Protein AF-A0A8T0ENV8-F1 (afdb_monomer)

Structure (mmCIF, N/CA/C/O backbone):
data_AF-A0A8T0ENV8-F1
#
_entry.id   AF-A0A8T0ENV8-F1
#
loop_
_atom_site.group_PDB
_atom_site.id
_atom_site.type_symbol
_atom_site.label_atom_id
_atom_site.label_alt_id
_atom_site.label_comp_id
_atom_site.label_asym_id
_atom_site.label_entity_id
_atom_site.label_seq_id
_atom_site.pdbx_PDB_ins_code
_atom_site.Cartn_x
_atom_site.Cartn_y
_atom_site.Cartn_z
_atom_site.occupancy
_atom_site.B_iso_or_equiv
_atom_site.auth_seq_id
_atom_site.auth_comp_id
_atom_site.auth_asym_id
_atom_site.auth_atom_id
_atom_site.pdbx_PDB_model_num
ATOM 1 N N . MET A 1 1 ? -19.410 -16.427 -18.829 1.00 70.38 1 MET A N 1
ATOM 2 C CA . MET A 1 1 ? -20.366 -16.294 -17.704 1.00 70.38 1 MET A CA 1
ATOM 3 C C . MET A 1 1 ? -20.449 -14.859 -17.163 1.00 70.38 1 MET A C 1
ATOM 5 O O . MET A 1 1 ? -21.485 -14.243 -17.361 1.00 70.38 1 MET A O 1
ATOM 9 N N . CYS A 1 2 ? -19.383 -14.249 -16.619 1.00 69.44 2 CYS A N 1
ATOM 10 C CA . CYS A 1 2 ? -19.425 -12.848 -16.141 1.00 69.44 2 CYS A CA 1
ATOM 11 C C . CYS A 1 2 ? -19.867 -11.830 -17.213 1.00 69.44 2 CYS A C 1
ATOM 13 O O . CYS A 1 2 ? -20.617 -10.909 -16.916 1.00 69.44 2 CYS A O 1
ATOM 15 N N . HIS A 1 3 ? -19.452 -12.008 -18.475 1.00 74.38 3 HIS A N 1
ATOM 16 C CA . HIS A 1 3 ? -19.939 -11.179 -19.587 1.00 74.38 3 HIS A CA 1
ATOM 17 C C . HIS A 1 3 ? -21.461 -11.300 -19.794 1.00 74.38 3 HIS A C 1
ATOM 19 O O . HIS A 1 3 ? -22.128 -10.315 -20.090 1.00 74.38 3 HIS A O 1
ATOM 25 N N . HIS A 1 4 ? -22.022 -12.496 -19.602 1.00 79.25 4 HIS A N 1
ATOM 26 C CA . HIS A 1 4 ? -23.459 -12.734 -19.719 1.00 79.25 4 HIS A CA 1
ATOM 27 C C . HIS A 1 4 ? -24.222 -12.037 -18.584 1.00 79.25 4 HIS A C 1
ATOM 29 O O . HIS A 1 4 ? -25.144 -11.280 -18.857 1.00 79.25 4 HIS A O 1
ATOM 35 N N . VAL A 1 5 ? -23.749 -12.171 -17.338 1.00 78.06 5 VAL A N 1
ATOM 36 C CA . VAL A 1 5 ? -24.292 -11.448 -16.171 1.00 78.06 5 VAL A CA 1
ATOM 37 C C . VAL A 1 5 ? -24.204 -9.929 -16.372 1.00 78.06 5 VAL A C 1
ATOM 39 O O . VAL A 1 5 ? -25.183 -9.219 -16.168 1.00 78.06 5 VAL A O 1
ATOM 42 N N . SER A 1 6 ? -23.062 -9.425 -16.851 1.00 75.62 6 SER A N 1
ATOM 43 C CA . SER A 1 6 ? -22.874 -8.011 -17.206 1.00 75.62 6 SER A CA 1
ATOM 44 C C . SER A 1 6 ? -23.872 -7.547 -18.272 1.00 75.62 6 SER A C 1
ATOM 46 O O . SER A 1 6 ? -24.449 -6.472 -18.137 1.00 75.62 6 SER A O 1
ATOM 48 N N . SER A 1 7 ? -24.113 -8.354 -19.309 1.00 84.94 7 SER A N 1
ATOM 49 C CA . SER A 1 7 ? -25.097 -8.053 -20.353 1.00 84.94 7 SER A CA 1
ATOM 50 C C . SER A 1 7 ? -26.531 -8.059 -19.817 1.00 84.94 7 SER A C 1
ATOM 52 O O . SER A 1 7 ? -27.306 -7.178 -20.179 1.00 84.94 7 SER A O 1
ATOM 54 N N . MET A 1 8 ? -26.876 -8.991 -18.925 1.00 85.12 8 MET A N 1
ATOM 55 C CA . MET A 1 8 ? -28.189 -9.040 -18.271 1.00 85.12 8 MET A CA 1
ATOM 56 C C . MET A 1 8 ? -28.426 -7.814 -17.385 1.00 85.12 8 MET A C 1
ATOM 58 O O . MET A 1 8 ? -29.484 -7.199 -17.486 1.00 85.12 8 MET A O 1
ATOM 62 N N . LEU A 1 9 ? -27.431 -7.401 -16.591 1.00 81.12 9 LEU A N 1
ATOM 63 C CA . LEU A 1 9 ? -27.492 -6.168 -15.795 1.00 81.12 9 LEU A CA 1
ATOM 64 C C . LEU A 1 9 ? -27.684 -4.932 -16.682 1.00 81.12 9 LEU A C 1
ATOM 66 O O . LEU A 1 9 ? -28.507 -4.075 -16.373 1.00 81.12 9 LEU A O 1
ATOM 70 N N . SER A 1 10 ? -26.978 -4.872 -17.812 1.00 84.69 10 SER A N 1
ATOM 71 C CA . SER A 1 10 ? -27.100 -3.772 -18.773 1.00 84.69 10 SER A CA 1
ATOM 72 C C . SER A 1 10 ? -28.484 -3.732 -19.443 1.00 84.69 10 SER A C 1
ATOM 74 O O . SER A 1 10 ? -29.087 -2.665 -19.565 1.00 84.69 10 SER A O 1
ATOM 76 N N . ARG A 1 11 ? -29.050 -4.895 -19.808 1.00 89.88 11 ARG A N 1
ATOM 77 C CA . ARG A 1 11 ? -30.423 -5.005 -20.338 1.00 89.88 11 ARG A CA 1
ATOM 78 C C . ARG A 1 11 ? -31.466 -4.588 -19.305 1.00 89.88 11 ARG A C 1
ATOM 80 O O . ARG A 1 11 ? -32.345 -3.804 -19.643 1.00 89.88 11 ARG A O 1
ATOM 87 N N . LEU A 1 12 ? -31.326 -5.032 -18.055 1.00 86.44 12 LEU A N 1
ATOM 88 C CA . LEU A 1 12 ? -32.188 -4.610 -16.946 1.00 86.44 12 LEU A CA 1
ATOM 89 C C . LEU A 1 12 ? -32.098 -3.100 -16.708 1.00 86.44 12 LEU A C 1
ATOM 91 O O . LEU A 1 12 ? -33.117 -2.452 -16.480 1.00 86.44 12 LEU A O 1
ATOM 95 N N . ALA A 1 13 ? -30.900 -2.515 -16.802 1.00 86.06 13 ALA A N 1
ATOM 96 C CA . ALA A 1 13 ? -30.717 -1.074 -16.642 1.00 86.06 13 ALA A CA 1
ATOM 97 C C . ALA A 1 13 ? -31.403 -0.308 -17.778 1.00 86.06 13 ALA A C 1
ATOM 99 O O . ALA A 1 13 ? -32.081 0.689 -17.534 1.00 86.06 13 ALA A O 1
ATOM 100 N N . SER A 1 14 ? -31.292 -0.810 -19.011 1.00 91.31 14 SER A N 1
ATOM 101 C CA . SER A 1 14 ? -31.994 -0.257 -20.170 1.00 91.31 14 SER A CA 1
ATOM 102 C C . SER A 1 14 ? -33.515 -0.384 -20.051 1.00 91.31 14 SER A C 1
ATOM 104 O O . SER A 1 14 ? -34.219 0.574 -20.348 1.00 91.31 14 SER A O 1
ATOM 106 N N . GLN A 1 15 ? -34.032 -1.530 -19.601 1.00 89.62 15 GLN A N 1
ATOM 107 C CA . GLN A 1 15 ? -35.466 -1.728 -19.356 1.00 89.62 15 GLN A CA 1
ATOM 108 C C . GLN A 1 15 ? -35.971 -0.764 -18.279 1.00 89.62 15 GLN A C 1
ATOM 110 O O . GLN A 1 15 ? -36.952 -0.062 -18.495 1.00 89.62 15 GLN A O 1
ATOM 115 N N . THR A 1 16 ? -35.234 -0.647 -17.170 1.00 88.00 16 THR A N 1
ATOM 116 C CA . THR A 1 16 ? -35.537 0.292 -16.078 1.00 88.00 16 THR A CA 1
ATOM 117 C C . THR A 1 16 ? -35.614 1.732 -16.589 1.00 88.00 16 THR A C 1
ATOM 119 O O . THR A 1 16 ? -36.520 2.479 -16.227 1.00 88.00 16 THR A O 1
ATOM 122 N N . ARG A 1 17 ? -34.689 2.123 -17.473 1.00 91.12 17 ARG A N 1
ATOM 123 C CA . ARG A 1 17 ? -34.657 3.462 -18.072 1.00 91.12 17 ARG A CA 1
ATOM 124 C C . ARG A 1 17 ? -35.883 3.749 -18.947 1.00 91.12 17 ARG A C 1
ATOM 126 O O . ARG A 1 17 ? -36.356 4.886 -18.939 1.00 91.12 17 ARG A O 1
ATOM 133 N N . ASN A 1 18 ? -36.378 2.742 -19.664 1.00 92.75 18 ASN A N 1
ATOM 134 C CA . ASN A 1 18 ? -37.457 2.888 -20.641 1.00 92.75 18 ASN A CA 1
ATOM 135 C C . ASN A 1 18 ? -38.863 2.953 -20.026 1.00 92.75 18 ASN A C 1
ATOM 137 O O . ASN A 1 18 ? -39.754 3.467 -20.691 1.00 92.75 18 ASN A O 1
ATOM 141 N N . PHE A 1 19 ? -39.069 2.500 -18.784 1.00 90.31 19 PHE A N 1
ATOM 142 C CA . PHE A 1 19 ? -40.373 2.636 -18.122 1.00 90.31 19 PHE A CA 1
ATOM 143 C C . PHE A 1 19 ? -40.769 4.103 -17.955 1.00 90.31 19 PHE A C 1
ATOM 145 O O . PHE A 1 19 ? -39.976 4.911 -17.451 1.00 90.31 19 PHE A O 1
ATOM 152 N N . SER A 1 20 ? -42.005 4.459 -18.299 1.00 89.50 20 SER A N 1
ATOM 153 C CA . SER A 1 20 ? -42.565 5.740 -17.866 1.00 89.50 20 SER A CA 1
ATOM 154 C C . SER A 1 20 ? -42.721 5.756 -16.329 1.00 89.50 20 SER A C 1
ATOM 156 O O . SER A 1 20 ? -42.791 4.695 -15.698 1.00 89.50 20 SER A O 1
ATOM 158 N N . PRO A 1 21 ? -42.733 6.931 -15.668 1.00 86.38 21 PRO A N 1
ATOM 159 C CA . PRO A 1 21 ? -42.959 7.003 -14.220 1.00 86.38 21 PRO A CA 1
ATOM 160 C C . PRO A 1 21 ? -44.261 6.319 -13.771 1.00 86.38 21 PRO A C 1
ATOM 162 O O . PRO A 1 21 ? -44.305 5.752 -12.681 1.00 86.38 21 PRO A O 1
ATOM 165 N N . GLU A 1 22 ? -45.285 6.330 -14.627 1.00 84.56 22 GLU A N 1
ATOM 166 C CA . GLU A 1 22 ? -46.602 5.728 -14.391 1.00 84.56 22 GLU A CA 1
ATOM 167 C C . GLU A 1 22 ? -46.573 4.198 -14.550 1.00 84.56 22 GLU A C 1
ATOM 169 O O . GLU A 1 22 ? -47.179 3.474 -13.760 1.00 84.56 22 GLU A O 1
ATOM 174 N N . GLU A 1 23 ? -45.791 3.686 -15.504 1.00 86.25 23 GLU A N 1
ATOM 175 C CA . GLU A 1 23 ? -45.600 2.249 -15.751 1.00 86.25 23 GLU A CA 1
ATOM 176 C C . GLU A 1 23 ? -44.697 1.566 -14.713 1.00 86.25 23 GLU A C 1
ATOM 178 O O . GLU A 1 23 ? -44.708 0.338 -14.577 1.00 86.25 23 GLU A O 1
ATOM 183 N N . PHE A 1 24 ? -43.909 2.336 -13.953 1.00 88.56 24 PHE A N 1
ATOM 184 C CA . PHE A 1 24 ? -42.973 1.820 -12.951 1.00 88.56 24 PHE A CA 1
ATOM 185 C C . PHE A 1 24 ? -43.672 1.395 -11.647 1.00 88.56 24 PHE A C 1
ATOM 187 O O . PHE A 1 24 ? -43.305 1.820 -10.549 1.00 88.56 24 PHE A O 1
ATOM 194 N N . THR A 1 25 ? -44.703 0.559 -11.773 1.00 88.62 25 THR A N 1
ATOM 195 C CA . THR A 1 25 ? -45.567 0.064 -10.692 1.00 88.62 25 THR A CA 1
ATOM 196 C C . THR A 1 25 ? -44.803 -0.765 -9.650 1.00 88.62 25 THR A C 1
ATOM 198 O O . THR A 1 25 ? -43.684 -1.228 -9.881 1.00 88.62 25 THR A O 1
ATOM 201 N N . ALA A 1 26 ? -45.416 -0.998 -8.483 1.00 79.56 26 ALA A N 1
ATOM 202 C CA . ALA A 1 26 ? -44.846 -1.870 -7.447 1.00 79.56 26 ALA A CA 1
ATOM 203 C C . ALA A 1 26 ? -44.575 -3.302 -7.959 1.00 79.56 26 ALA A C 1
ATOM 205 O O . ALA A 1 26 ? -43.648 -3.963 -7.492 1.00 79.56 26 ALA A O 1
ATOM 206 N N . ILE A 1 27 ? -45.346 -3.759 -8.954 1.00 84.31 27 ILE A N 1
ATOM 207 C CA . ILE A 1 27 ? -45.158 -5.054 -9.618 1.00 84.31 27 ILE A CA 1
ATOM 208 C C . ILE A 1 27 ? -43.864 -5.040 -10.445 1.00 84.31 27 ILE A C 1
ATOM 210 O O . ILE A 1 27 ? -43.024 -5.916 -10.254 1.00 84.31 27 ILE A O 1
ATOM 214 N N . CYS A 1 28 ? -43.643 -4.007 -11.267 1.00 81.38 28 CYS A N 1
ATOM 215 C CA . CYS A 1 28 ? -42.394 -3.832 -12.022 1.00 81.38 28 CYS A CA 1
ATOM 216 C C . CYS A 1 28 ? -41.169 -3.725 -11.099 1.00 81.38 28 CYS A C 1
ATOM 218 O O . CYS A 1 28 ? -40.127 -4.324 -11.360 1.00 81.38 28 CYS A O 1
ATOM 220 N N . GLN A 1 29 ? -41.289 -2.999 -9.982 1.00 84.06 29 GLN A N 1
ATOM 221 C CA . GLN A 1 29 ? -40.218 -2.894 -8.985 1.00 84.06 29 GLN A CA 1
ATOM 222 C C . GLN A 1 29 ? -39.878 -4.248 -8.361 1.00 84.06 29 GLN A C 1
ATOM 224 O O . GLN A 1 29 ? -38.701 -4.582 -8.219 1.00 84.06 29 GLN A O 1
ATOM 229 N N . LYS A 1 30 ? -40.902 -5.030 -7.997 1.00 86.44 30 LYS A N 1
ATOM 230 C CA . LYS A 1 30 ? -40.732 -6.373 -7.441 1.00 86.44 30 LYS A CA 1
ATOM 231 C C . LYS A 1 30 ? -40.036 -7.298 -8.439 1.00 86.44 30 LYS A C 1
ATOM 233 O O . LYS A 1 30 ? -39.110 -7.995 -8.039 1.00 86.44 30 LYS A O 1
ATOM 238 N N . ASP A 1 31 ? -40.425 -7.255 -9.710 1.00 86.00 31 ASP A N 1
ATOM 239 C CA . ASP A 1 31 ? -39.840 -8.101 -10.754 1.00 86.00 31 ASP A CA 1
ATOM 240 C C . ASP A 1 31 ? -38.362 -7.762 -11.026 1.00 86.00 31 ASP A C 1
ATOM 242 O O . ASP A 1 31 ? -37.504 -8.648 -11.071 1.00 86.00 31 ASP A O 1
ATOM 246 N N . ILE A 1 32 ? -38.015 -6.468 -11.080 1.00 83.88 32 ILE A N 1
ATOM 247 C CA . ILE A 1 32 ? -36.618 -6.016 -11.213 1.00 83.88 32 ILE A CA 1
ATOM 248 C C . ILE A 1 32 ? -35.779 -6.442 -10.002 1.00 83.88 32 ILE A C 1
ATOM 250 O O . ILE A 1 32 ? -34.642 -6.889 -10.166 1.00 83.88 32 ILE A O 1
ATOM 254 N N . LEU A 1 33 ? -36.319 -6.322 -8.786 1.00 82.31 33 LEU A N 1
ATOM 255 C CA . LEU A 1 33 ? -35.633 -6.756 -7.567 1.00 82.31 33 LEU A CA 1
ATOM 256 C C . LEU A 1 33 ? -35.446 -8.272 -7.509 1.00 82.31 33 LEU A C 1
ATOM 258 O O . LEU A 1 33 ? -34.403 -8.739 -7.053 1.00 82.31 33 LEU A O 1
ATOM 262 N N . GLU A 1 34 ? -36.432 -9.041 -7.963 1.00 86.62 34 GLU A N 1
ATOM 263 C CA . GLU A 1 34 ? -36.340 -10.497 -8.031 1.00 86.62 34 GLU A CA 1
ATOM 264 C C . GLU A 1 34 ? -35.260 -10.924 -9.032 1.00 86.62 34 GLU A C 1
ATOM 266 O O . GLU A 1 34 ? -34.399 -11.743 -8.704 1.00 86.62 34 GLU A O 1
ATOM 271 N N . HIS A 1 35 ? -35.212 -10.288 -10.204 1.00 83.81 35 HIS A N 1
ATOM 272 C CA . HIS A 1 35 ? -34.143 -10.487 -11.183 1.00 83.81 35 HIS A CA 1
ATOM 273 C C . HIS A 1 35 ? -32.764 -10.082 -10.640 1.00 83.81 35 HIS A C 1
ATOM 275 O O . HIS A 1 35 ? -31.787 -10.807 -10.842 1.00 83.81 35 HIS A O 1
ATOM 281 N N . GLN A 1 36 ? -32.666 -8.965 -9.911 1.00 80.44 36 GLN A N 1
ATOM 282 C CA . GLN A 1 36 ? -31.430 -8.566 -9.231 1.00 80.44 36 GLN A CA 1
ATOM 283 C C . GLN A 1 36 ? -30.995 -9.580 -8.172 1.00 80.44 36 GLN A C 1
ATOM 285 O O . GLN A 1 36 ? -29.806 -9.874 -8.083 1.00 80.44 36 GLN A O 1
ATOM 290 N N . SER A 1 37 ? -31.931 -10.117 -7.385 1.00 81.75 37 SER A N 1
ATOM 291 C CA . SER A 1 37 ? -31.639 -11.134 -6.370 1.00 81.75 37 SER A CA 1
ATOM 292 C C . SER A 1 37 ? -31.092 -12.402 -7.006 1.00 81.75 37 SER A C 1
ATOM 294 O O . SER A 1 37 ? -30.027 -12.865 -6.613 1.00 81.75 37 SER A O 1
ATOM 296 N N . ARG A 1 38 ? -31.747 -12.902 -8.059 1.00 82.81 38 ARG A N 1
ATOM 297 C CA . ARG A 1 38 ? -31.277 -14.082 -8.798 1.00 82.81 38 ARG A CA 1
ATOM 298 C C . ARG A 1 38 ? -29.884 -13.861 -9.392 1.00 82.81 38 ARG A C 1
ATOM 300 O O . ARG A 1 38 ? -29.037 -14.746 -9.321 1.00 82.81 38 ARG A O 1
ATOM 307 N N . LEU A 1 39 ? -29.612 -12.675 -9.947 1.00 79.19 39 LEU A N 1
ATOM 308 C CA . LEU A 1 39 ? -28.276 -12.329 -10.445 1.00 79.19 39 LEU A CA 1
ATOM 309 C C . LEU A 1 39 ? -27.242 -12.242 -9.313 1.00 79.19 39 LEU A C 1
ATOM 311 O O . LEU A 1 39 ? -26.114 -12.686 -9.506 1.00 79.19 39 LEU A O 1
ATOM 315 N N . ALA A 1 40 ? -27.613 -11.725 -8.141 1.00 74.62 40 ALA A N 1
ATOM 316 C CA . ALA A 1 40 ? -26.740 -11.680 -6.970 1.00 74.62 40 ALA A CA 1
ATOM 317 C C . ALA A 1 40 ? -26.364 -13.078 -6.471 1.00 74.62 40 ALA A C 1
ATOM 319 O O . ALA A 1 40 ? -25.188 -13.322 -6.206 1.00 74.62 40 ALA A O 1
ATOM 320 N N . ASP A 1 41 ? -27.323 -14.002 -6.421 1.00 77.56 41 ASP A N 1
ATOM 321 C CA . ASP A 1 41 ? -27.083 -15.397 -6.042 1.00 77.56 41 ASP A CA 1
ATOM 322 C C . ASP A 1 41 ? -26.137 -16.082 -7.039 1.00 77.56 41 ASP A C 1
ATOM 324 O O . ASP A 1 41 ? -25.191 -16.769 -6.646 1.00 77.56 41 ASP A O 1
ATOM 328 N N . VAL A 1 42 ? -26.319 -15.822 -8.340 1.00 77.25 42 VAL A N 1
ATOM 329 C CA . VAL A 1 42 ? -25.405 -16.302 -9.388 1.00 77.25 42 VAL A CA 1
ATOM 330 C C . VAL A 1 42 ? -24.004 -15.717 -9.204 1.00 77.25 42 VAL A C 1
ATOM 332 O O . VAL A 1 42 ? -23.032 -16.462 -9.307 1.00 77.25 42 VAL A O 1
ATOM 335 N N . VAL A 1 43 ? -23.856 -14.422 -8.902 1.00 72.19 43 VAL A N 1
ATOM 336 C CA . VAL A 1 43 ? -22.525 -13.825 -8.693 1.00 72.19 43 VAL A CA 1
ATOM 337 C C . VAL A 1 43 ? -21.867 -14.325 -7.407 1.00 72.19 43 VAL A C 1
ATOM 339 O O . VAL A 1 43 ? -20.670 -14.605 -7.439 1.00 72.19 43 VAL A O 1
ATOM 342 N N . GLN A 1 44 ? -22.611 -14.543 -6.320 1.00 70.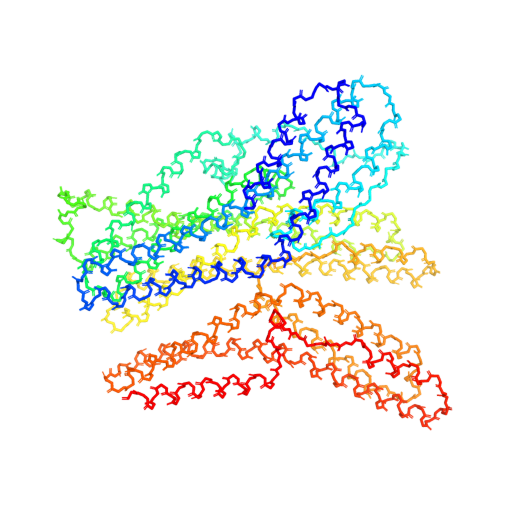81 44 GLN A N 1
ATOM 343 C CA . GLN A 1 44 ? -22.073 -15.175 -5.107 1.00 70.81 44 GLN A CA 1
ATOM 344 C C . GLN A 1 44 ? -21.601 -16.601 -5.371 1.00 70.81 44 GLN A C 1
ATOM 346 O O . GLN A 1 44 ? -20.504 -16.978 -4.953 1.00 70.81 44 GLN A O 1
ATOM 351 N N . LEU A 1 45 ? -22.398 -17.389 -6.095 1.00 71.25 45 LEU A N 1
ATOM 352 C CA . LEU A 1 45 ? -22.015 -18.739 -6.490 1.00 71.25 45 LEU A CA 1
ATOM 353 C C . LEU A 1 45 ? -20.754 -18.704 -7.360 1.00 71.25 45 LEU A C 1
ATOM 355 O O . LEU A 1 45 ? -19.805 -19.441 -7.101 1.00 71.25 45 LEU A O 1
ATOM 359 N N . MET A 1 46 ? -20.696 -17.794 -8.335 1.00 67.69 46 MET A N 1
ATOM 360 C CA . MET A 1 46 ? -19.508 -17.591 -9.160 1.00 67.69 46 MET A CA 1
ATOM 361 C C . MET A 1 46 ? -18.295 -17.170 -8.336 1.00 67.69 46 MET A C 1
ATOM 363 O O . MET A 1 46 ? -17.201 -17.660 -8.577 1.00 67.69 46 MET A O 1
ATOM 367 N N . GLN A 1 47 ? -18.455 -16.284 -7.359 1.00 66.31 47 GLN A N 1
ATOM 368 C CA . GLN A 1 47 ? -17.368 -15.867 -6.486 1.00 66.31 47 GLN A CA 1
ATOM 369 C C . GLN A 1 47 ? -16.855 -17.052 -5.664 1.00 66.31 47 GLN A C 1
ATOM 371 O O . GLN A 1 47 ? -15.648 -17.272 -5.584 1.00 66.31 47 GLN A O 1
ATOM 376 N N . LYS A 1 48 ? -17.753 -17.851 -5.087 1.00 61.47 48 LYS A N 1
ATOM 377 C CA . LYS A 1 48 ? -17.383 -19.017 -4.281 1.00 61.47 48 LYS A CA 1
ATOM 378 C C . LYS A 1 48 ? -16.653 -20.075 -5.112 1.00 61.47 48 LYS A C 1
ATOM 380 O O . LYS A 1 48 ? -15.664 -20.628 -4.646 1.00 61.47 48 LYS A O 1
ATOM 385 N N . VAL A 1 49 ? -17.107 -20.312 -6.342 1.00 61.28 49 VAL A N 1
ATOM 386 C CA . VAL A 1 49 ? -16.536 -21.324 -7.244 1.00 61.28 49 VAL A CA 1
ATOM 387 C C . VAL A 1 49 ? -15.257 -20.832 -7.926 1.00 61.28 49 VAL A C 1
ATOM 389 O O . VAL A 1 49 ? -14.294 -21.582 -8.042 1.00 61.28 49 VAL A O 1
ATOM 392 N N . PHE A 1 50 ? -15.217 -19.573 -8.366 1.00 58.22 50 PHE A N 1
ATOM 393 C CA . PHE A 1 50 ? -14.169 -19.067 -9.252 1.00 58.22 50 PHE A CA 1
ATOM 394 C C . PHE A 1 50 ? -13.204 -18.075 -8.603 1.00 58.22 50 PHE A C 1
ATOM 396 O O . PHE A 1 50 ? -12.219 -17.752 -9.253 1.00 58.22 50 PHE A O 1
ATOM 403 N N . SER A 1 51 ? -13.397 -17.588 -7.371 1.00 60.22 51 SER A N 1
ATOM 404 C CA . SER A 1 51 ? -12.451 -16.625 -6.763 1.00 60.22 51 SER A CA 1
ATOM 405 C C . SER A 1 51 ? -11.034 -17.188 -6.654 1.00 60.22 51 SER A C 1
ATOM 407 O O . SER A 1 51 ? -10.087 -16.548 -7.110 1.00 60.22 51 SER A O 1
ATOM 409 N N . VAL A 1 52 ? -10.895 -18.405 -6.124 1.00 50.38 52 VAL A N 1
ATOM 410 C CA . VAL A 1 52 ? -9.600 -19.081 -5.983 1.00 50.38 52 VAL A CA 1
ATOM 411 C C . VAL A 1 52 ? -9.026 -19.468 -7.354 1.00 50.38 52 VAL A C 1
ATOM 413 O O . VAL A 1 52 ? -7.907 -19.042 -7.640 1.00 50.38 52 VAL A O 1
ATOM 416 N N . PRO A 1 53 ? -9.762 -20.148 -8.261 1.00 53.25 53 PRO A N 1
ATOM 417 C CA . PRO A 1 53 ? -9.264 -20.422 -9.609 1.00 53.25 53 PRO A CA 1
ATOM 418 C C . PRO A 1 53 ? -8.906 -19.168 -10.411 1.00 53.25 53 PRO A C 1
ATOM 420 O O . PRO A 1 53 ? -7.868 -19.146 -11.050 1.00 53.25 53 PRO A O 1
ATOM 423 N N . SER A 1 54 ? -9.707 -18.100 -10.365 1.00 53.75 54 SER A N 1
ATOM 424 C CA . SER A 1 54 ? -9.445 -16.866 -11.127 1.00 53.75 54 SER A CA 1
ATOM 425 C C . SER A 1 54 ? -8.231 -16.116 -10.594 1.00 53.75 54 SER A C 1
ATOM 427 O O . SER A 1 54 ? -7.468 -15.545 -11.373 1.00 53.75 54 SER A O 1
ATOM 429 N N . PHE A 1 55 ? -8.036 -16.122 -9.273 1.00 58.31 55 PHE A N 1
ATOM 430 C CA . PHE A 1 55 ? -6.834 -15.584 -8.652 1.00 58.31 55 PHE A CA 1
ATOM 431 C C . PHE A 1 55 ? -5.606 -16.407 -9.044 1.00 58.31 55 PHE A C 1
ATOM 433 O O . PHE A 1 55 ? -4.630 -15.832 -9.514 1.00 58.31 55 PHE A O 1
ATOM 440 N N . LEU A 1 56 ? -5.678 -17.738 -8.938 1.00 52.69 56 LEU A N 1
ATOM 441 C CA . LEU A 1 56 ? -4.599 -18.631 -9.356 1.00 52.69 56 LEU A CA 1
ATOM 442 C C . LEU A 1 56 ? -4.289 -18.472 -10.844 1.00 52.69 56 LEU A C 1
ATOM 444 O O . LEU A 1 56 ? -3.134 -18.304 -11.180 1.00 52.69 56 LEU A O 1
ATOM 448 N N . ILE A 1 57 ? -5.292 -18.399 -11.718 1.00 58.38 57 ILE A N 1
ATOM 449 C CA . ILE A 1 57 ? -5.128 -18.143 -13.156 1.00 58.38 57 ILE A CA 1
ATOM 450 C C . ILE A 1 57 ? -4.481 -16.774 -13.401 1.00 58.38 57 ILE A C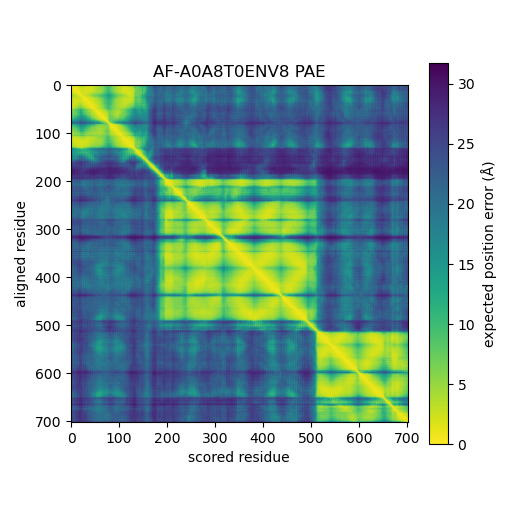 1
ATOM 452 O O . ILE A 1 57 ? -3.583 -16.666 -14.229 1.00 58.38 57 ILE A O 1
ATOM 456 N N . SER A 1 58 ? -4.874 -15.731 -12.665 1.00 55.53 58 SER A N 1
ATOM 457 C CA . SER A 1 58 ? -4.270 -14.395 -12.794 1.00 55.53 58 SER A CA 1
ATOM 458 C C . SER A 1 58 ? -2.814 -14.382 -12.330 1.00 55.53 58 SER A C 1
ATOM 460 O O . SER A 1 58 ? -1.968 -13.788 -12.994 1.00 55.53 58 SER A O 1
ATOM 462 N N . VAL A 1 59 ? -2.508 -15.063 -11.223 1.00 54.84 59 VAL A N 1
ATOM 463 C CA . VAL A 1 59 ? -1.140 -15.247 -10.725 1.00 54.84 59 VAL A CA 1
ATOM 464 C C . VAL A 1 59 ? -0.340 -16.101 -11.697 1.00 54.84 59 VAL A C 1
ATOM 466 O O . VAL A 1 59 ? 0.761 -15.716 -12.043 1.00 54.84 59 VAL A O 1
ATOM 469 N N . THR A 1 60 ? -0.882 -17.200 -12.211 1.00 55.25 60 THR A N 1
ATOM 470 C CA . THR A 1 60 ? -0.230 -18.050 -13.210 1.00 55.25 60 THR A CA 1
ATOM 471 C C . THR A 1 60 ? 0.034 -17.274 -14.489 1.00 55.25 60 THR A C 1
ATOM 473 O O . THR A 1 60 ? 1.142 -17.344 -14.991 1.00 55.25 60 THR A O 1
ATOM 476 N N . HIS A 1 61 ? -0.904 -16.472 -14.996 1.00 55.94 61 HIS A N 1
ATOM 477 C CA . HIS A 1 61 ? -0.656 -15.623 -16.162 1.00 55.94 61 HIS A CA 1
ATOM 478 C C . HIS A 1 61 ? 0.369 -14.527 -15.874 1.00 55.94 61 HIS A C 1
ATOM 480 O O . HIS A 1 61 ? 1.224 -14.272 -16.712 1.00 55.94 61 HIS A O 1
ATOM 486 N N . PHE A 1 62 ? 0.334 -13.905 -14.697 1.00 55.00 62 PHE A N 1
ATOM 487 C CA . PHE A 1 62 ? 1.304 -12.883 -14.311 1.00 55.00 62 PHE A CA 1
ATOM 488 C C . PHE A 1 62 ? 2.711 -13.466 -14.120 1.00 55.00 62 PHE A C 1
ATOM 490 O O . PHE A 1 62 ? 3.680 -12.938 -14.660 1.00 55.00 62 PHE A O 1
ATOM 497 N N . THR A 1 63 ? 2.823 -14.594 -13.423 1.00 52.19 63 THR A N 1
ATOM 498 C CA . THR A 1 63 ? 4.062 -15.349 -13.236 1.00 52.19 63 THR A CA 1
ATOM 499 C C . THR A 1 63 ? 4.552 -15.910 -14.561 1.00 52.19 63 THR A C 1
ATOM 501 O O . THR A 1 63 ? 5.732 -15.785 -14.840 1.00 52.19 63 THR A O 1
ATOM 504 N N . ASN A 1 64 ? 3.681 -16.431 -15.427 1.00 54.19 64 ASN A N 1
ATOM 505 C CA . ASN A 1 64 ? 4.051 -16.853 -16.778 1.00 54.19 64 ASN A CA 1
ATOM 506 C C . ASN A 1 64 ? 4.509 -15.668 -17.622 1.00 54.19 64 ASN A C 1
ATOM 508 O O . ASN A 1 64 ? 5.444 -15.836 -18.383 1.00 54.19 64 ASN A O 1
ATOM 512 N N . CYS A 1 65 ? 3.936 -14.471 -17.469 1.00 54.47 65 CYS A N 1
ATOM 513 C CA . CYS A 1 65 ? 4.460 -13.266 -18.110 1.00 54.47 65 CYS A CA 1
ATOM 514 C C . CYS A 1 65 ? 5.856 -12.923 -17.577 1.00 54.47 65 CYS A C 1
ATOM 516 O O . CYS A 1 65 ? 6.752 -12.668 -18.367 1.00 54.47 65 CYS A O 1
ATOM 518 N N . ILE A 1 66 ? 6.082 -12.957 -16.261 1.00 50.62 66 ILE A N 1
ATOM 519 C CA . ILE A 1 66 ? 7.398 -12.669 -15.665 1.00 50.62 66 ILE A CA 1
ATOM 520 C C . ILE A 1 66 ? 8.435 -13.722 -16.067 1.00 50.62 66 ILE A C 1
ATOM 522 O O . ILE A 1 66 ? 9.542 -13.373 -16.466 1.00 50.62 66 ILE A O 1
ATOM 526 N N . VAL A 1 67 ? 8.078 -15.001 -15.987 1.00 52.12 67 VAL A N 1
ATOM 527 C CA . VAL A 1 67 ? 8.924 -16.143 -16.336 1.00 52.12 67 VAL A CA 1
ATOM 528 C C . VAL A 1 67 ? 9.164 -16.181 -17.838 1.00 52.12 67 VAL A C 1
ATOM 530 O O . VAL A 1 67 ? 10.303 -16.359 -18.240 1.00 52.12 67 VAL A O 1
ATOM 533 N N . ALA A 1 68 ? 8.159 -15.936 -18.681 1.00 51.91 68 ALA A N 1
ATOM 534 C CA . ALA A 1 68 ? 8.352 -15.805 -20.121 1.00 51.91 68 ALA A CA 1
ATOM 535 C C . ALA A 1 68 ? 9.241 -14.603 -20.435 1.00 51.91 68 ALA A C 1
ATOM 537 O O . ALA A 1 68 ? 10.176 -14.767 -21.194 1.00 51.91 68 ALA A O 1
ATOM 538 N N . ILE A 1 69 ? 9.059 -13.436 -19.809 1.00 54.81 69 ILE A N 1
ATOM 539 C CA . ILE A 1 69 ? 9.968 -12.288 -19.981 1.00 54.81 69 ILE A CA 1
ATOM 540 C C . ILE A 1 69 ? 11.397 -12.654 -19.550 1.00 54.81 69 ILE A C 1
ATOM 542 O O . ILE A 1 69 ? 12.347 -12.338 -20.262 1.00 54.81 69 ILE A O 1
ATOM 546 N N . ALA A 1 70 ? 11.565 -13.353 -18.425 1.00 47.03 70 ALA A N 1
ATOM 547 C CA . ALA A 1 70 ? 12.868 -13.773 -17.912 1.00 47.03 70 ALA A CA 1
ATOM 548 C C . ALA A 1 70 ? 13.537 -14.855 -18.783 1.00 47.03 70 ALA A C 1
ATOM 550 O O . ALA A 1 70 ? 14.744 -14.793 -19.014 1.00 47.03 70 ALA A O 1
ATOM 551 N N . ILE A 1 71 ? 12.767 -15.817 -19.301 1.00 48.88 71 ILE A N 1
ATOM 552 C CA . ILE A 1 71 ? 13.223 -16.890 -20.196 1.00 48.88 71 ILE A CA 1
ATOM 553 C C . ILE A 1 71 ? 13.468 -16.349 -21.604 1.00 48.88 71 ILE A C 1
ATOM 555 O O . ILE A 1 71 ? 14.478 -16.706 -22.193 1.00 48.88 71 ILE A O 1
ATOM 559 N N . ILE A 1 72 ? 12.626 -15.457 -22.132 1.00 51.75 72 ILE A N 1
ATOM 560 C CA . ILE A 1 72 ? 12.864 -14.713 -23.381 1.00 51.75 72 ILE A CA 1
ATOM 561 C C . ILE A 1 72 ? 14.173 -13.941 -23.231 1.00 51.75 72 ILE A C 1
ATOM 563 O O . ILE A 1 72 ? 15.080 -14.121 -24.033 1.00 51.75 72 ILE A O 1
ATOM 567 N N . ALA A 1 73 ? 14.352 -13.202 -22.135 1.00 49.81 73 ALA A N 1
ATOM 568 C CA . ALA A 1 73 ? 15.600 -12.500 -21.851 1.00 49.81 73 ALA A CA 1
ATOM 569 C C . ALA A 1 73 ? 16.818 -13.430 -21.672 1.00 49.81 73 ALA A C 1
ATOM 571 O O . ALA A 1 73 ? 17.946 -12.936 -21.645 1.00 49.81 73 ALA A O 1
ATOM 572 N N . HIS A 1 74 ? 16.629 -14.747 -21.524 1.00 44.44 74 HIS A N 1
ATOM 573 C CA . HIS A 1 74 ? 17.701 -15.729 -21.347 1.00 44.44 74 HIS A CA 1
ATOM 574 C C . HIS A 1 74 ? 17.977 -16.599 -22.590 1.00 44.44 74 HIS A C 1
ATOM 576 O O . HIS A 1 74 ? 19.143 -16.792 -22.922 1.00 44.44 74 HIS A O 1
ATOM 582 N N . ARG A 1 75 ? 16.945 -17.108 -23.282 1.00 43.31 75 ARG A N 1
ATOM 583 C CA . ARG A 1 75 ? 17.037 -18.011 -24.448 1.00 43.31 75 ARG A CA 1
ATOM 584 C C . ARG A 1 75 ? 17.037 -17.293 -25.796 1.00 43.31 75 ARG A C 1
ATOM 586 O O . ARG A 1 75 ? 17.637 -17.824 -26.723 1.00 43.31 75 ARG A O 1
ATOM 593 N N . PHE A 1 76 ? 16.450 -16.096 -25.903 1.00 45.91 76 PHE A N 1
ATOM 594 C CA . PHE A 1 76 ? 16.497 -15.291 -27.138 1.00 45.91 76 PHE A CA 1
ATOM 595 C C . PHE A 1 76 ? 17.942 -14.967 -27.563 1.00 45.91 76 PHE A C 1
ATOM 597 O O . PHE A 1 76 ? 18.205 -14.729 -28.732 1.00 45.91 76 PHE A O 1
ATOM 604 N N . PHE A 1 77 ? 18.890 -15.041 -26.622 1.00 44.69 77 PHE A N 1
ATOM 605 C CA . PHE A 1 77 ? 20.314 -14.785 -26.851 1.00 44.69 77 PHE A CA 1
ATOM 606 C C . PHE A 1 77 ? 21.164 -16.039 -27.083 1.00 44.69 77 PHE A C 1
ATOM 608 O O . PHE A 1 77 ? 22.378 -15.912 -27.205 1.00 44.69 77 PHE A O 1
ATOM 615 N N . LYS A 1 78 ? 20.564 -17.241 -27.124 1.00 44.22 78 LYS A N 1
ATOM 616 C CA . LYS A 1 78 ? 21.304 -18.487 -27.396 1.00 44.22 78 LYS A CA 1
ATOM 617 C C . LYS A 1 78 ? 20.995 -19.119 -28.753 1.00 44.22 78 LYS A C 1
ATOM 619 O O . LYS A 1 78 ? 21.932 -19.602 -29.370 1.00 44.22 78 LYS A O 1
ATOM 624 N N . GLU A 1 79 ? 19.754 -19.089 -29.247 1.00 46.97 79 GLU A N 1
ATOM 625 C CA . GLU A 1 79 ? 19.421 -19.641 -30.573 1.00 46.97 79 GLU A CA 1
ATOM 626 C C . GLU A 1 79 ? 18.307 -18.849 -31.273 1.00 46.97 79 GLU A C 1
ATOM 628 O O . GLU A 1 79 ? 17.245 -18.585 -30.705 1.00 46.97 79 GLU A O 1
ATOM 633 N N . LEU A 1 80 ? 18.560 -18.473 -32.530 1.00 45.44 80 LEU A N 1
ATOM 634 C CA . LEU A 1 80 ? 17.760 -17.530 -33.313 1.00 45.44 80 LEU A CA 1
ATOM 635 C C . LEU A 1 80 ? 16.757 -18.262 -34.224 1.00 45.44 80 LEU A C 1
ATOM 637 O O . LEU A 1 80 ? 16.807 -18.154 -35.445 1.00 45.44 80 LEU A O 1
ATOM 641 N N . HIS A 1 81 ? 15.834 -19.034 -33.646 1.00 52.94 81 HIS A N 1
ATOM 642 C CA . HIS A 1 81 ? 14.759 -19.661 -34.423 1.00 52.94 81 HIS A CA 1
ATOM 643 C C . HIS A 1 81 ? 13.460 -18.847 -34.332 1.00 52.94 81 HIS A C 1
ATOM 645 O O . HIS A 1 81 ? 12.800 -18.794 -33.293 1.00 52.94 81 HIS A O 1
ATOM 651 N N . TYR A 1 82 ? 13.059 -18.239 -35.453 1.00 47.41 82 TYR A N 1
ATOM 652 C CA . TYR A 1 82 ? 11.838 -17.428 -35.598 1.00 47.41 82 TYR A CA 1
ATOM 653 C C . TYR A 1 82 ? 10.555 -18.141 -35.132 1.00 47.41 82 TYR A C 1
ATOM 655 O O . TYR A 1 82 ? 9.659 -17.510 -34.574 1.00 47.41 82 TYR A O 1
ATOM 663 N N . THR A 1 83 ? 10.475 -19.461 -35.301 1.00 49.62 83 THR A N 1
ATOM 664 C CA . THR A 1 83 ? 9.365 -20.306 -34.827 1.00 49.62 83 THR A CA 1
ATOM 665 C C . THR A 1 83 ? 9.236 -20.311 -33.305 1.00 49.62 83 THR A C 1
ATOM 667 O O . THR A 1 83 ? 8.122 -20.304 -32.783 1.00 49.62 83 THR A O 1
ATOM 670 N N . ILE A 1 84 ? 10.358 -20.249 -32.583 1.00 53.00 84 ILE A N 1
ATOM 671 C CA . ILE A 1 84 ? 10.384 -20.160 -31.121 1.00 53.00 84 ILE A CA 1
ATOM 672 C C . ILE A 1 84 ? 9.889 -18.774 -30.690 1.00 53.00 84 ILE A C 1
ATOM 674 O O . ILE A 1 84 ? 9.034 -18.673 -29.814 1.00 53.00 84 ILE A O 1
ATOM 678 N N . VAL A 1 85 ? 10.334 -17.704 -31.356 1.00 51.25 85 VAL A N 1
ATOM 679 C CA . VAL A 1 85 ? 9.882 -16.325 -31.088 1.00 51.25 85 VAL A CA 1
ATOM 680 C C . VAL A 1 85 ? 8.374 -16.173 -31.302 1.00 51.25 85 VAL A C 1
ATOM 682 O O . VAL A 1 85 ? 7.695 -15.621 -30.439 1.00 51.25 85 VAL A O 1
ATOM 685 N N . LEU A 1 86 ? 7.827 -16.716 -32.394 1.00 54.44 86 LEU A N 1
ATOM 686 C CA . LEU A 1 86 ? 6.383 -16.711 -32.654 1.00 54.44 86 LEU A CA 1
ATOM 687 C C . LEU A 1 86 ? 5.601 -17.480 -31.580 1.00 54.44 86 LEU A C 1
ATOM 689 O O . LEU A 1 86 ? 4.561 -17.005 -31.125 1.00 54.44 86 LEU A O 1
ATOM 693 N N . HIS A 1 87 ? 6.121 -18.623 -31.126 1.00 56.62 87 HIS A N 1
ATOM 694 C CA . HIS A 1 87 ? 5.527 -19.392 -30.032 1.00 56.62 87 HIS A CA 1
ATOM 695 C C . HIS A 1 87 ? 5.523 -18.602 -28.708 1.00 56.62 87 HIS A C 1
ATOM 697 O O . HIS A 1 87 ? 4.544 -18.635 -27.965 1.00 56.62 87 HIS A O 1
ATOM 703 N N . TRP A 1 88 ? 6.566 -17.814 -28.429 1.00 59.72 88 TRP A N 1
ATOM 704 C CA . TRP A 1 88 ? 6.642 -16.984 -27.221 1.00 59.72 88 TRP A CA 1
ATOM 705 C C . TRP A 1 88 ? 5.799 -15.717 -27.288 1.00 59.72 88 TRP A C 1
ATOM 707 O O . TRP A 1 88 ? 5.165 -15.371 -26.292 1.00 59.72 88 TRP A O 1
ATOM 717 N N . VAL A 1 89 ? 5.744 -15.047 -28.442 1.00 54.59 89 VAL A N 1
ATOM 718 C CA . VAL A 1 89 ? 4.794 -13.952 -28.679 1.00 54.59 89 VAL A CA 1
ATOM 719 C C . VAL A 1 89 ? 3.379 -14.478 -28.478 1.00 54.59 89 VAL A C 1
ATOM 721 O O . VAL A 1 89 ? 2.605 -13.854 -27.764 1.00 54.59 89 VAL A O 1
ATOM 724 N N . PHE A 1 90 ? 3.071 -15.676 -28.977 1.00 55.00 90 PHE A N 1
ATOM 725 C CA . PHE A 1 90 ? 1.791 -16.328 -28.728 1.00 55.00 90 PHE A CA 1
ATOM 726 C C . PHE A 1 90 ? 1.542 -16.577 -27.229 1.00 55.00 90 PHE A C 1
ATOM 728 O O . PHE A 1 90 ? 0.489 -16.195 -26.728 1.00 55.00 90 PHE A O 1
ATOM 735 N N . ILE A 1 91 ? 2.506 -17.117 -26.471 1.00 54.97 91 ILE A N 1
ATOM 736 C CA . ILE A 1 91 ? 2.379 -17.323 -25.011 1.00 54.97 91 ILE A CA 1
ATOM 737 C C . ILE A 1 91 ? 2.191 -15.999 -24.255 1.00 54.97 91 ILE A C 1
ATOM 739 O O . ILE A 1 91 ? 1.360 -15.925 -23.345 1.00 54.97 91 ILE A O 1
ATOM 743 N N . MET A 1 92 ? 2.928 -14.951 -24.632 1.00 52.94 92 MET A N 1
ATOM 744 C CA . MET A 1 92 ? 2.834 -13.618 -24.038 1.00 52.94 92 MET A CA 1
ATOM 745 C C . MET A 1 92 ? 1.490 -12.976 -24.356 1.00 52.94 92 MET A C 1
ATOM 747 O O . MET A 1 92 ? 0.788 -12.579 -23.436 1.00 52.94 92 MET A O 1
ATOM 751 N N . THR A 1 93 ? 1.074 -12.930 -25.620 1.00 53.94 93 THR A N 1
ATOM 752 C CA . THR A 1 93 ? -0.226 -12.383 -26.025 1.00 53.94 93 THR A CA 1
ATOM 753 C C . THR A 1 93 ? -1.379 -13.160 -25.392 1.00 53.94 93 THR A C 1
ATOM 755 O O . THR A 1 93 ? -2.354 -12.545 -24.966 1.00 53.94 93 THR A O 1
ATOM 758 N N . ASN A 1 94 ? -1.259 -14.480 -25.239 1.00 53.69 94 ASN A N 1
ATOM 759 C CA . ASN A 1 94 ? -2.283 -15.310 -24.608 1.00 53.69 94 ASN A CA 1
ATOM 760 C C . ASN A 1 94 ? -2.321 -15.118 -23.078 1.00 53.69 94 ASN A C 1
ATOM 762 O O . ASN A 1 94 ? -3.395 -15.009 -22.493 1.00 53.69 94 ASN A O 1
ATOM 766 N N . SER A 1 95 ? -1.165 -14.971 -22.420 1.00 58.44 95 SER A N 1
ATOM 767 C CA . SER A 1 95 ? -1.095 -14.722 -20.969 1.00 58.44 95 SER A CA 1
ATOM 768 C C . SER A 1 95 ? -1.501 -13.295 -20.597 1.00 58.44 95 SER A C 1
ATOM 770 O O . SER A 1 95 ? -2.268 -13.087 -19.657 1.00 58.44 95 SER A O 1
ATOM 772 N N . PHE A 1 96 ? -1.058 -12.302 -21.370 1.00 56.72 96 PHE A N 1
ATOM 773 C CA . PHE A 1 96 ? -1.457 -10.905 -21.208 1.00 56.72 96 PHE A CA 1
ATOM 774 C C . PHE A 1 96 ? -2.928 -10.707 -21.582 1.00 56.72 96 PHE A C 1
ATOM 776 O O . PHE A 1 96 ? -3.648 -9.997 -20.884 1.00 56.72 96 PHE A O 1
ATOM 783 N N . GLY A 1 97 ? -3.392 -11.369 -22.645 1.00 57.38 97 GLY A N 1
ATOM 784 C CA . GLY A 1 97 ? -4.790 -11.395 -23.063 1.00 57.38 97 GLY A CA 1
ATOM 785 C C . GLY A 1 97 ? -5.695 -12.037 -22.014 1.00 57.38 97 GLY A C 1
ATOM 786 O O . GLY A 1 97 ? -6.724 -11.457 -21.678 1.00 57.38 97 GLY A O 1
ATOM 787 N N . GLY A 1 98 ? -5.284 -13.164 -21.424 1.00 56.28 98 GLY A N 1
ATOM 788 C CA . GLY A 1 98 ? -5.983 -13.814 -20.312 1.00 56.28 98 GLY A CA 1
ATOM 789 C C . GLY A 1 98 ? -6.074 -12.917 -19.077 1.00 56.28 98 GLY A C 1
ATOM 790 O O . GLY A 1 98 ? -7.165 -12.699 -18.548 1.00 56.28 98 GLY A O 1
ATOM 791 N N . LEU A 1 99 ? -4.959 -12.299 -18.672 1.00 54.44 99 LEU A N 1
ATOM 792 C CA . LEU A 1 99 ? -4.923 -11.359 -17.548 1.00 54.44 99 LEU A CA 1
ATOM 793 C C . LEU A 1 99 ? -5.806 -10.124 -17.799 1.00 54.44 99 LEU A C 1
ATOM 795 O O . LEU A 1 99 ? -6.596 -9.734 -16.936 1.00 54.44 99 LEU A O 1
ATOM 799 N N . LEU A 1 100 ? -5.714 -9.521 -18.989 1.00 57.09 100 LEU A N 1
ATOM 800 C CA . LEU A 1 100 ? -6.540 -8.380 -19.385 1.00 57.09 100 LEU A CA 1
ATOM 801 C C . LEU A 1 100 ? -8.019 -8.751 -19.464 1.00 57.09 100 LEU A C 1
ATOM 803 O O . LEU A 1 100 ? -8.847 -7.964 -19.014 1.00 57.09 100 LEU A O 1
ATOM 807 N N . ALA A 1 101 ? -8.368 -9.933 -19.971 1.00 60.16 101 ALA A N 1
ATOM 808 C CA . ALA A 1 101 ? -9.744 -10.415 -20.007 1.00 60.16 101 ALA A CA 1
ATOM 809 C C . ALA A 1 101 ? -10.300 -10.594 -18.589 1.00 60.16 101 ALA A C 1
ATOM 811 O O . ALA A 1 101 ? -11.387 -10.091 -18.297 1.00 60.16 101 ALA A O 1
ATOM 812 N N . CYS A 1 102 ? -9.542 -11.213 -17.679 1.00 59.00 102 CYS A N 1
ATOM 813 C CA . CYS A 1 102 ? -9.921 -11.352 -16.273 1.00 59.00 102 CYS A CA 1
ATOM 814 C C . CYS A 1 102 ? -10.139 -9.985 -15.605 1.00 59.00 102 CYS A C 1
ATOM 816 O O . CYS A 1 102 ? -11.188 -9.762 -14.998 1.00 59.00 102 CYS A O 1
ATOM 818 N N . LEU A 1 103 ? -9.206 -9.041 -15.769 1.00 57.50 103 LEU A N 1
ATOM 819 C CA . LEU A 1 103 ? -9.293 -7.696 -15.186 1.00 57.50 103 LEU A CA 1
ATOM 820 C C . LEU A 1 103 ? -10.406 -6.842 -15.810 1.00 57.50 103 LEU A C 1
ATOM 822 O O . LEU A 1 103 ? -11.105 -6.112 -15.102 1.00 57.50 103 LEU A O 1
ATOM 826 N N . TRP A 1 104 ? -10.601 -6.933 -17.125 1.00 62.81 104 TRP A N 1
ATOM 827 C CA . TRP A 1 104 ? -11.667 -6.237 -17.845 1.00 62.81 104 TRP A CA 1
ATOM 828 C C . TRP A 1 104 ? -13.034 -6.713 -17.367 1.00 62.81 104 TRP A C 1
ATOM 830 O O . TRP A 1 104 ? -13.904 -5.906 -17.033 1.00 62.81 104 TRP A O 1
ATOM 840 N N . ILE A 1 105 ? -13.221 -8.030 -17.311 1.00 60.00 105 ILE A N 1
ATOM 841 C CA . ILE A 1 105 ? -14.477 -8.665 -16.924 1.00 60.00 105 ILE A CA 1
ATOM 842 C C . ILE A 1 105 ? -14.781 -8.401 -15.442 1.00 60.00 105 ILE A C 1
ATOM 844 O O . ILE A 1 105 ? -15.898 -7.988 -15.120 1.00 60.00 105 ILE A O 1
ATOM 848 N N . ALA A 1 106 ? -13.791 -8.551 -14.555 1.00 58.34 106 ALA A N 1
ATOM 849 C CA . ALA A 1 106 ? -13.928 -8.255 -13.127 1.00 58.34 106 ALA A CA 1
ATOM 850 C C . ALA A 1 106 ? -14.194 -6.765 -12.859 1.00 58.34 106 ALA A C 1
ATOM 852 O O . ALA A 1 106 ? -14.933 -6.418 -11.941 1.00 58.34 106 ALA A O 1
ATOM 853 N N . GLY A 1 107 ? -13.634 -5.871 -13.677 1.00 54.34 107 GLY A N 1
ATOM 854 C CA . GLY A 1 107 ? -13.847 -4.431 -13.561 1.00 54.34 107 GLY A CA 1
ATOM 855 C C . GLY A 1 107 ? -15.182 -3.934 -14.123 1.00 54.34 107 GLY A C 1
ATOM 856 O O . GLY A 1 107 ? -15.635 -2.865 -13.718 1.00 54.34 107 GLY A O 1
ATOM 857 N N . ARG A 1 108 ? -15.813 -4.664 -15.054 1.00 68.81 108 ARG A N 1
ATOM 858 C CA . ARG A 1 108 ? -17.074 -4.255 -15.704 1.00 68.81 108 ARG A CA 1
ATOM 859 C C . ARG A 1 108 ? -18.310 -4.598 -14.873 1.00 68.81 108 ARG A C 1
ATOM 861 O O . ARG A 1 108 ? -19.226 -3.786 -14.803 1.00 68.81 108 ARG A O 1
ATOM 868 N N . LEU A 1 109 ? -18.318 -5.758 -14.215 1.00 68.50 109 LEU A N 1
ATOM 869 C CA . LEU A 1 109 ? -19.468 -6.235 -13.435 1.00 68.50 109 LEU A CA 1
ATOM 870 C C . LEU A 1 109 ? -19.939 -5.240 -12.348 1.00 68.50 109 LEU A C 1
ATOM 872 O O . LEU A 1 109 ? -21.133 -4.942 -12.305 1.00 68.50 109 LEU A O 1
ATOM 876 N N . PRO A 1 110 ? -19.041 -4.655 -11.524 1.00 66.12 110 PRO A N 1
ATOM 877 C CA . PRO A 1 110 ? -19.440 -3.706 -10.485 1.00 66.12 110 PRO A CA 1
ATOM 878 C C . PRO A 1 110 ? -20.003 -2.406 -11.066 1.00 66.12 110 PRO A C 1
ATOM 880 O O . PRO A 1 110 ? -20.872 -1.789 -10.462 1.00 66.12 110 PRO A O 1
ATOM 883 N N . VAL A 1 111 ? -19.517 -1.996 -12.244 1.00 69.12 111 VAL A N 1
ATOM 884 C CA . VAL A 1 111 ? -19.951 -0.765 -12.917 1.00 69.12 111 VAL A CA 1
ATOM 885 C C . VAL A 1 111 ? -21.373 -0.914 -13.453 1.00 69.12 111 VAL A C 1
ATOM 887 O O . VAL A 1 111 ? -22.192 -0.030 -13.234 1.00 69.12 111 VAL A O 1
ATOM 890 N N . GLU A 1 112 ? -21.699 -2.031 -14.107 1.00 72.50 112 GLU A N 1
ATOM 891 C CA . GLU A 1 112 ? -23.059 -2.274 -14.621 1.00 72.50 112 GLU A CA 1
ATOM 892 C C . GLU A 1 112 ? -24.075 -2.452 -13.478 1.00 72.50 112 GLU A C 1
ATOM 894 O O . GLU A 1 112 ? -25.200 -1.964 -13.571 1.00 72.50 112 GLU A O 1
ATOM 899 N N . ALA A 1 113 ? -23.671 -3.088 -12.370 1.00 71.81 113 ALA A N 1
ATOM 900 C CA . ALA A 1 113 ? -24.504 -3.195 -11.172 1.00 71.81 113 ALA A CA 1
ATOM 901 C C . ALA A 1 113 ? -24.800 -1.816 -10.549 1.00 71.81 113 ALA A C 1
ATOM 903 O O . ALA A 1 113 ? -25.936 -1.536 -10.167 1.00 71.81 113 ALA A O 1
ATOM 904 N N . GLU A 1 114 ? -23.796 -0.936 -10.486 1.00 73.94 114 GLU A N 1
ATOM 905 C CA . GLU A 1 114 ? -23.953 0.431 -9.980 1.00 73.94 114 GLU A CA 1
ATOM 906 C C . GLU A 1 114 ? -24.843 1.284 -10.901 1.00 73.94 114 GLU A C 1
ATOM 908 O O . GLU A 1 114 ? -25.711 2.006 -10.408 1.00 73.94 114 GLU A O 1
ATOM 913 N N . ILE A 1 115 ? -24.700 1.152 -12.228 1.00 76.50 115 ILE A N 1
ATOM 914 C CA . ILE A 1 115 ? -25.562 1.827 -13.217 1.00 76.50 115 ILE A CA 1
ATOM 915 C C . ILE A 1 115 ? -27.024 1.415 -13.033 1.00 76.50 115 ILE A C 1
ATOM 917 O O . ILE A 1 115 ? -27.891 2.283 -12.938 1.00 76.50 115 ILE A O 1
ATOM 921 N N . LEU A 1 116 ? -27.303 0.111 -12.940 1.00 80.81 116 LEU A N 1
ATOM 922 C CA . LEU A 1 116 ? -28.659 -0.394 -12.717 1.00 80.81 116 LEU A CA 1
ATOM 923 C C . LEU A 1 116 ? -29.265 0.179 -11.427 1.00 80.81 116 LEU A C 1
ATOM 925 O O . LEU A 1 116 ? -30.423 0.593 -11.412 1.00 80.81 116 LEU A O 1
ATOM 929 N N . GLN A 1 117 ? -28.479 0.242 -10.351 1.00 77.12 117 GLN A N 1
ATOM 930 C CA . GLN A 1 117 ? -28.942 0.775 -9.073 1.00 77.12 117 GLN A CA 1
ATOM 931 C C . GLN A 1 117 ? -29.204 2.289 -9.133 1.00 77.12 117 GLN A C 1
ATOM 933 O O . GLN A 1 117 ? -30.165 2.774 -8.531 1.00 77.12 117 GLN A O 1
ATOM 938 N N . GLU A 1 118 ? -28.370 3.046 -9.850 1.00 77.94 118 GLU A N 1
ATOM 939 C CA . GLU A 1 118 ? -28.568 4.483 -10.049 1.00 77.94 118 GLU A CA 1
ATOM 940 C C . GLU A 1 118 ? -29.832 4.765 -10.877 1.00 77.94 118 GLU A C 1
ATOM 942 O O . GLU A 1 118 ? -30.612 5.643 -10.504 1.00 77.94 118 GLU A O 1
ATOM 947 N N . GLU A 1 119 ? -30.077 4.003 -11.948 1.00 83.31 119 GLU A N 1
ATOM 948 C CA . GLU A 1 119 ? -31.292 4.125 -12.769 1.00 83.31 119 GLU A CA 1
ATOM 949 C C . GLU A 1 119 ? -32.554 3.757 -11.984 1.00 83.31 119 GLU A C 1
ATOM 951 O O . GLU A 1 119 ? -33.538 4.498 -12.016 1.00 83.31 119 GLU A O 1
ATOM 956 N N . PHE A 1 120 ? -32.503 2.678 -11.197 1.00 81.44 120 PHE A N 1
ATOM 957 C CA . PHE A 1 120 ? -33.606 2.288 -10.321 1.00 81.44 120 PHE A CA 1
ATOM 958 C C . PHE A 1 120 ? -33.946 3.404 -9.323 1.00 81.44 120 PHE A C 1
ATOM 960 O O . PHE A 1 120 ? -35.095 3.829 -9.241 1.00 81.44 120 PHE A O 1
ATOM 967 N N . ARG A 1 121 ? -32.945 3.972 -8.625 1.00 80.56 121 ARG A N 1
ATOM 968 C CA . ARG A 1 121 ? -33.167 5.102 -7.698 1.00 80.56 121 ARG A CA 1
ATOM 969 C C . ARG A 1 121 ? -33.740 6.331 -8.402 1.00 80.56 121 ARG A C 1
ATOM 971 O O . ARG A 1 121 ? -34.595 7.007 -7.833 1.00 80.56 121 ARG A O 1
ATOM 978 N N . LYS A 1 122 ? -33.268 6.650 -9.612 1.00 83.31 122 LYS A N 1
ATOM 979 C CA . LYS A 1 122 ? -33.784 7.784 -10.396 1.00 83.31 122 LYS A CA 1
ATOM 980 C C . LYS A 1 122 ? -35.262 7.599 -10.726 1.00 83.31 122 LYS A C 1
ATOM 982 O O . LYS A 1 122 ? -36.032 8.532 -10.510 1.00 83.31 122 LYS A O 1
ATOM 987 N N . LYS A 1 123 ? -35.665 6.412 -11.184 1.00 85.19 123 LYS A N 1
ATOM 988 C CA . LYS A 1 123 ? -37.066 6.117 -11.522 1.00 85.19 123 LYS A CA 1
ATOM 989 C C . LYS A 1 123 ? -37.977 6.102 -10.305 1.00 85.19 123 LYS A C 1
ATOM 991 O O . LYS A 1 123 ? -39.040 6.713 -10.354 1.00 85.19 123 LYS A O 1
ATOM 996 N N . THR A 1 124 ? -37.535 5.522 -9.191 1.00 78.00 124 THR A N 1
ATOM 997 C CA . THR A 1 124 ? -38.291 5.576 -7.931 1.00 78.00 124 THR A CA 1
ATOM 998 C C . THR A 1 124 ? -38.538 7.020 -7.490 1.00 78.00 124 THR A C 1
ATOM 1000 O O . THR A 1 124 ? -39.669 7.372 -7.172 1.00 78.00 124 THR A O 1
ATOM 1003 N N . ARG A 1 125 ? -37.524 7.896 -7.563 1.00 81.00 125 ARG A N 1
ATOM 1004 C CA . ARG A 1 125 ? -37.687 9.327 -7.246 1.00 81.00 125 ARG A CA 1
ATOM 1005 C C . ARG A 1 125 ? -38.642 10.045 -8.195 1.00 81.00 125 ARG A C 1
ATOM 1007 O O . ARG A 1 125 ? -39.455 10.835 -7.736 1.00 81.00 125 ARG A O 1
ATOM 1014 N N . GLN A 1 126 ? -38.551 9.785 -9.500 1.00 84.00 126 GLN A N 1
ATOM 1015 C CA . GLN A 1 126 ? -39.465 10.379 -10.483 1.00 84.00 126 GLN A CA 1
ATOM 1016 C C . GLN A 1 126 ? -40.917 9.988 -10.202 1.00 84.00 126 GLN A C 1
ATOM 1018 O O . GLN A 1 126 ? -41.790 10.850 -10.236 1.00 84.00 126 GLN A O 1
ATOM 1023 N N . ARG A 1 127 ? -41.160 8.720 -9.854 1.00 80.06 127 ARG A N 1
ATOM 1024 C CA . ARG A 1 127 ? -42.497 8.234 -9.517 1.00 80.06 127 ARG A CA 1
ATOM 1025 C C . ARG A 1 127 ? -43.042 8.866 -8.236 1.00 80.06 127 ARG A C 1
ATOM 1027 O O . ARG A 1 127 ? -44.172 9.342 -8.252 1.00 80.06 127 ARG A O 1
ATOM 1034 N N . LEU A 1 128 ? -42.227 8.951 -7.181 1.00 74.94 128 LEU A N 1
ATOM 1035 C CA . LEU A 1 128 ? -42.594 9.618 -5.922 1.00 74.94 128 LEU A CA 1
ATOM 1036 C C . LEU A 1 128 ? -42.970 11.092 -6.131 1.00 74.94 128 LEU A C 1
ATOM 1038 O O . LEU A 1 128 ? -43.907 11.591 -5.517 1.00 74.94 128 LEU A O 1
ATOM 1042 N N . LEU A 1 129 ? -42.259 11.785 -7.024 1.00 79.31 129 LEU A N 1
ATOM 1043 C CA . LEU A 1 129 ? -42.572 13.170 -7.374 1.00 79.31 129 LEU A CA 1
ATOM 1044 C C . LEU A 1 129 ? -43.877 13.290 -8.177 1.00 79.31 129 LEU A C 1
ATOM 1046 O O . LEU A 1 129 ? -44.583 14.280 -8.020 1.00 79.31 129 LEU A O 1
ATOM 1050 N N . SER A 1 130 ? -44.210 12.298 -9.009 1.00 79.94 130 SER A N 1
ATOM 1051 C CA . SER A 1 130 ? -45.454 12.287 -9.794 1.00 79.94 130 SER A CA 1
ATOM 1052 C C . SER A 1 130 ? -46.685 11.788 -9.027 1.00 79.94 130 SER A C 1
ATOM 1054 O O . SER A 1 130 ? -47.794 12.196 -9.351 1.00 79.94 130 SER A O 1
ATOM 1056 N N . SER A 1 131 ? -46.523 10.912 -8.025 1.00 74.56 131 SER A N 1
ATOM 1057 C CA . SER A 1 131 ? -47.653 10.257 -7.348 1.00 74.56 131 SER A CA 1
ATOM 1058 C C . SER A 1 131 ? -48.283 11.102 -6.238 1.00 74.56 131 SER A C 1
ATOM 1060 O O . SER A 1 131 ? -49.397 10.797 -5.815 1.00 74.56 131 SER A O 1
ATOM 1062 N N . GLY A 1 132 ? -47.608 12.156 -5.760 1.00 65.31 132 GLY A N 1
ATOM 1063 C CA . GLY A 1 132 ? -48.140 13.115 -4.779 1.00 65.31 132 GLY A CA 1
ATOM 1064 C C . GLY A 1 132 ? -48.547 12.522 -3.420 1.00 65.31 132 GLY A C 1
ATOM 1065 O O . GLY A 1 132 ? -49.078 13.242 -2.578 1.00 65.31 132 GLY A O 1
ATOM 1066 N N . LYS A 1 133 ? -48.313 11.224 -3.181 1.00 59.41 133 LYS A N 1
ATOM 1067 C CA . LYS A 1 133 ? -48.742 10.497 -1.980 1.00 59.41 133 LYS A CA 1
ATOM 1068 C C . LYS A 1 133 ? -47.556 10.254 -1.047 1.00 59.41 133 LYS A C 1
ATOM 1070 O O . LYS A 1 133 ? -46.614 9.549 -1.398 1.00 59.41 133 LYS A O 1
ATOM 1075 N N . SER A 1 134 ? -47.626 10.801 0.170 1.00 52.19 134 SER A N 1
ATOM 1076 C CA . SER A 1 134 ? -46.579 10.666 1.199 1.00 52.19 134 SER A CA 1
ATOM 1077 C C . SER A 1 134 ? -46.431 9.242 1.764 1.00 52.19 134 SER A C 1
ATOM 1079 O O . SER A 1 134 ? -45.413 8.934 2.383 1.00 52.19 134 SER A O 1
ATOM 1081 N N . GLU A 1 135 ? -47.393 8.347 1.509 1.00 49.06 135 GLU A N 1
ATOM 1082 C CA . GLU A 1 135 ? -47.395 6.968 2.020 1.00 49.06 135 GLU A CA 1
ATOM 1083 C C . GLU A 1 135 ? -46.374 6.034 1.330 1.00 49.06 135 GLU A C 1
ATOM 1085 O O . GLU A 1 135 ? -45.963 5.034 1.921 1.00 49.06 135 GLU A O 1
ATOM 1090 N N . GLU A 1 136 ? -45.863 6.362 0.132 1.00 50.84 136 GLU A N 1
ATOM 1091 C CA . GLU A 1 136 ? -44.841 5.538 -0.553 1.00 50.84 136 GLU A CA 1
ATOM 1092 C C . GLU A 1 136 ? -43.418 5.690 0.045 1.00 50.84 136 GLU A C 1
ATOM 1094 O O . GLU A 1 136 ? -42.542 4.863 -0.222 1.00 50.84 136 GLU A O 1
ATOM 1099 N N . ILE A 1 137 ? -43.178 6.671 0.928 1.00 51.97 137 ILE A N 1
ATOM 1100 C CA . ILE A 1 137 ? -41.866 6.91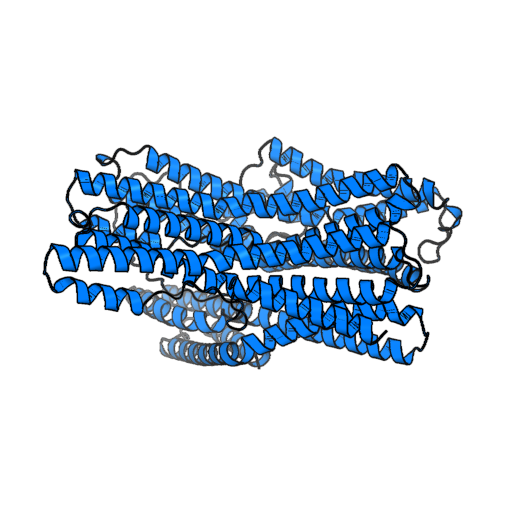3 1.573 1.00 51.97 137 ILE A CA 1
ATOM 1101 C C . ILE A 1 137 ? -41.485 5.767 2.535 1.00 51.97 137 ILE A C 1
ATOM 1103 O O . ILE A 1 137 ? -40.310 5.418 2.681 1.00 51.97 137 ILE A O 1
ATOM 1107 N N . CYS A 1 138 ? -42.470 5.097 3.145 1.00 49.34 138 CYS A N 1
ATOM 1108 C CA . CYS A 1 138 ? -42.232 3.905 3.968 1.00 49.34 138 CYS A CA 1
ATOM 1109 C C . CYS A 1 138 ? -41.740 2.702 3.144 1.00 49.34 138 CYS A C 1
ATOM 1111 O O . CYS A 1 138 ? -40.989 1.867 3.656 1.00 49.34 138 CYS A O 1
ATOM 1113 N N . PHE A 1 139 ? -42.107 2.631 1.861 1.00 48.41 139 PHE A N 1
ATOM 1114 C CA . PHE A 1 139 ? -41.714 1.547 0.962 1.00 48.41 139 PHE A CA 1
ATOM 1115 C C . PHE A 1 139 ? -40.238 1.667 0.538 1.00 48.41 139 PHE A C 1
ATOM 1117 O O . PHE A 1 139 ? -39.540 0.655 0.453 1.00 48.41 139 PHE A O 1
ATOM 1124 N N . GLU A 1 140 ? -39.718 2.892 0.376 1.00 47.31 140 GLU A N 1
ATOM 1125 C CA . GLU A 1 140 ? -38.298 3.155 0.081 1.00 47.31 140 GLU A CA 1
ATOM 1126 C C . GLU A 1 140 ? -37.382 2.649 1.214 1.00 47.31 140 GLU A C 1
ATOM 1128 O O . GLU A 1 140 ? -36.375 1.985 0.959 1.00 47.31 140 GLU A O 1
ATOM 1133 N N . ASN A 1 141 ? -37.785 2.838 2.476 1.00 46.44 141 ASN A N 1
ATOM 1134 C CA . ASN A 1 141 ? -37.039 2.354 3.644 1.00 46.44 141 ASN A CA 1
ATOM 1135 C C . ASN A 1 141 ? -37.043 0.818 3.778 1.00 46.44 141 ASN A C 1
ATOM 1137 O O . ASN A 1 141 ? -36.054 0.234 4.232 1.00 46.44 141 ASN A O 1
ATOM 1141 N N . ALA A 1 142 ? -38.116 0.146 3.347 1.00 46.69 142 ALA A N 1
ATOM 1142 C CA . ALA A 1 142 ? -38.202 -1.316 3.327 1.00 46.69 142 ALA A CA 1
ATOM 1143 C C . ALA A 1 142 ? -37.417 -1.940 2.152 1.00 46.69 142 ALA A C 1
ATOM 1145 O O . ALA A 1 142 ? -36.756 -2.970 2.324 1.00 46.69 142 ALA A O 1
ATOM 1146 N N . LEU A 1 143 ? -37.427 -1.303 0.973 1.00 45.81 143 LEU A N 1
ATOM 1147 C CA . LEU A 1 143 ? -36.680 -1.756 -0.207 1.00 45.81 143 LEU A CA 1
ATOM 1148 C C . LEU A 1 143 ? -35.169 -1.582 -0.061 1.00 45.81 143 LEU A C 1
ATOM 1150 O O . LEU A 1 143 ? -34.425 -2.492 -0.425 1.00 45.81 143 LEU A O 1
ATOM 1154 N N . VAL A 1 144 ? -34.704 -0.458 0.495 1.00 48.09 144 VAL A N 1
ATOM 1155 C CA . VAL A 1 144 ? -33.269 -0.198 0.713 1.00 48.09 144 VAL A CA 1
ATOM 1156 C C . VAL A 1 144 ? -32.652 -1.258 1.637 1.00 48.09 144 VAL A C 1
ATOM 1158 O O . VAL A 1 144 ? -31.505 -1.663 1.435 1.00 48.09 144 VAL A O 1
ATOM 1161 N N . GLY A 1 145 ? -33.431 -1.800 2.580 1.00 42.50 145 GLY A N 1
ATOM 1162 C CA . GLY A 1 145 ? -33.029 -2.933 3.420 1.00 42.50 145 GLY A CA 1
ATOM 1163 C C . GLY A 1 145 ? -32.821 -4.250 2.654 1.00 42.50 145 GLY A C 1
ATOM 1164 O O . GLY A 1 145 ? -31.899 -4.996 2.981 1.00 42.50 145 GLY A O 1
ATOM 1165 N N . LYS A 1 146 ? -33.617 -4.524 1.608 1.00 37.66 146 LYS A N 1
ATOM 1166 C CA . LYS A 1 146 ? -33.504 -5.736 0.767 1.00 37.66 146 LYS A CA 1
ATOM 1167 C C . LYS A 1 146 ? -32.505 -5.585 -0.388 1.00 37.66 146 LYS A C 1
ATOM 1169 O O . LYS A 1 146 ? -31.750 -6.517 -0.646 1.00 37.66 146 LYS A O 1
ATOM 1174 N N . SER A 1 147 ? -32.419 -4.420 -1.036 1.00 39.78 147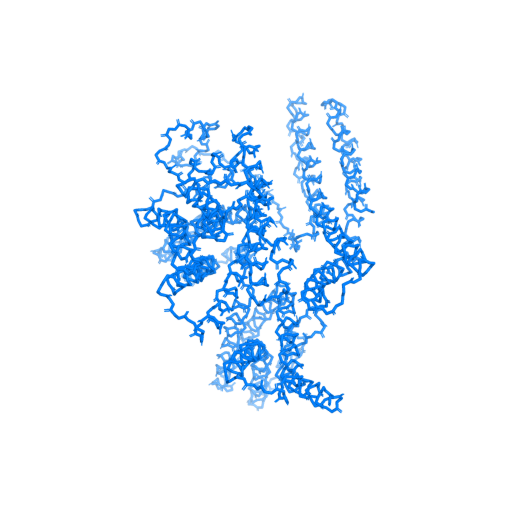 SER A N 1
ATOM 1175 C CA . SER A 1 147 ? -31.476 -4.174 -2.144 1.00 39.78 147 SER A CA 1
ATOM 1176 C C . SER A 1 147 ? -30.011 -4.109 -1.696 1.00 39.78 147 SER A C 1
ATOM 1178 O O . SER A 1 147 ? -29.098 -4.387 -2.468 1.00 39.78 147 SER A O 1
ATOM 1180 N N . ASN A 1 148 ? -29.759 -3.751 -0.432 1.00 38.19 148 ASN A N 1
ATOM 1181 C CA . ASN A 1 148 ? -28.413 -3.812 0.145 1.00 38.19 148 ASN A CA 1
ATOM 1182 C C . ASN A 1 148 ? -27.963 -5.260 0.414 1.00 38.19 148 ASN A C 1
ATOM 1184 O O . ASN A 1 148 ? -26.764 -5.532 0.433 1.00 38.19 148 ASN A O 1
ATOM 1188 N N . PHE A 1 149 ? -28.912 -6.193 0.564 1.00 34.62 149 PHE A N 1
ATOM 1189 C CA . PHE A 1 149 ? -28.639 -7.622 0.728 1.00 34.62 149 PHE A CA 1
ATOM 1190 C C . PHE A 1 149 ? -28.203 -8.280 -0.596 1.00 34.62 149 PHE A C 1
ATOM 1192 O O . PHE A 1 149 ? -27.365 -9.175 -0.583 1.00 34.62 149 PHE A O 1
ATOM 1199 N N . THR A 1 150 ? -28.687 -7.786 -1.743 1.00 40.12 150 THR A N 1
ATOM 1200 C CA . THR A 1 150 ? -28.344 -8.293 -3.087 1.00 40.12 150 THR A CA 1
ATOM 1201 C C . THR A 1 150 ? -27.090 -7.637 -3.686 1.00 40.12 150 THR A C 1
ATOM 1203 O O . THR A 1 150 ? -26.359 -8.269 -4.446 1.00 40.12 150 THR A O 1
ATOM 1206 N N . LEU A 1 151 ? -26.740 -6.407 -3.286 1.00 37.47 151 LEU A N 1
ATOM 1207 C CA . LEU A 1 151 ? -25.500 -5.748 -3.731 1.00 37.47 151 LEU A CA 1
ATOM 1208 C C . LEU A 1 151 ? -24.224 -6.379 -3.129 1.00 37.47 151 LEU A C 1
ATOM 1210 O O . LEU A 1 151 ? -23.189 -6.415 -3.797 1.00 37.47 151 LEU A O 1
ATOM 1214 N N . SER A 1 152 ? -24.301 -6.919 -1.902 1.00 37.31 152 SER A N 1
ATOM 1215 C CA . SER A 1 152 ? -23.200 -7.667 -1.258 1.00 37.31 152 SER A CA 1
ATOM 1216 C C . SER A 1 152 ? -22.775 -8.887 -2.093 1.00 37.31 152 SER A C 1
ATOM 1218 O O . SER A 1 152 ? -21.596 -9.231 -2.120 1.00 37.31 152 SER A O 1
ATOM 1220 N N . GLY A 1 153 ? -23.698 -9.477 -2.864 1.00 34.84 153 GLY A N 1
ATOM 1221 C CA . GLY A 1 153 ? -23.412 -10.620 -3.728 1.00 34.84 153 GLY A CA 1
ATOM 1222 C C . GLY A 1 153 ? -22.716 -10.309 -5.054 1.00 34.84 153 GLY A C 1
ATOM 1223 O O . GLY A 1 153 ? -21.920 -11.117 -5.515 1.00 34.84 153 GLY A O 1
ATOM 1224 N N . CYS A 1 154 ? -22.969 -9.140 -5.657 1.00 32.84 154 CYS A N 1
ATOM 1225 C CA . CYS A 1 154 ? -22.398 -8.762 -6.961 1.00 32.84 154 CYS A CA 1
ATOM 1226 C C . CYS A 1 154 ? -21.078 -7.970 -6.874 1.00 32.84 154 CYS A C 1
ATOM 1228 O O . CYS A 1 154 ? -20.286 -7.965 -7.817 1.00 32.84 154 CYS A O 1
ATOM 1230 N N . VAL A 1 155 ? -20.838 -7.267 -5.762 1.00 35.38 155 VAL A N 1
ATOM 1231 C CA . VAL A 1 155 ? -19.704 -6.330 -5.579 1.00 35.38 155 VAL A CA 1
ATOM 1232 C C . VAL A 1 155 ? -18.473 -7.002 -4.945 1.00 35.38 155 VAL A C 1
ATOM 1234 O O . VAL A 1 155 ? -17.377 -6.438 -4.884 1.00 35.38 155 VAL A O 1
ATOM 1237 N N . SER A 1 156 ? -18.610 -8.256 -4.546 1.00 35.12 156 SER A N 1
ATOM 1238 C CA . SER A 1 156 ? -17.634 -9.027 -3.783 1.00 35.12 156 SER A CA 1
ATOM 1239 C C . SER A 1 156 ? -16.513 -9.661 -4.622 1.00 35.12 156 SER A C 1
ATOM 1241 O O . SER A 1 156 ? -15.571 -10.229 -4.073 1.00 35.12 156 SER A O 1
ATOM 1243 N N . ILE A 1 157 ? -16.499 -9.434 -5.942 1.00 33.59 157 ILE A N 1
ATOM 1244 C CA . ILE A 1 157 ? -15.345 -9.758 -6.803 1.00 33.59 157 ILE A CA 1
ATOM 1245 C C . ILE A 1 157 ? -14.107 -8.902 -6.441 1.00 33.59 157 ILE A C 1
ATOM 1247 O O . ILE A 1 157 ? -12.988 -9.325 -6.714 1.00 33.59 157 ILE A O 1
ATOM 1251 N N . ILE A 1 158 ? -14.264 -7.734 -5.784 1.00 30.64 158 ILE A N 1
ATOM 1252 C CA . ILE A 1 158 ? -13.131 -6.895 -5.310 1.00 30.64 158 ILE A CA 1
ATOM 1253 C C . ILE A 1 158 ? -13.323 -6.338 -3.871 1.00 30.64 158 ILE A C 1
ATOM 1255 O O . ILE A 1 158 ? -12.459 -5.619 -3.370 1.00 30.64 158 ILE A O 1
ATOM 1259 N N . LYS A 1 159 ? -14.387 -6.677 -3.123 1.00 30.58 159 LYS A N 1
ATOM 1260 C CA . LYS A 1 159 ? -14.472 -6.284 -1.699 1.00 30.58 159 LYS A CA 1
ATOM 1261 C C . LYS A 1 159 ? -15.066 -7.357 -0.787 1.00 30.58 159 LYS A C 1
ATOM 1263 O O . LYS A 1 159 ? -16.155 -7.862 -1.026 1.00 30.58 159 LYS A O 1
ATOM 1268 N N . PHE A 1 160 ? -14.316 -7.641 0.277 1.00 28.78 160 PHE A N 1
ATOM 1269 C CA . PHE A 1 160 ? -14.746 -8.382 1.455 1.00 28.78 160 PHE A CA 1
ATOM 1270 C C . PHE A 1 160 ? -15.966 -7.719 2.114 1.00 28.78 160 PHE A C 1
ATOM 1272 O O . PHE A 1 160 ? -16.115 -6.496 2.109 1.00 28.78 160 PHE A O 1
ATOM 1279 N N . ASP A 1 161 ? -16.812 -8.590 2.649 1.00 24.45 161 ASP A N 1
ATOM 1280 C CA . ASP A 1 161 ? -18.174 -8.398 3.138 1.00 24.45 161 ASP A CA 1
ATOM 1281 C C . ASP A 1 161 ? -18.351 -7.232 4.138 1.00 24.45 161 ASP A C 1
ATOM 1283 O O . ASP A 1 161 ? -17.584 -7.085 5.089 1.00 24.45 161 ASP A O 1
ATOM 1287 N N . MET A 1 162 ? -19.406 -6.431 3.956 1.00 25.09 162 MET A N 1
ATOM 1288 C CA . MET A 1 162 ? -19.930 -5.500 4.965 1.00 25.09 162 MET A CA 1
ATOM 1289 C C . MET A 1 162 ? -21.462 -5.565 4.956 1.00 25.09 162 MET A C 1
ATOM 1291 O O . MET A 1 162 ? -22.117 -5.041 4.055 1.00 25.09 162 MET A O 1
ATOM 1295 N N . LYS A 1 163 ? -22.031 -6.191 5.990 1.00 26.78 163 LYS A N 1
ATOM 1296 C CA . LYS A 1 163 ? -23.419 -5.969 6.419 1.00 26.78 163 LYS A CA 1
ATOM 1297 C C . LYS A 1 163 ? -23.484 -4.731 7.325 1.00 26.78 163 LYS A C 1
ATOM 1299 O O . LYS A 1 163 ? -22.483 -4.366 7.927 1.00 26.78 163 LYS A O 1
ATOM 1304 N N . PHE A 1 164 ? -24.697 -4.184 7.450 1.00 29.48 164 PHE A N 1
ATOM 1305 C CA . PHE A 1 164 ? -25.180 -3.138 8.372 1.00 29.48 164 PHE A CA 1
ATOM 1306 C C . PHE A 1 164 ? -25.308 -1.713 7.808 1.00 29.48 164 PHE A C 1
ATOM 1308 O O . PHE A 1 164 ? -24.392 -0.901 7.853 1.00 29.48 164 PHE A O 1
ATOM 1315 N N . LEU A 1 165 ? -26.532 -1.390 7.377 1.00 24.70 165 LEU A N 1
ATOM 1316 C CA . LEU A 1 165 ? -27.066 -0.028 7.321 1.00 24.70 165 LEU A CA 1
ATOM 1317 C C . LEU A 1 165 ? -28.590 -0.079 7.515 1.00 24.70 165 LEU A C 1
ATOM 1319 O O . LEU A 1 165 ? -29.300 -0.711 6.735 1.00 24.70 165 LEU A O 1
ATOM 1323 N N . LYS A 1 166 ? -29.076 0.594 8.561 1.00 23.66 166 LYS A N 1
ATOM 1324 C CA . LYS A 1 166 ? -30.478 0.982 8.780 1.00 23.66 166 LYS A CA 1
ATOM 1325 C C . LYS A 1 166 ? -30.459 2.499 9.016 1.00 23.66 166 LYS A C 1
ATOM 1327 O O . LYS A 1 166 ? -29.728 2.917 9.913 1.00 23.66 166 LYS A O 1
ATOM 1332 N N . PRO A 1 167 ? -31.199 3.331 8.268 1.00 27.86 167 PRO A N 1
ATOM 1333 C CA . PRO A 1 167 ? -31.439 4.709 8.666 1.00 27.86 167 PRO A CA 1
ATOM 1334 C C . PRO A 1 167 ? -32.740 4.780 9.476 1.00 27.86 167 PRO A C 1
ATOM 1336 O O . PRO A 1 167 ? -33.777 4.283 9.041 1.00 27.86 167 PRO A O 1
ATOM 1339 N N . GLN A 1 168 ? -32.690 5.388 10.660 1.00 27.02 168 GLN A N 1
ATOM 1340 C CA . GLN A 1 168 ? -33.880 5.957 11.293 1.00 27.02 168 GLN A CA 1
ATOM 1341 C C . GLN A 1 168 ? -33.931 7.437 10.919 1.00 27.02 168 GLN A C 1
ATOM 1343 O O . GLN A 1 168 ? -32.982 8.173 11.182 1.00 27.02 168 GLN A O 1
ATOM 1348 N N . ILE A 1 169 ? -35.026 7.848 10.282 1.00 25.95 169 ILE A N 1
ATOM 1349 C CA . ILE A 1 169 ? -35.376 9.252 10.074 1.00 25.95 169 ILE A CA 1
ATOM 1350 C C . ILE A 1 169 ? -36.323 9.621 11.214 1.00 25.95 169 ILE A C 1
ATOM 1352 O O . ILE A 1 169 ? -37.439 9.110 11.275 1.00 25.95 169 ILE A O 1
ATOM 1356 N N . THR A 1 170 ? -35.878 10.489 12.116 1.00 27.61 170 THR A N 1
ATOM 1357 C CA . THR A 1 170 ? -36.753 11.219 13.036 1.00 27.61 170 THR A CA 1
ATOM 1358 C C . THR A 1 170 ? -36.786 12.676 12.603 1.00 27.61 170 THR A C 1
ATOM 1360 O O . THR A 1 170 ? -35.762 13.353 12.562 1.00 27.61 170 THR A O 1
ATOM 1363 N N . VAL A 1 171 ? -37.982 13.134 12.240 1.00 32.94 171 VAL A N 1
ATOM 1364 C CA . VAL A 1 171 ? -38.308 14.545 12.033 1.00 32.94 171 VAL A CA 1
ATOM 1365 C C . VAL A 1 171 ? -38.396 15.190 13.413 1.00 32.94 171 VAL A C 1
ATOM 1367 O O . VAL A 1 171 ? -39.238 14.788 14.211 1.00 32.94 171 VAL A O 1
ATOM 1370 N N . ILE A 1 172 ? -37.527 16.158 13.703 1.00 28.64 172 ILE A N 1
ATOM 1371 C CA . ILE A 1 172 ? -37.704 17.086 14.824 1.00 28.64 172 ILE A CA 1
ATOM 1372 C C . ILE A 1 172 ? -37.361 18.485 14.317 1.00 28.64 172 ILE A C 1
ATOM 1374 O O . ILE A 1 172 ? -36.204 18.786 14.026 1.00 28.64 172 ILE A O 1
ATOM 1378 N N . ASP A 1 173 ? -38.396 19.315 14.207 1.00 35.91 173 ASP A N 1
ATOM 1379 C CA . ASP A 1 173 ? -38.294 20.767 14.133 1.00 35.91 173 ASP A CA 1
ATOM 1380 C C . ASP A 1 173 ? -37.552 21.285 15.367 1.00 35.91 173 ASP A C 1
ATOM 1382 O O . ASP A 1 173 ? -37.996 21.050 16.488 1.00 35.91 173 ASP A O 1
ATOM 1386 N N . ASN A 1 174 ? -36.452 22.017 15.172 1.00 28.03 174 ASN A N 1
ATOM 1387 C CA . ASN A 1 174 ? -36.133 23.165 16.019 1.00 28.03 174 ASN A CA 1
ATOM 1388 C C . ASN A 1 174 ? -35.115 24.100 15.352 1.00 28.03 174 ASN A C 1
ATOM 1390 O O . ASN A 1 174 ? -34.010 23.721 14.972 1.00 28.03 174 ASN A O 1
ATOM 1394 N N . LYS A 1 175 ? -35.551 25.356 15.215 1.00 39.69 175 LYS A N 1
ATOM 1395 C CA . LYS A 1 175 ? -34.809 26.526 14.740 1.00 39.69 175 LYS A CA 1
ATOM 1396 C C . LYS A 1 175 ? -33.729 26.946 15.744 1.00 39.69 175 LYS A C 1
ATOM 1398 O O . LYS A 1 175 ? -33.976 26.919 16.943 1.00 39.69 175 LYS A O 1
ATOM 1403 N N . LYS A 1 176 ? -32.670 27.541 15.177 1.00 33.72 176 LYS A N 1
ATOM 1404 C CA . LYS A 1 176 ? -31.549 28.297 15.778 1.00 33.72 176 LYS A CA 1
ATOM 1405 C C . LYS A 1 176 ? -30.333 27.462 16.187 1.00 33.72 176 LYS A C 1
ATOM 1407 O O . LYS A 1 176 ? -30.302 26.869 17.254 1.00 33.72 176 LYS A O 1
ATOM 1412 N N . ASP A 1 177 ? -29.357 27.498 15.272 1.00 32.34 177 ASP A N 1
ATOM 1413 C CA . ASP A 1 177 ? -27.890 27.468 15.467 1.00 32.34 177 ASP A CA 1
ATOM 1414 C C . ASP A 1 177 ? -27.123 26.545 14.496 1.00 32.34 177 ASP A C 1
ATOM 1416 O O . ASP A 1 177 ? -26.003 26.114 14.755 1.00 32.34 177 ASP A O 1
ATOM 1420 N N . GLU A 1 178 ? -27.670 26.323 13.295 1.00 29.66 178 GLU A N 1
ATOM 1421 C CA . GLU A 1 178 ? -26.909 25.843 12.134 1.00 29.66 178 GLU A CA 1
ATOM 1422 C C . GLU A 1 178 ? -26.402 27.011 11.275 1.00 29.66 178 GLU A C 1
ATOM 1424 O O . GLU A 1 178 ? -26.981 27.381 10.255 1.00 29.66 178 GLU A O 1
ATOM 1429 N N . SER A 1 179 ? -25.256 27.572 11.646 1.00 33.00 179 SER A N 1
ATOM 1430 C CA . SER A 1 179 ? -24.425 28.333 10.713 1.00 33.00 179 SER A CA 1
ATOM 1431 C C . SER A 1 179 ? -23.017 27.759 10.746 1.00 33.00 179 SER A C 1
ATOM 1433 O O . SER A 1 179 ? -22.192 28.224 11.524 1.00 33.00 179 SER A O 1
ATOM 1435 N N . ASN A 1 180 ? -22.779 26.694 9.965 1.00 32.31 180 ASN A N 1
ATOM 1436 C CA . ASN A 1 180 ? -21.483 26.410 9.316 1.00 32.31 180 ASN A CA 1
ATOM 1437 C C . ASN A 1 180 ? -21.426 25.115 8.484 1.00 32.31 180 ASN A C 1
ATOM 1439 O O . ASN A 1 180 ? -20.386 24.856 7.881 1.00 32.31 180 ASN A O 1
ATOM 1443 N N . LEU A 1 181 ? -22.497 24.320 8.367 1.00 34.72 181 LEU A N 1
ATOM 1444 C CA . LEU A 1 181 ? -22.455 23.113 7.525 1.00 34.72 181 LEU A CA 1
ATOM 1445 C C . LEU A 1 181 ? -23.693 22.887 6.645 1.00 34.72 181 LEU A C 1
ATOM 1447 O O . LEU A 1 181 ? -24.009 21.757 6.288 1.00 34.72 181 LEU A O 1
ATOM 1451 N N . THR A 1 182 ? -24.359 23.958 6.212 1.00 32.38 182 THR A N 1
ATOM 1452 C CA . THR A 1 182 ? -25.307 23.866 5.097 1.00 32.38 182 THR A CA 1
ATOM 1453 C C . THR A 1 182 ? -24.542 23.665 3.794 1.00 32.38 182 THR A C 1
ATOM 1455 O O . THR A 1 182 ? -23.727 24.501 3.392 1.00 32.38 182 THR A O 1
ATOM 1458 N N . LEU A 1 183 ? -24.829 22.536 3.151 1.00 41.34 183 LEU A N 1
ATOM 1459 C CA . LEU A 1 183 ? -24.405 22.105 1.826 1.00 41.34 183 LEU A CA 1
ATOM 1460 C C . LEU A 1 183 ? -24.551 23.244 0.794 1.00 41.34 183 LEU A C 1
ATOM 1462 O O . LEU A 1 183 ? -25.586 23.420 0.156 1.00 41.34 183 LEU A O 1
ATOM 1466 N N . SER A 1 184 ? -23.496 24.042 0.646 1.00 33.81 184 SER A N 1
ATOM 1467 C CA . SER A 1 184 ? -23.413 25.133 -0.321 1.00 33.81 184 SER A CA 1
ATOM 1468 C C . SER A 1 184 ? -23.321 24.571 -1.743 1.00 33.81 184 SER A C 1
ATOM 1470 O O . SER A 1 184 ? -22.28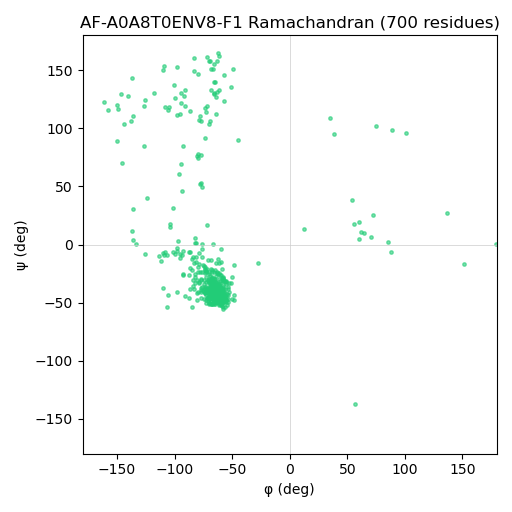8 24.052 -2.163 1.00 33.81 184 SER A O 1
ATOM 1472 N N . ASN A 1 185 ? -24.451 24.653 -2.447 1.00 35.44 185 ASN A N 1
ATOM 1473 C CA . ASN A 1 185 ? -24.619 24.970 -3.867 1.00 35.44 185 ASN A CA 1
ATOM 1474 C C . ASN A 1 185 ? -23.539 24.481 -4.852 1.00 35.44 185 ASN A C 1
ATOM 1476 O O . ASN A 1 185 ? -22.446 25.036 -4.932 1.00 35.44 185 ASN A O 1
ATOM 1480 N N . SER A 1 186 ? -23.929 23.488 -5.661 1.00 37.84 186 SER A N 1
ATOM 1481 C CA . SER A 1 186 ? -23.755 23.241 -7.117 1.00 37.84 186 SER A CA 1
ATOM 1482 C C . SER A 1 186 ? -22.781 24.050 -8.015 1.00 37.84 186 SER A C 1
ATOM 1484 O O . SER A 1 186 ? -22.855 23.913 -9.231 1.00 37.84 186 SER A O 1
ATOM 1486 N N . LYS A 1 187 ? -21.837 24.853 -7.511 1.00 46.69 187 LYS A N 1
ATOM 1487 C CA . LYS A 1 187 ? -20.908 25.686 -8.304 1.00 46.69 187 LYS A CA 1
ATOM 1488 C C . LYS A 1 187 ? -19.453 25.666 -7.814 1.00 46.69 187 LYS A C 1
ATOM 1490 O O . LYS A 1 187 ? -18.639 26.453 -8.292 1.00 46.69 187 LYS A O 1
ATOM 1495 N N . TRP A 1 188 ? -19.068 24.762 -6.911 1.00 56.88 188 TRP A N 1
ATOM 1496 C CA . TRP A 1 188 ? -17.672 24.652 -6.445 1.00 56.88 188 TRP A CA 1
ATOM 1497 C C . TRP A 1 188 ? -16.679 24.342 -7.590 1.00 56.88 188 TRP A C 1
ATOM 1499 O O . TRP A 1 188 ? -15.518 24.748 -7.541 1.00 56.88 188 TRP A O 1
ATOM 1509 N N . TYR A 1 189 ? -17.157 23.706 -8.664 1.00 46.44 189 TYR A N 1
ATOM 1510 C CA . TYR A 1 189 ? -16.377 23.352 -9.850 1.00 46.44 189 TYR A CA 1
ATOM 1511 C C . TYR A 1 189 ? -16.234 24.473 -10.897 1.00 46.44 189 TYR A C 1
ATOM 1513 O O . TYR A 1 189 ? -15.424 24.349 -11.813 1.00 46.44 189 TYR A O 1
ATOM 1521 N N . LEU A 1 190 ? -16.978 25.580 -10.785 1.00 47.81 190 LEU A N 1
ATOM 1522 C CA . LEU A 1 190 ? -16.779 26.766 -11.637 1.00 47.81 190 LEU A CA 1
ATOM 1523 C C . LEU A 1 190 ? -15.546 27.586 -11.212 1.00 47.81 190 LEU A C 1
ATOM 1525 O O . LEU A 1 190 ? -15.170 28.536 -11.887 1.00 47.81 190 LEU A O 1
ATOM 1529 N N . LYS A 1 191 ? -14.878 27.200 -10.117 1.00 52.88 191 LYS A N 1
ATOM 1530 C CA . LYS A 1 191 ? -13.724 27.908 -9.541 1.00 52.88 191 LYS A CA 1
ATOM 1531 C C . LYS A 1 191 ? -12.362 27.509 -10.128 1.00 52.88 191 LYS A C 1
ATOM 1533 O O . LYS A 1 191 ? -11.352 28.109 -9.769 1.00 52.88 191 LYS A O 1
ATOM 1538 N N . TYR A 1 192 ? -12.294 26.490 -10.987 1.00 52.53 192 TYR A N 1
ATOM 1539 C CA . TYR A 1 192 ? -11.015 25.950 -11.469 1.00 52.53 192 TYR A CA 1
ATOM 1540 C C . TYR A 1 192 ? -10.262 26.822 -12.488 1.00 52.53 192 TYR A C 1
ATOM 1542 O O . TYR A 1 192 ? -9.040 26.941 -12.349 1.00 52.53 192 TYR A O 1
ATOM 1550 N N . PRO A 1 193 ? -10.908 27.473 -13.475 1.00 39.78 193 PRO A N 1
ATOM 1551 C CA . PRO A 1 193 ? -10.228 28.446 -14.321 1.00 39.78 193 PRO A CA 1
ATOM 1552 C C . PRO A 1 193 ? -10.133 29.777 -13.555 1.00 39.78 193 PRO A C 1
ATOM 1554 O O . PRO A 1 193 ? -10.909 30.694 -13.777 1.00 39.78 193 PRO A O 1
ATOM 1557 N N . GLY A 1 194 ? -9.230 29.837 -12.569 1.00 47.66 194 GLY A N 1
ATOM 1558 C CA . GLY A 1 194 ? -9.024 31.012 -11.708 1.00 47.66 194 GLY A CA 1
ATOM 1559 C C . GLY A 1 194 ? -8.501 30.696 -10.302 1.00 47.66 194 GLY A C 1
ATOM 1560 O O . GLY A 1 194 ? -7.971 31.578 -9.631 1.00 47.66 194 GLY A O 1
ATOM 1561 N N . SER A 1 195 ? -8.583 29.442 -9.838 1.00 53.81 195 SER A N 1
ATOM 1562 C CA . SER A 1 195 ? -8.029 29.064 -8.533 1.00 53.81 195 SER A CA 1
ATOM 1563 C C . SER A 1 195 ? -6.503 29.186 -8.527 1.00 53.81 195 SER A C 1
ATOM 1565 O O . SER A 1 195 ? -5.841 28.601 -9.385 1.00 53.81 195 SER A O 1
ATOM 1567 N N . SER A 1 196 ? -5.929 29.849 -7.519 1.00 59.38 196 SER A N 1
ATOM 1568 C CA . SER A 1 196 ? -4.473 29.935 -7.316 1.00 59.38 196 SER A CA 1
ATOM 1569 C C . SER A 1 196 ? -3.798 28.567 -7.136 1.00 59.38 196 SER A C 1
ATOM 1571 O O . SER A 1 196 ? -2.583 28.458 -7.288 1.00 59.38 196 SER A O 1
ATOM 1573 N N . ASN A 1 197 ? -4.562 27.500 -6.881 1.00 76.38 197 ASN A N 1
ATOM 1574 C CA . ASN A 1 197 ? -4.011 26.187 -6.585 1.00 76.38 197 ASN A CA 1
ATOM 1575 C C . ASN A 1 197 ? -3.523 25.441 -7.842 1.00 76.38 197 ASN A C 1
ATOM 1577 O O . ASN A 1 197 ? -4.297 25.008 -8.698 1.00 76.38 197 ASN A O 1
ATOM 1581 N N . PHE A 1 198 ? -2.204 25.302 -7.938 1.00 80.81 198 PHE A N 1
ATOM 1582 C CA . PHE A 1 198 ? -1.495 24.715 -9.071 1.00 80.81 198 PHE A CA 1
ATOM 1583 C C . PHE A 1 198 ? -1.765 23.208 -9.250 1.00 80.81 198 PHE A C 1
ATOM 1585 O O . PHE A 1 198 ? -2.014 22.766 -10.371 1.00 80.81 198 PHE A O 1
ATOM 1592 N N . LEU A 1 199 ? -1.841 22.431 -8.160 1.00 85.06 199 LEU A N 1
ATOM 1593 C CA . LEU A 1 199 ? -2.133 20.986 -8.202 1.00 85.06 199 LEU A CA 1
ATOM 1594 C C . LEU A 1 199 ? -3.490 20.704 -8.862 1.00 85.06 199 LEU A C 1
ATOM 1596 O O . LEU A 1 199 ? -3.630 19.824 -9.705 1.00 85.06 199 LEU A O 1
ATOM 1600 N N . LEU A 1 200 ? -4.490 21.500 -8.508 1.00 86.50 200 LEU A N 1
ATOM 1601 C CA . LEU A 1 200 ? -5.856 21.366 -8.995 1.00 86.50 200 LEU A CA 1
ATOM 1602 C C . LEU A 1 200 ? -5.961 21.663 -10.501 1.00 86.50 200 LEU A C 1
ATOM 1604 O O . LEU A 1 200 ? -6.662 20.961 -11.232 1.00 86.50 200 LEU A O 1
ATOM 1608 N N . ARG A 1 201 ? -5.192 22.654 -10.977 1.00 85.56 201 ARG A N 1
ATOM 1609 C CA . ARG A 1 201 ? -5.035 22.942 -12.409 1.00 85.56 201 ARG A CA 1
ATOM 1610 C C . ARG A 1 201 ? -4.393 21.774 -13.148 1.00 85.56 201 ARG A C 1
ATOM 1612 O O . ARG A 1 201 ? -4.878 21.417 -14.217 1.00 85.56 201 ARG A O 1
ATOM 1619 N N . ILE A 1 202 ? -3.371 21.144 -12.577 1.00 86.94 202 ILE A N 1
ATOM 1620 C CA . ILE A 1 202 ? -2.741 19.958 -13.172 1.00 86.94 202 ILE A CA 1
ATOM 1621 C C . ILE A 1 202 ? -3.732 18.796 -13.263 1.00 86.94 202 ILE A C 1
ATOM 1623 O O . ILE A 1 202 ? -3.862 18.200 -14.329 1.00 86.94 202 ILE A O 1
ATOM 1627 N N . LEU A 1 203 ? -4.500 18.503 -12.208 1.00 89.12 203 LEU A N 1
ATOM 1628 C CA . LEU A 1 203 ? -5.530 17.451 -12.242 1.00 89.12 203 LEU A CA 1
ATOM 1629 C C . LEU A 1 203 ? -6.612 17.730 -13.298 1.00 89.12 203 LEU A C 1
ATOM 1631 O O . LEU A 1 203 ? -7.087 16.817 -13.974 1.00 89.12 203 LEU A O 1
ATOM 1635 N N . TYR A 1 204 ? -6.983 18.998 -13.472 1.00 87.38 204 TYR A N 1
ATOM 1636 C CA . TYR A 1 204 ? -7.921 19.417 -14.510 1.00 87.38 204 TYR A CA 1
ATOM 1637 C C . TYR A 1 204 ? -7.350 19.227 -15.924 1.00 87.38 204 TYR A C 1
ATOM 1639 O O . TYR A 1 204 ? -7.992 18.604 -16.771 1.00 87.38 204 TYR A O 1
ATOM 1647 N N . TRP A 1 205 ? -6.135 19.724 -16.176 1.00 84.50 205 TRP A N 1
ATOM 1648 C CA . TRP A 1 205 ? -5.460 19.623 -17.474 1.00 84.50 205 TRP A CA 1
ATOM 1649 C C . TRP A 1 205 ? -5.148 18.183 -17.871 1.00 84.50 205 TRP A C 1
ATOM 1651 O O . TRP A 1 205 ? -5.310 17.823 -19.033 1.00 84.50 205 TRP A O 1
ATOM 1661 N N . THR A 1 206 ? -4.793 17.344 -16.901 1.00 85.94 206 THR A N 1
ATOM 1662 C CA . THR A 1 206 ? -4.481 15.923 -17.114 1.00 85.94 206 THR A CA 1
ATOM 1663 C C . THR A 1 206 ? -5.720 15.056 -17.333 1.00 85.94 206 THR A C 1
ATOM 1665 O O . THR A 1 206 ? -5.602 13.851 -17.533 1.00 85.94 206 THR A O 1
ATOM 1668 N N . GLY A 1 207 ? -6.926 15.629 -17.315 1.00 88.12 207 GLY A N 1
ATOM 1669 C CA . GLY A 1 207 ? -8.147 14.874 -17.577 1.00 88.12 207 GLY A CA 1
ATOM 1670 C C . GLY A 1 207 ? -8.733 14.160 -16.357 1.00 88.12 207 GLY A C 1
ATOM 1671 O O . GLY A 1 207 ? -9.725 13.450 -16.505 1.00 88.12 207 GLY A O 1
ATOM 1672 N N . LEU A 1 208 ? -8.149 14.307 -15.164 1.00 88.50 208 LEU A N 1
ATOM 1673 C CA . LEU A 1 208 ? -8.528 13.528 -13.979 1.00 88.50 208 LEU A CA 1
ATOM 1674 C C . LEU A 1 208 ? -9.762 14.047 -13.240 1.00 88.50 208 LEU A C 1
ATOM 1676 O O . LEU A 1 208 ? -10.285 13.346 -12.379 1.00 88.50 208 LEU A O 1
ATOM 1680 N N . LEU A 1 209 ? -10.245 15.243 -13.571 1.00 88.75 209 LEU A N 1
ATOM 1681 C CA . LEU A 1 209 ? -11.477 15.795 -13.003 1.00 88.75 209 LEU A CA 1
ATOM 1682 C C . LEU A 1 209 ? -12.668 15.580 -13.938 1.00 88.75 209 LEU A C 1
ATOM 1684 O O . LEU A 1 209 ? -12.507 15.509 -15.159 1.00 88.75 209 LEU A O 1
ATOM 1688 N N . GLU A 1 210 ? -13.874 15.501 -13.375 1.00 85.06 210 GLU A N 1
ATOM 1689 C CA . GLU A 1 210 ? -15.127 15.279 -14.110 1.00 85.06 210 GLU A CA 1
ATOM 1690 C C . GLU A 1 210 ? -15.276 16.214 -15.321 1.00 85.06 210 GLU A C 1
ATOM 1692 O O . GLU A 1 210 ? -15.460 15.730 -16.444 1.00 85.06 210 GLU A O 1
ATOM 1697 N N . ASN A 1 211 ? -15.024 17.509 -15.103 1.00 80.12 211 ASN A N 1
ATOM 1698 C CA . ASN A 1 211 ? -15.224 18.605 -16.060 1.00 80.12 211 ASN A CA 1
ATOM 1699 C C . ASN A 1 211 ? -14.089 18.805 -17.070 1.00 80.12 211 ASN A C 1
ATOM 1701 O O . ASN A 1 211 ? -14.111 19.754 -17.845 1.00 80.12 211 ASN A O 1
ATOM 1705 N N . SER A 1 212 ? -13.083 17.936 -17.084 1.00 79.31 212 SER A N 1
ATOM 1706 C CA . SER A 1 212 ? -11.910 18.084 -17.957 1.00 79.31 212 SER A CA 1
ATOM 1707 C C . SER A 1 212 ? -12.192 17.933 -19.467 1.00 79.31 212 SER A C 1
ATOM 1709 O O . SER A 1 212 ? -11.282 18.070 -20.288 1.00 79.31 212 SER A O 1
ATOM 1711 N N . GLY A 1 213 ? -13.447 17.689 -19.865 1.00 75.56 213 GLY A N 1
ATOM 1712 C CA . GLY A 1 213 ? -13.877 17.649 -21.265 1.00 75.56 213 GLY A CA 1
ATOM 1713 C C . GLY A 1 213 ? -13.094 16.631 -22.100 1.00 75.56 213 GLY A C 1
ATOM 1714 O O . GLY A 1 213 ? -12.824 15.520 -21.644 1.00 75.56 213 GLY A O 1
ATOM 1715 N N . ARG A 1 214 ? -12.710 17.014 -23.326 1.00 76.81 214 ARG A N 1
ATOM 1716 C CA . ARG A 1 214 ? -11.914 16.190 -24.262 1.00 76.81 214 ARG A CA 1
ATOM 1717 C C . ARG A 1 214 ? -10.399 16.212 -23.997 1.00 76.81 214 ARG A C 1
ATOM 1719 O O . ARG A 1 214 ? -9.662 15.538 -24.705 1.00 76.81 214 ARG A O 1
ATOM 1726 N N . ARG A 1 215 ? -9.906 16.921 -22.971 1.00 76.25 215 ARG A N 1
ATOM 1727 C CA . ARG A 1 215 ? -8.454 17.069 -22.704 1.00 76.25 215 ARG A CA 1
ATOM 1728 C C . ARG A 1 215 ? -7.752 15.744 -22.406 1.00 76.25 215 ARG A C 1
ATOM 1730 O O . ARG A 1 215 ? -6.569 15.600 -22.686 1.00 76.25 215 ARG A O 1
ATOM 1737 N N . TYR A 1 216 ? -8.494 14.749 -21.919 1.00 76.06 216 TYR A N 1
ATOM 1738 C CA . TYR A 1 216 ? -7.965 13.399 -21.730 1.00 76.06 216 TYR A CA 1
ATOM 1739 C C . TYR A 1 216 ? -7.485 12.757 -23.041 1.00 76.06 216 TYR A C 1
ATOM 1741 O O . TYR A 1 216 ? -6.622 11.897 -22.982 1.00 76.06 216 TYR A O 1
ATOM 1749 N N . ILE A 1 217 ? -8.017 13.157 -24.204 1.00 73.00 217 ILE A N 1
ATOM 1750 C CA . ILE A 1 217 ? -7.596 12.623 -25.508 1.00 73.00 217 ILE A CA 1
ATOM 1751 C C . ILE A 1 217 ? -6.147 13.023 -25.783 1.00 73.00 217 ILE A C 1
ATOM 1753 O O . ILE A 1 217 ? -5.351 12.172 -26.155 1.00 73.00 217 ILE A O 1
ATOM 1757 N N . ILE A 1 218 ? -5.789 14.282 -25.506 1.00 73.88 218 ILE A N 1
ATOM 1758 C CA . ILE A 1 218 ? -4.418 14.800 -25.642 1.00 73.88 218 ILE A CA 1
ATOM 1759 C C . ILE A 1 218 ? -3.472 14.029 -24.719 1.00 73.88 218 ILE A C 1
ATOM 1761 O O . ILE A 1 218 ? -2.386 13.631 -25.121 1.00 73.88 218 ILE A O 1
ATOM 1765 N N . VAL A 1 219 ? -3.910 13.766 -23.491 1.00 76.69 219 VAL A N 1
ATOM 1766 C CA . VAL A 1 219 ? -3.123 13.041 -22.490 1.00 76.69 219 VAL A CA 1
ATOM 1767 C C . VAL A 1 219 ? -2.990 11.549 -22.838 1.00 76.69 219 VAL A C 1
ATOM 1769 O O . VAL A 1 219 ? -1.911 10.981 -22.707 1.00 76.69 219 VAL A O 1
ATOM 1772 N N . CYS A 1 220 ? -4.042 10.906 -23.351 1.00 73.38 220 CYS A N 1
ATOM 1773 C CA . CYS A 1 220 ? -3.971 9.540 -23.878 1.00 73.38 220 CYS A CA 1
ATOM 1774 C C . CYS A 1 220 ? -3.029 9.451 -25.082 1.00 73.38 220 CYS A C 1
ATOM 1776 O O . CYS A 1 220 ? -2.203 8.543 -25.130 1.00 73.38 220 CYS A O 1
ATOM 1778 N N . LEU A 1 221 ? -3.138 10.385 -26.034 1.00 74.44 221 LEU A N 1
ATOM 1779 C CA . LEU A 1 221 ? -2.228 10.500 -27.176 1.00 74.44 221 LEU A CA 1
ATOM 1780 C C . LEU A 1 221 ? -0.791 10.652 -26.690 1.00 74.44 221 LEU A C 1
ATOM 1782 O O . LEU A 1 221 ? 0.074 9.920 -27.144 1.00 74.44 221 LEU A O 1
ATOM 1786 N N . TYR A 1 222 ? -0.561 11.513 -25.701 1.00 75.12 222 TYR A N 1
ATOM 1787 C CA . TYR A 1 222 ? 0.736 11.690 -25.066 1.00 75.12 222 TYR A CA 1
ATOM 1788 C C . TYR A 1 222 ? 1.295 10.381 -24.485 1.00 75.12 222 TYR A C 1
ATOM 1790 O O . TYR A 1 222 ? 2.396 9.980 -24.853 1.00 75.12 222 TYR A O 1
ATOM 1798 N N . PHE A 1 223 ? 0.542 9.670 -23.632 1.00 72.81 223 PHE A N 1
ATOM 1799 C CA . PHE A 1 223 ? 1.006 8.401 -23.049 1.00 72.81 223 PHE A CA 1
ATOM 1800 C C . PHE A 1 223 ? 1.236 7.329 -24.119 1.00 72.81 223 PHE A C 1
ATOM 1802 O O . PHE A 1 223 ? 2.173 6.542 -24.009 1.00 72.81 223 PHE A O 1
ATOM 1809 N N . THR A 1 224 ? 0.400 7.303 -25.158 1.00 70.62 224 THR A N 1
ATOM 1810 C CA . THR A 1 224 ? 0.497 6.339 -26.262 1.00 70.62 224 THR A CA 1
ATOM 1811 C C . THR A 1 224 ? 1.734 6.609 -27.111 1.00 70.62 224 THR A C 1
ATOM 1813 O O . THR A 1 224 ? 2.540 5.706 -27.313 1.00 70.62 224 THR A O 1
ATOM 1816 N N . VAL A 1 225 ? 1.934 7.857 -27.540 1.00 72.12 225 VAL A N 1
ATOM 1817 C CA . VAL A 1 225 ? 3.113 8.288 -28.302 1.00 72.12 225 VAL A CA 1
ATOM 1818 C C . VAL A 1 225 ? 4.379 8.057 -27.489 1.00 72.12 225 VAL A C 1
ATOM 1820 O O . VAL A 1 225 ? 5.327 7.484 -28.009 1.00 72.12 225 VAL A O 1
ATOM 1823 N N . TYR A 1 226 ? 4.387 8.411 -26.201 1.00 72.19 226 TYR A N 1
ATOM 1824 C CA . TYR A 1 226 ? 5.531 8.131 -25.341 1.00 72.19 226 TYR A CA 1
ATOM 1825 C C . TYR A 1 226 ? 5.801 6.629 -25.225 1.00 72.19 226 TYR A C 1
ATOM 1827 O O . TYR A 1 226 ? 6.950 6.216 -25.326 1.00 72.19 226 TYR A O 1
ATOM 1835 N N . THR A 1 227 ? 4.769 5.798 -25.052 1.00 67.38 227 THR A N 1
ATOM 1836 C CA . THR A 1 227 ? 4.942 4.341 -24.964 1.00 67.38 227 THR A CA 1
ATOM 1837 C C . THR A 1 227 ? 5.547 3.799 -26.258 1.00 67.38 227 THR A C 1
ATOM 1839 O O . THR A 1 227 ? 6.511 3.048 -26.198 1.00 67.38 227 THR A O 1
ATOM 1842 N N . ILE A 1 228 ? 5.071 4.246 -27.423 1.00 67.44 228 ILE A N 1
ATOM 1843 C CA . ILE A 1 228 ? 5.636 3.880 -28.731 1.00 67.44 228 ILE A CA 1
ATOM 1844 C C . ILE A 1 228 ? 7.103 4.330 -28.837 1.00 67.44 228 ILE A C 1
ATOM 1846 O O . ILE A 1 228 ? 7.976 3.519 -29.139 1.00 67.44 228 ILE A O 1
ATOM 1850 N N . LEU A 1 229 ? 7.400 5.589 -28.499 1.00 66.44 229 LEU A N 1
ATOM 1851 C CA . LEU A 1 229 ? 8.762 6.138 -28.516 1.00 66.44 229 LEU A CA 1
ATOM 1852 C C . LEU A 1 229 ? 9.697 5.491 -27.478 1.00 66.44 229 LEU A C 1
ATOM 1854 O O . LEU A 1 229 ? 10.918 5.508 -27.624 1.00 66.44 229 LEU A O 1
ATOM 1858 N N . SER A 1 230 ? 9.140 4.925 -26.412 1.00 64.06 230 SER A N 1
ATOM 1859 C CA . SER A 1 230 ? 9.894 4.223 -25.370 1.00 64.06 230 SER A CA 1
ATOM 1860 C C . SER A 1 230 ? 10.123 2.763 -25.699 1.00 64.06 230 SER A C 1
ATOM 1862 O O . SER A 1 230 ? 11.032 2.174 -25.129 1.00 64.06 230 SER A O 1
ATOM 1864 N N . MET A 1 231 ? 9.328 2.185 -26.603 1.00 60.12 231 MET A N 1
ATOM 1865 C CA . MET A 1 231 ? 9.537 0.840 -27.138 1.00 60.12 231 MET A CA 1
ATOM 1866 C C . MET A 1 231 ? 10.608 0.817 -28.237 1.00 60.12 231 MET A C 1
ATOM 1868 O O . MET A 1 231 ? 11.253 -0.211 -28.415 1.00 60.12 231 MET A O 1
ATOM 1872 N N . GLY A 1 232 ? 10.869 1.944 -28.913 1.00 59.78 232 GLY A N 1
ATOM 1873 C CA . GLY A 1 232 ? 11.895 2.039 -29.960 1.00 59.78 232 GLY A CA 1
ATOM 1874 C C . GLY A 1 232 ? 13.314 1.695 -29.486 1.00 59.78 232 GLY A C 1
ATOM 1875 O O . GLY A 1 232 ? 13.998 0.901 -30.128 1.00 59.78 232 GLY A O 1
ATOM 1876 N N . LYS A 1 233 ? 13.740 2.216 -28.322 1.00 57.75 233 LYS A N 1
ATOM 1877 C CA . LYS A 1 233 ? 15.060 1.899 -27.739 1.00 57.75 233 LYS A CA 1
ATOM 1878 C C . LYS A 1 233 ? 15.182 0.412 -27.342 1.00 57.75 233 LYS A C 1
ATOM 1880 O O . LYS A 1 233 ? 16.135 -0.220 -27.785 1.00 57.75 233 LYS A O 1
ATOM 1885 N N . PRO A 1 234 ? 14.246 -0.196 -26.582 1.00 53.25 234 PRO A N 1
ATOM 1886 C CA . PRO A 1 234 ? 14.253 -1.625 -26.276 1.00 53.25 234 PRO A CA 1
ATOM 1887 C C . PRO A 1 234 ? 14.333 -2.525 -27.504 1.00 53.25 234 PRO A C 1
ATOM 1889 O O . PRO A 1 234 ? 15.043 -3.514 -27.431 1.00 53.25 234 PRO A O 1
ATOM 1892 N N . VAL A 1 235 ? 13.666 -2.191 -28.615 1.00 52.41 235 VAL A N 1
ATOM 1893 C CA . VAL A 1 235 ? 13.731 -2.980 -29.861 1.00 52.41 235 VAL A CA 1
ATOM 1894 C C . VAL A 1 235 ? 15.145 -2.960 -30.454 1.00 52.41 235 VAL A C 1
ATOM 1896 O O . VAL A 1 235 ? 15.695 -4.023 -30.711 1.00 52.41 235 VAL A O 1
ATOM 1899 N N . GLN A 1 236 ? 15.793 -1.792 -30.530 1.00 49.91 236 GLN A N 1
ATOM 1900 C CA . GLN A 1 236 ? 17.211 -1.695 -30.920 1.00 49.91 236 GLN A CA 1
ATOM 1901 C C . GLN A 1 236 ? 18.158 -2.363 -29.903 1.00 49.91 236 GLN A C 1
ATOM 1903 O O . GLN A 1 236 ? 19.218 -2.867 -30.257 1.00 49.91 236 GLN A O 1
ATOM 1908 N N . THR A 1 237 ? 17.784 -2.399 -28.620 1.00 47.84 237 THR A N 1
ATOM 1909 C CA . THR A 1 237 ? 18.596 -3.029 -27.560 1.00 47.84 237 THR A CA 1
ATOM 1910 C C . THR A 1 237 ? 18.392 -4.552 -27.490 1.00 47.84 237 THR A C 1
ATOM 1912 O O . THR A 1 237 ? 19.281 -5.272 -27.038 1.00 47.84 237 THR A O 1
ATOM 1915 N N . LEU A 1 238 ? 17.240 -5.052 -27.948 1.00 48.09 238 LEU A N 1
ATOM 1916 C CA . LEU A 1 238 ? 16.923 -6.471 -28.146 1.00 48.09 238 LEU A CA 1
ATOM 1917 C C . LEU A 1 238 ? 17.724 -7.058 -29.315 1.00 48.09 238 LEU A C 1
ATOM 1919 O O . LEU A 1 238 ? 18.089 -8.229 -29.254 1.00 48.09 238 LEU A O 1
ATOM 1923 N N . GLU A 1 239 ? 18.061 -6.240 -30.317 1.00 47.78 239 GLU A N 1
ATOM 1924 C CA . GLU A 1 239 ? 18.997 -6.593 -31.395 1.00 47.78 239 GLU A CA 1
ATOM 1925 C C . GLU A 1 239 ? 20.467 -6.665 -30.912 1.00 47.78 239 GLU A C 1
ATOM 1927 O O . GLU A 1 239 ? 21.277 -7.370 -31.507 1.00 47.78 239 GLU A O 1
ATOM 1932 N N . LEU A 1 240 ? 20.820 -6.022 -29.787 1.00 44.97 240 LEU A N 1
ATOM 1933 C CA . LEU A 1 240 ? 22.188 -5.939 -29.236 1.00 44.97 240 LEU A CA 1
ATOM 1934 C C . LEU A 1 240 ? 22.525 -7.022 -28.178 1.00 44.97 240 LEU A C 1
ATOM 1936 O O . LEU A 1 240 ? 23.120 -6.738 -27.135 1.00 44.97 240 LEU A O 1
ATOM 1940 N N . ASN A 1 241 ? 22.189 -8.288 -28.441 1.00 52.25 241 ASN A N 1
ATOM 1941 C CA . ASN A 1 241 ? 22.683 -9.466 -27.695 1.00 52.25 241 ASN A CA 1
ATOM 1942 C C . ASN A 1 241 ? 22.381 -9.552 -26.179 1.00 52.25 241 ASN A C 1
ATOM 1944 O O . ASN A 1 241 ? 23.009 -10.336 -25.466 1.00 52.25 241 ASN A O 1
ATOM 1948 N N . GLY A 1 242 ? 21.397 -8.821 -25.645 1.00 52.50 242 GLY A N 1
ATOM 1949 C CA . GLY A 1 242 ? 20.848 -9.180 -24.326 1.00 52.50 242 GLY A CA 1
ATOM 1950 C C . GLY A 1 242 ? 21.748 -8.883 -23.148 1.00 52.50 242 GLY A C 1
ATOM 1951 O O . GLY A 1 242 ? 21.634 -9.512 -22.089 1.00 52.50 242 GLY A O 1
ATOM 1952 N N . SER A 1 243 ? 22.632 -7.906 -23.330 1.00 63.47 243 SER A N 1
ATOM 1953 C CA . SER A 1 243 ? 23.476 -7.371 -22.274 1.00 63.47 243 SER A CA 1
ATOM 1954 C C . SER A 1 243 ? 22.648 -7.039 -21.027 1.00 63.47 243 SER A C 1
ATOM 1956 O O . SER A 1 243 ? 21.466 -6.694 -21.100 1.00 63.47 243 SER A O 1
ATOM 1958 N N . PHE A 1 244 ? 23.263 -7.111 -19.850 1.00 63.59 244 PHE A N 1
ATOM 1959 C CA . PHE A 1 244 ? 22.616 -6.748 -18.586 1.00 63.59 244 PHE A CA 1
ATOM 1960 C C . PHE A 1 244 ? 21.953 -5.350 -18.633 1.00 63.59 244 PHE A C 1
ATOM 1962 O O . PHE A 1 244 ? 20.874 -5.147 -18.073 1.00 63.59 244 PHE A O 1
ATOM 1969 N N . VAL A 1 245 ? 22.543 -4.424 -19.398 1.00 61.72 245 VAL A N 1
ATOM 1970 C CA . VAL A 1 245 ? 22.009 -3.083 -19.683 1.00 61.72 245 VAL A CA 1
ATOM 1971 C C . VAL A 1 245 ? 20.639 -3.142 -20.374 1.00 61.72 245 VAL A C 1
ATOM 1973 O O . VAL A 1 245 ? 19.720 -2.441 -19.953 1.00 61.72 245 VAL A O 1
ATOM 1976 N N . SER A 1 246 ? 20.455 -4.026 -21.360 1.00 62.72 246 SER A N 1
ATOM 1977 C CA . SER A 1 246 ? 19.173 -4.205 -22.064 1.00 62.72 246 SER A CA 1
ATOM 1978 C C . SER A 1 246 ? 18.039 -4.653 -21.133 1.00 62.72 246 SER A C 1
ATOM 1980 O O . SER A 1 246 ? 16.919 -4.147 -21.219 1.00 62.72 246 SER A O 1
ATOM 1982 N N . ARG A 1 247 ? 18.335 -5.543 -20.174 1.00 64.25 247 ARG A N 1
ATOM 1983 C CA . ARG A 1 247 ? 17.358 -6.052 -19.195 1.00 64.25 247 ARG A CA 1
ATOM 1984 C C . ARG A 1 247 ? 16.916 -4.966 -18.222 1.00 64.25 247 ARG A C 1
ATOM 1986 O O . ARG A 1 247 ? 15.730 -4.850 -17.920 1.00 64.25 247 ARG A O 1
ATOM 1993 N N . ILE A 1 248 ? 17.859 -4.147 -17.763 1.00 65.94 248 ILE A N 1
ATOM 1994 C CA . ILE A 1 248 ? 17.575 -2.968 -16.938 1.00 65.94 248 ILE A CA 1
ATOM 1995 C C . ILE A 1 248 ? 16.692 -1.980 -17.693 1.00 65.94 248 ILE A C 1
ATOM 1997 O O . ILE A 1 248 ? 15.736 -1.448 -17.130 1.00 65.94 248 ILE A O 1
ATOM 2001 N N . GLN A 1 249 ? 17.002 -1.737 -18.964 1.00 69.00 249 GLN A N 1
ATOM 2002 C CA . GLN A 1 249 ? 16.268 -0.781 -19.780 1.00 69.00 249 GLN A CA 1
ATOM 2003 C C . GLN A 1 249 ? 14.837 -1.256 -20.045 1.00 69.00 249 GLN A C 1
ATOM 2005 O O . GLN A 1 249 ? 13.906 -0.468 -19.904 1.00 69.00 249 GLN A O 1
ATOM 2010 N N . LEU A 1 250 ? 14.639 -2.556 -20.290 1.00 70.25 250 LEU A N 1
ATOM 2011 C CA . LEU A 1 250 ? 13.311 -3.167 -20.361 1.00 70.25 250 LEU A CA 1
ATOM 2012 C C . LEU A 1 250 ? 12.535 -2.999 -19.047 1.00 70.25 250 LEU A C 1
ATOM 2014 O O . LEU A 1 250 ? 11.373 -2.602 -19.072 1.00 70.25 250 LEU A O 1
ATOM 2018 N N . LEU A 1 251 ? 13.168 -3.262 -17.900 1.00 67.50 251 LEU A N 1
ATOM 2019 C CA . LEU A 1 251 ? 12.525 -3.134 -16.590 1.00 67.50 251 LEU A CA 1
ATOM 2020 C C . LEU A 1 251 ? 12.135 -1.673 -16.290 1.00 67.50 251 LEU A C 1
ATOM 2022 O O . LEU A 1 251 ? 11.043 -1.420 -15.783 1.00 67.50 251 LEU A O 1
ATOM 2026 N N . SER A 1 252 ? 12.973 -0.711 -16.689 1.00 70.81 252 SER A N 1
ATOM 2027 C CA . SER A 1 252 ? 12.672 0.726 -16.630 1.00 70.81 252 SER A CA 1
ATOM 2028 C C . SER A 1 252 ? 11.476 1.105 -17.518 1.00 70.81 252 SER A C 1
ATOM 2030 O O . SER A 1 252 ? 10.548 1.784 -17.069 1.00 70.81 252 SER A O 1
ATOM 2032 N N . THR A 1 253 ? 11.424 0.595 -18.754 1.00 74.94 253 THR A N 1
ATOM 2033 C CA . THR A 1 253 ? 10.277 0.789 -19.656 1.00 74.94 253 THR A CA 1
ATOM 2034 C C . THR A 1 253 ? 9.001 0.180 -19.074 1.00 74.94 253 THR A C 1
ATOM 2036 O O . THR A 1 253 ? 7.950 0.824 -19.091 1.00 74.94 253 THR A O 1
ATOM 2039 N N . CYS A 1 254 ? 9.080 -1.012 -18.478 1.00 72.50 254 CYS A N 1
ATOM 2040 C CA . CYS A 1 254 ? 7.964 -1.626 -17.761 1.00 72.50 254 CYS A CA 1
ATOM 2041 C C . CYS A 1 254 ? 7.470 -0.730 -16.616 1.00 72.50 254 CYS A C 1
ATOM 2043 O O . CYS A 1 254 ? 6.267 -0.493 -16.522 1.00 72.50 254 CYS A O 1
ATOM 2045 N N . SER A 1 255 ? 8.359 -0.158 -15.797 1.00 75.44 255 SER A N 1
ATOM 2046 C CA . SER A 1 255 ? 7.971 0.803 -14.752 1.00 75.44 255 SER A CA 1
ATOM 2047 C C . SER A 1 255 ? 7.249 2.033 -15.310 1.00 75.44 255 SER A C 1
ATOM 2049 O O . SER A 1 255 ? 6.288 2.522 -14.707 1.00 75.44 255 SER A O 1
ATOM 2051 N N . ALA A 1 256 ? 7.674 2.540 -16.468 1.00 76.94 256 ALA A N 1
ATOM 2052 C CA . ALA A 1 256 ? 7.016 3.659 -17.137 1.00 76.94 256 ALA A CA 1
ATOM 2053 C C . ALA A 1 256 ? 5.606 3.280 -17.633 1.00 76.94 256 ALA A C 1
ATOM 2055 O O . ALA A 1 256 ? 4.646 4.019 -17.400 1.00 76.94 256 ALA A O 1
ATOM 2056 N N . ILE A 1 257 ? 5.443 2.089 -18.221 1.00 79.31 257 ILE A N 1
ATOM 2057 C CA . ILE A 1 257 ? 4.134 1.552 -18.633 1.00 79.31 257 ILE A CA 1
ATOM 2058 C C . ILE A 1 257 ? 3.222 1.375 -17.417 1.00 79.31 257 ILE A C 1
ATOM 2060 O O . ILE A 1 257 ? 2.078 1.831 -17.432 1.00 79.31 257 ILE A O 1
ATOM 2064 N N . VAL A 1 258 ? 3.727 0.783 -16.334 1.00 77.69 258 VAL A N 1
ATOM 2065 C CA . VAL A 1 258 ? 2.977 0.611 -15.082 1.00 77.69 258 VAL A CA 1
ATOM 2066 C C . VAL A 1 258 ? 2.553 1.971 -14.514 1.00 77.69 258 VAL A C 1
ATOM 2068 O O . VAL A 1 258 ? 1.409 2.135 -14.090 1.00 77.69 258 VAL A O 1
ATOM 2071 N N . SER A 1 259 ? 3.406 2.994 -14.614 1.00 81.25 259 SER A N 1
ATOM 2072 C CA . SER A 1 259 ? 3.064 4.369 -14.218 1.00 81.25 259 SER A CA 1
ATOM 2073 C C . SER A 1 259 ? 1.912 4.963 -15.036 1.00 81.25 259 SER A C 1
ATOM 2075 O O . SER A 1 259 ? 1.063 5.670 -14.488 1.00 81.25 259 SER A O 1
ATOM 2077 N N . SER A 1 260 ? 1.798 4.627 -16.325 1.00 83.12 260 SER A N 1
ATOM 2078 C CA . SER A 1 260 ? 0.651 5.044 -17.146 1.00 83.12 260 SER A CA 1
ATOM 2079 C C . SER A 1 260 ? -0.676 4.433 -16.657 1.00 83.12 260 SER A C 1
ATOM 2081 O O . SER A 1 260 ? -1.720 5.098 -16.674 1.00 83.12 260 SER A O 1
ATOM 2083 N N . PHE A 1 261 ? -0.649 3.211 -16.106 1.00 81.69 261 PHE A N 1
ATOM 2084 C CA . PHE A 1 261 ? -1.834 2.592 -15.505 1.00 81.69 261 PHE A CA 1
ATOM 2085 C C . PHE A 1 261 ? -2.298 3.313 -14.232 1.00 81.69 261 PHE A C 1
ATOM 2087 O O . PHE A 1 261 ? -3.493 3.281 -13.916 1.00 81.69 261 PHE A O 1
ATOM 2094 N N . ILE A 1 262 ? -1.416 4.041 -13.536 1.00 84.69 262 ILE A N 1
ATOM 2095 C CA . ILE A 1 262 ? -1.809 4.929 -12.428 1.00 84.69 262 ILE A CA 1
ATOM 2096 C C . ILE A 1 262 ? -2.726 6.030 -12.958 1.00 84.69 262 ILE A C 1
ATOM 2098 O O . ILE A 1 262 ? -3.812 6.239 -12.419 1.00 84.69 262 ILE A O 1
ATOM 2102 N N . TRP A 1 263 ? -2.341 6.703 -14.049 1.00 88.25 263 TRP A N 1
ATOM 2103 C CA . TRP A 1 263 ? -3.202 7.718 -14.661 1.00 88.25 263 TRP A CA 1
ATOM 2104 C C . TRP A 1 263 ? -4.554 7.123 -15.058 1.00 88.25 263 TRP A C 1
ATOM 2106 O O . TRP A 1 263 ? -5.605 7.656 -14.694 1.00 88.25 263 TRP A O 1
ATOM 2116 N N . HIS A 1 264 ? -4.535 5.984 -15.754 1.00 84.44 264 HIS A N 1
ATOM 2117 C CA . HIS A 1 264 ? -5.752 5.348 -16.243 1.00 84.44 264 HIS A CA 1
ATOM 2118 C C . HIS A 1 264 ? -6.691 4.928 -15.100 1.00 84.44 264 HIS A C 1
ATOM 2120 O O . HIS A 1 264 ? -7.898 5.175 -15.158 1.00 84.44 264 HIS A O 1
ATOM 2126 N N . SER A 1 265 ? -6.149 4.339 -14.032 1.00 82.31 265 SER A N 1
ATOM 2127 C CA . SER A 1 265 ? -6.932 3.899 -12.872 1.00 82.31 265 SER A CA 1
ATOM 2128 C C . SER A 1 265 ? -7.594 5.069 -12.141 1.00 82.31 265 SER A C 1
ATOM 2130 O O . SER A 1 265 ? -8.801 5.016 -11.886 1.00 82.31 265 SER A O 1
ATOM 2132 N N . VAL A 1 266 ? -6.868 6.167 -11.903 1.00 85.75 266 VAL A N 1
ATOM 2133 C CA . VAL A 1 266 ? -7.443 7.391 -11.317 1.00 85.75 266 VAL A CA 1
ATOM 2134 C C . VAL A 1 266 ? -8.481 8.007 -12.261 1.00 85.75 266 VAL A C 1
ATOM 2136 O O . VAL A 1 266 ? -9.570 8.394 -11.833 1.00 85.75 266 VAL A O 1
ATOM 2139 N N . ARG A 1 267 ? -8.207 8.037 -13.571 1.00 87.88 267 ARG A N 1
ATOM 2140 C CA . ARG A 1 267 ? -9.109 8.602 -14.584 1.00 87.88 267 ARG A CA 1
ATOM 2141 C C . ARG A 1 267 ? -10.445 7.872 -14.665 1.00 87.88 267 ARG A C 1
ATOM 2143 O O . ARG A 1 267 ? -11.479 8.523 -14.860 1.00 87.88 267 ARG A O 1
ATOM 2150 N N . ARG A 1 268 ? -10.455 6.544 -14.519 1.00 86.12 268 ARG A N 1
ATOM 2151 C CA . ARG A 1 268 ? -11.695 5.747 -14.445 1.00 86.12 268 ARG A CA 1
ATOM 2152 C C . ARG A 1 268 ? -12.535 6.105 -13.219 1.00 86.12 268 ARG A C 1
ATOM 2154 O O . ARG A 1 268 ? -13.749 5.936 -13.247 1.00 86.12 268 ARG A O 1
ATOM 2161 N N . ARG A 1 269 ? -11.913 6.654 -12.174 1.00 86.75 269 ARG A N 1
ATOM 2162 C CA . ARG A 1 269 ? -12.556 7.098 -10.932 1.00 86.75 269 ARG A CA 1
ATOM 2163 C C . ARG A 1 269 ? -12.707 8.624 -10.840 1.00 86.75 269 ARG A C 1
ATOM 2165 O O . ARG A 1 269 ? -12.980 9.127 -9.755 1.00 86.75 269 ARG A O 1
ATOM 2172 N N . LYS A 1 270 ? -12.607 9.370 -11.953 1.00 89.19 270 LYS A N 1
ATOM 2173 C CA . LYS A 1 270 ? -12.621 10.849 -11.950 1.00 89.19 270 LYS A CA 1
ATOM 2174 C C . LYS A 1 270 ? -13.819 11.494 -11.240 1.00 89.19 270 LYS A C 1
ATOM 2176 O O . LYS A 1 270 ? -13.642 12.506 -10.579 1.00 89.19 270 LYS A O 1
ATOM 2181 N N . LYS A 1 271 ? -15.019 10.903 -11.341 1.00 87.38 271 LYS A N 1
ATOM 2182 C CA . LYS A 1 271 ? -16.236 11.394 -10.663 1.00 87.38 271 LYS A CA 1
ATOM 2183 C C . LYS A 1 271 ? -16.064 11.317 -9.144 1.00 87.38 271 LYS A C 1
ATOM 2185 O O . LYS A 1 271 ? -16.242 12.306 -8.443 1.00 87.38 271 LYS A O 1
ATOM 2190 N N . PHE A 1 272 ? -15.616 10.164 -8.647 1.00 86.50 272 PHE A N 1
ATOM 2191 C CA . PHE A 1 272 ? -15.315 9.968 -7.230 1.00 86.50 272 PHE A CA 1
ATOM 2192 C C . PHE A 1 272 ? -14.154 10.843 -6.757 1.00 86.50 272 PHE A C 1
ATOM 2194 O O . PHE A 1 272 ? -14.236 11.401 -5.670 1.00 86.50 272 PHE A O 1
ATOM 2201 N N . LEU A 1 273 ? -13.110 11.018 -7.576 1.00 90.06 273 LEU A N 1
ATOM 2202 C CA . LEU A 1 273 ? -12.010 11.927 -7.258 1.00 90.06 273 LEU A CA 1
ATOM 2203 C C . LEU A 1 273 ? -12.503 13.375 -7.144 1.00 90.06 273 LEU A C 1
ATOM 2205 O O . LEU A 1 273 ? -12.131 14.064 -6.203 1.00 90.06 273 LEU A O 1
ATOM 2209 N N . SER A 1 274 ? -13.359 13.838 -8.058 1.00 89.44 274 SER A N 1
ATOM 2210 C CA . SER A 1 274 ? -13.962 15.169 -7.972 1.00 89.44 274 SER A CA 1
ATOM 2211 C C . SER A 1 274 ? -14.793 15.330 -6.695 1.00 89.44 274 SER A C 1
ATOM 2213 O O . SER A 1 274 ? -14.579 16.297 -5.972 1.00 89.44 274 SER A O 1
ATOM 2215 N N . ILE A 1 275 ? -15.656 14.368 -6.354 1.00 88.81 275 ILE A N 1
ATOM 2216 C CA . ILE A 1 275 ? -16.430 14.398 -5.098 1.00 88.81 275 ILE A CA 1
ATOM 2217 C C . ILE A 1 275 ? -15.497 14.427 -3.879 1.00 88.81 275 ILE A C 1
ATOM 2219 O O . ILE A 1 275 ? -15.700 15.223 -2.967 1.00 88.81 275 ILE A O 1
ATOM 2223 N N . LEU A 1 276 ? -14.442 13.609 -3.880 1.00 87.69 276 LEU A N 1
ATOM 2224 C CA . LEU A 1 276 ? -13.477 13.543 -2.784 1.00 87.69 276 LEU A CA 1
ATOM 2225 C C . LEU A 1 276 ? -12.746 14.875 -2.600 1.00 87.69 276 LEU A C 1
ATOM 2227 O O . LEU A 1 276 ? -12.625 15.372 -1.485 1.00 87.69 276 LEU A O 1
ATOM 2231 N N . LEU A 1 277 ? -12.296 15.488 -3.695 1.00 87.81 277 LEU A N 1
ATOM 2232 C CA . LEU A 1 277 ? -11.660 16.803 -3.656 1.00 87.81 277 LEU A CA 1
ATOM 2233 C C . LEU A 1 277 ? -12.642 17.886 -3.190 1.00 87.81 277 LEU A C 1
ATOM 2235 O O . LEU A 1 277 ? -12.245 18.789 -2.465 1.00 87.81 277 LEU A O 1
ATOM 2239 N N . ALA A 1 278 ? -13.924 17.795 -3.541 1.00 85.88 278 ALA A N 1
ATOM 2240 C CA . ALA A 1 278 ? -14.927 18.729 -3.029 1.00 85.88 278 ALA A CA 1
ATOM 2241 C C . ALA A 1 278 ? -15.060 18.657 -1.500 1.00 85.88 278 ALA A C 1
ATOM 2243 O O . ALA A 1 278 ? -15.252 19.681 -0.851 1.00 85.88 278 ALA A O 1
ATOM 2244 N N . GLN A 1 279 ? -14.957 17.451 -0.937 1.00 84.81 279 GLN A N 1
ATOM 2245 C CA . GLN A 1 279 ? -15.164 17.194 0.489 1.00 84.81 279 GLN A CA 1
ATOM 2246 C C . GLN A 1 279 ? -13.916 17.448 1.345 1.00 84.81 279 GLN A C 1
ATOM 2248 O O . GLN A 1 279 ? -14.041 17.886 2.484 1.00 84.81 279 GLN A O 1
ATOM 2253 N N . VAL A 1 280 ? -12.724 17.147 0.821 1.00 80.75 280 VAL A N 1
ATOM 2254 C CA . VAL A 1 280 ? -11.517 16.943 1.649 1.00 80.75 280 VAL A CA 1
ATOM 2255 C C . VAL A 1 280 ? -10.353 17.832 1.227 1.00 80.75 280 VAL A C 1
ATOM 2257 O O . VAL A 1 280 ? -9.330 17.839 1.901 1.00 80.75 280 VAL A O 1
ATOM 2260 N N . TYR A 1 281 ? -10.443 18.561 0.108 1.00 79.00 281 TYR A N 1
ATOM 2261 C CA . TYR A 1 281 ? -9.253 19.185 -0.467 1.00 79.00 281 TYR A CA 1
ATOM 2262 C C . TYR A 1 281 ? -8.632 20.251 0.451 1.00 79.00 281 TYR A C 1
ATOM 2264 O O . TYR A 1 281 ? -9.214 21.327 0.634 1.00 79.00 281 TYR A O 1
ATOM 2272 N N . PRO A 1 282 ? -7.421 20.005 0.989 1.00 73.19 282 PRO A N 1
ATOM 2273 C CA . PRO A 1 282 ? -6.796 20.941 1.897 1.00 73.19 282 PRO A CA 1
ATOM 2274 C C . PRO A 1 282 ? -6.076 22.037 1.112 1.00 73.19 282 PRO A C 1
ATOM 2276 O O . PRO A 1 282 ? -5.535 21.828 0.021 1.00 73.19 282 PRO A O 1
ATOM 2279 N N . ARG A 1 283 ? -6.010 23.232 1.704 1.00 79.75 283 ARG A N 1
ATOM 2280 C CA . ARG A 1 283 ? -5.088 24.267 1.226 1.00 79.75 283 ARG A CA 1
ATOM 2281 C C . ARG A 1 283 ? -3.657 23.766 1.419 1.00 79.75 283 ARG A C 1
ATOM 2283 O O . ARG A 1 283 ? -3.285 23.378 2.523 1.00 79.75 283 ARG A O 1
ATOM 2290 N N . LEU A 1 284 ? -2.868 23.792 0.346 1.00 82.81 284 LEU A N 1
ATOM 2291 C CA . LEU A 1 284 ? -1.466 23.387 0.400 1.00 82.81 284 LEU A CA 1
ATOM 2292 C C . LEU A 1 284 ? -0.675 24.367 1.274 1.00 82.81 284 LEU A C 1
ATOM 2294 O O . LEU A 1 284 ? -0.734 25.582 1.076 1.00 82.81 284 LEU A O 1
ATOM 2298 N N . THR A 1 285 ? 0.086 23.839 2.227 1.00 85.88 285 THR A N 1
ATOM 2299 C CA . THR A 1 285 ? 1.041 24.625 3.019 1.00 85.88 285 THR A CA 1
ATOM 2300 C C . THR A 1 285 ? 2.255 25.019 2.172 1.00 85.88 285 THR A C 1
ATOM 2302 O O . THR A 1 285 ? 2.554 24.372 1.168 1.00 85.88 285 THR A O 1
ATOM 2305 N N . LYS A 1 286 ? 3.023 26.038 2.592 1.00 86.06 286 LYS A N 1
ATOM 2306 C CA . LYS A 1 286 ? 4.267 26.440 1.897 1.00 86.06 286 LYS A CA 1
ATOM 2307 C C . LYS A 1 286 ? 5.230 25.259 1.691 1.00 86.06 286 LYS A C 1
ATOM 2309 O O . LYS A 1 286 ? 5.787 25.110 0.609 1.00 86.06 286 LYS A O 1
ATOM 2314 N N . ARG A 1 287 ? 5.362 24.381 2.697 1.00 85.00 287 ARG A N 1
ATOM 2315 C CA . ARG A 1 287 ? 6.189 23.161 2.619 1.00 85.00 287 ARG A CA 1
ATOM 2316 C C . ARG A 1 287 ? 5.671 22.183 1.563 1.00 85.00 287 ARG A C 1
ATOM 2318 O O . ARG A 1 287 ? 6.449 21.686 0.765 1.00 85.00 287 ARG A O 1
ATOM 2325 N N . GLN A 1 288 ? 4.359 21.956 1.517 1.00 86.31 288 GLN A N 1
ATOM 2326 C CA . GLN A 1 288 ? 3.730 21.080 0.523 1.00 86.31 288 GLN A CA 1
ATOM 2327 C C . GLN A 1 288 ? 3.855 21.629 -0.903 1.00 86.31 288 GLN A C 1
ATOM 2329 O O . GLN A 1 288 ? 4.096 20.858 -1.826 1.00 86.31 288 GLN A O 1
ATOM 2334 N N . ILE A 1 289 ? 3.733 22.948 -1.088 1.00 86.69 289 ILE A N 1
ATOM 2335 C CA . ILE A 1 289 ? 3.976 23.599 -2.384 1.00 86.69 289 ILE A CA 1
ATOM 2336 C C . ILE A 1 289 ? 5.433 23.394 -2.802 1.00 86.69 289 ILE A C 1
ATOM 2338 O O . ILE A 1 289 ? 5.682 23.003 -3.937 1.00 86.69 289 ILE A O 1
ATOM 2342 N N . PHE A 1 290 ? 6.385 23.595 -1.887 1.00 85.06 290 PHE A N 1
ATOM 2343 C CA . PHE A 1 290 ? 7.801 23.355 -2.156 1.00 85.06 290 PHE A CA 1
ATOM 2344 C C . PHE A 1 290 ? 8.074 21.896 -2.555 1.00 85.06 290 PHE A C 1
ATOM 2346 O O . PHE A 1 290 ? 8.686 21.659 -3.593 1.00 85.06 290 PHE A O 1
ATOM 2353 N N . SER A 1 291 ? 7.547 20.915 -1.811 1.00 85.00 291 SER A N 1
ATOM 2354 C CA . SER A 1 291 ? 7.658 19.492 -2.168 1.00 85.00 291 SER A CA 1
ATOM 2355 C C . SER A 1 291 ? 7.054 19.189 -3.540 1.00 85.00 291 SER A C 1
ATOM 2357 O O . SER A 1 291 ? 7.628 18.434 -4.318 1.00 85.00 291 SER A O 1
ATOM 2359 N N . PHE A 1 292 ? 5.915 19.799 -3.863 1.00 85.88 292 PHE A N 1
ATOM 2360 C CA . PHE A 1 292 ? 5.277 19.634 -5.162 1.00 85.88 292 PHE A CA 1
ATOM 2361 C C . PHE A 1 292 ? 6.123 20.209 -6.306 1.00 85.88 292 PHE A C 1
ATOM 2363 O O . PHE A 1 292 ? 6.293 19.555 -7.333 1.00 85.88 292 PHE A O 1
ATOM 2370 N N . MET A 1 293 ? 6.704 21.398 -6.117 1.00 85.75 293 MET A N 1
ATOM 2371 C CA . MET A 1 293 ? 7.621 21.999 -7.090 1.00 85.75 293 MET A CA 1
ATOM 2372 C C . MET A 1 293 ? 8.893 21.166 -7.258 1.00 85.75 293 MET A C 1
ATOM 2374 O O . MET A 1 293 ? 9.365 21.012 -8.379 1.00 85.75 293 MET A O 1
ATOM 2378 N N . PHE A 1 294 ? 9.405 20.567 -6.180 1.00 84.31 294 PHE A N 1
ATOM 2379 C CA . PHE A 1 294 ? 10.543 19.650 -6.241 1.00 84.31 294 PHE A CA 1
ATOM 2380 C C . PHE A 1 294 ? 10.229 18.394 -7.071 1.00 84.31 294 PHE A C 1
ATOM 2382 O O . PHE A 1 294 ? 11.023 18.016 -7.930 1.00 84.31 294 PHE A O 1
ATOM 2389 N N . ILE A 1 295 ? 9.043 17.791 -6.897 1.00 85.31 295 ILE A N 1
ATOM 2390 C CA . ILE A 1 295 ? 8.591 16.646 -7.712 1.00 85.31 295 ILE A CA 1
ATOM 2391 C C . ILE A 1 295 ? 8.584 17.008 -9.205 1.00 85.31 295 ILE A C 1
ATOM 2393 O O . ILE A 1 295 ? 9.073 16.232 -10.027 1.00 85.31 295 ILE A O 1
ATOM 2397 N N . PHE A 1 296 ? 8.085 18.195 -9.557 1.00 82.31 296 PHE A N 1
ATOM 2398 C CA . PHE A 1 296 ? 8.100 18.680 -10.939 1.00 82.31 296 PHE A CA 1
ATOM 2399 C C . PHE A 1 296 ? 9.516 18.958 -11.451 1.00 82.31 296 PHE A C 1
ATOM 2401 O O . PHE A 1 296 ? 9.892 18.445 -12.504 1.00 82.31 296 PHE A O 1
ATOM 2408 N N . GLY A 1 297 ? 10.315 19.714 -10.696 1.00 82.56 297 GLY A N 1
ATOM 2409 C CA . GLY A 1 297 ? 11.683 20.078 -11.067 1.00 82.56 297 GLY A CA 1
ATOM 2410 C C . GLY A 1 297 ? 12.609 18.871 -11.227 1.00 82.56 297 GLY A C 1
ATOM 2411 O O . GLY A 1 297 ? 13.501 18.896 -12.072 1.00 82.56 297 GLY A O 1
ATOM 2412 N N . SER A 1 298 ? 12.356 17.784 -10.490 1.00 82.81 298 SER A N 1
ATOM 2413 C CA . SER A 1 298 ? 13.161 16.562 -10.572 1.00 82.81 298 SER A CA 1
ATOM 2414 C C . SER A 1 298 ? 13.152 15.916 -11.964 1.00 82.81 298 SER A C 1
ATOM 2416 O O . SER A 1 298 ? 14.191 15.422 -12.389 1.00 82.81 298 SER A O 1
ATOM 2418 N N . SER A 1 299 ? 12.038 15.982 -12.711 1.00 84.12 299 SER A N 1
ATOM 2419 C CA . SER A 1 299 ? 11.977 15.453 -14.088 1.00 84.12 299 SER A CA 1
ATOM 2420 C C . SER A 1 299 ? 12.918 16.186 -15.039 1.00 84.12 299 SER A C 1
ATOM 2422 O O . SER A 1 299 ? 13.600 15.567 -15.852 1.00 84.12 299 SER A O 1
ATOM 2424 N N . PHE A 1 300 ? 12.978 17.510 -14.906 1.00 85.00 300 PHE A N 1
ATOM 2425 C CA . PHE A 1 300 ? 13.836 18.365 -15.712 1.00 85.00 300 PHE A CA 1
ATOM 2426 C C . PHE A 1 300 ? 15.311 18.133 -15.374 1.00 85.00 300 PHE A C 1
ATOM 2428 O O . PHE A 1 300 ? 16.125 17.932 -16.272 1.00 85.00 300 PHE A O 1
ATOM 2435 N N . ALA A 1 301 ? 15.643 18.073 -14.080 1.00 84.12 301 ALA A N 1
ATOM 2436 C CA . ALA A 1 301 ? 16.997 17.773 -13.622 1.00 84.12 301 ALA A CA 1
ATOM 2437 C C . ALA A 1 301 ? 17.479 16.392 -14.105 1.00 84.12 301 ALA A C 1
ATOM 2439 O O . ALA A 1 301 ? 18.582 16.283 -14.633 1.00 84.12 301 ALA A O 1
ATOM 2440 N N . LEU A 1 302 ? 16.641 15.355 -13.989 1.00 81.56 302 LEU A N 1
ATOM 2441 C CA . LEU A 1 302 ? 16.956 14.003 -14.462 1.00 81.56 302 LEU A CA 1
ATOM 2442 C C . LEU A 1 302 ? 17.175 13.948 -15.979 1.00 81.56 302 LEU A C 1
ATOM 2444 O O . LEU A 1 302 ? 18.101 13.282 -16.435 1.00 81.56 302 LEU A O 1
ATOM 2448 N N . ALA A 1 303 ? 16.375 14.682 -16.755 1.00 85.00 303 ALA A N 1
ATOM 2449 C CA . ALA A 1 303 ? 16.549 14.763 -18.202 1.00 85.00 303 ALA A CA 1
ATOM 2450 C C . ALA A 1 303 ? 17.878 15.429 -18.594 1.00 85.00 303 ALA A C 1
ATOM 2452 O O . ALA A 1 303 ? 18.576 14.916 -19.465 1.00 85.00 303 ALA A O 1
ATOM 2453 N N . ILE A 1 304 ? 18.270 16.518 -17.919 1.00 83.56 304 ILE A N 1
ATOM 2454 C CA . ILE A 1 304 ? 19.581 17.158 -18.133 1.00 83.56 304 ILE A CA 1
ATOM 2455 C C . ILE A 1 304 ? 20.721 16.191 -17.798 1.00 83.56 304 ILE A C 1
ATOM 2457 O O . ILE A 1 304 ? 21.679 16.087 -18.563 1.00 83.56 304 ILE A O 1
ATOM 2461 N N . ILE A 1 305 ? 20.620 15.475 -16.672 1.00 82.31 305 ILE A N 1
ATOM 2462 C CA . ILE A 1 305 ? 21.642 14.508 -16.248 1.00 82.31 305 ILE A CA 1
ATOM 2463 C C . ILE A 1 305 ? 21.807 13.396 -17.293 1.00 82.31 305 ILE A C 1
ATOM 2465 O O . ILE A 1 305 ? 22.941 13.049 -17.614 1.00 82.31 305 ILE A O 1
ATOM 2469 N N . GLU A 1 306 ? 20.715 12.859 -17.851 1.00 80.81 306 GLU A N 1
ATOM 2470 C CA . GLU A 1 306 ? 20.802 11.821 -18.890 1.00 80.81 306 GLU A CA 1
ATOM 2471 C C . GLU A 1 306 ? 21.407 12.326 -20.200 1.00 80.81 306 GLU A C 1
ATOM 2473 O O . GLU A 1 306 ? 22.250 11.638 -20.770 1.00 80.81 306 GLU A O 1
ATOM 2478 N N . VAL A 1 307 ? 21.040 13.528 -20.651 1.00 83.06 307 VAL A N 1
ATOM 2479 C CA . VAL A 1 307 ? 21.639 14.127 -21.856 1.00 83.06 307 VAL A CA 1
ATOM 2480 C C . VAL A 1 307 ? 23.147 14.294 -21.675 1.00 83.06 307 VAL A C 1
ATOM 2482 O O . VAL A 1 307 ? 23.918 13.873 -22.534 1.00 83.06 307 VAL A O 1
ATOM 2485 N N . LYS A 1 308 ? 23.580 14.833 -20.528 1.00 79.00 308 LYS A N 1
ATOM 2486 C CA . LYS A 1 308 ? 25.006 15.025 -20.228 1.00 79.00 308 LYS A CA 1
ATOM 2487 C C . LYS A 1 308 ? 25.759 13.699 -20.115 1.00 79.00 308 LYS A C 1
ATOM 2489 O O . LYS A 1 308 ? 26.886 13.574 -20.577 1.00 79.00 308 LYS A O 1
ATOM 2494 N N . LYS A 1 309 ? 25.134 12.689 -19.510 1.00 72.12 309 LYS A N 1
ATOM 2495 C CA . LYS A 1 309 ? 25.692 11.338 -19.415 1.00 72.12 309 LYS A CA 1
ATOM 2496 C C . LYS A 1 309 ? 25.881 10.705 -20.796 1.00 72.12 309 LYS A C 1
ATOM 2498 O O . LYS A 1 309 ? 26.895 10.050 -21.012 1.00 72.12 309 LYS A O 1
ATOM 2503 N N . GLU A 1 310 ? 24.931 10.871 -21.716 1.00 70.94 310 GLU A N 1
ATOM 2504 C CA . GLU A 1 310 ? 25.092 10.397 -23.098 1.00 70.94 310 GLU A CA 1
ATOM 2505 C C . GLU A 1 310 ? 26.206 11.149 -23.838 1.00 70.94 310 GLU A C 1
ATOM 2507 O O . GLU A 1 310 ? 26.966 10.521 -24.574 1.00 70.94 310 GLU A O 1
ATOM 2512 N N . GLU A 1 311 ? 26.352 12.453 -23.596 1.00 71.56 311 GLU A N 1
ATOM 2513 C CA . GLU A 1 311 ? 27.434 13.270 -24.154 1.00 71.56 311 GLU A CA 1
ATOM 2514 C C . GLU A 1 311 ? 28.822 12.804 -23.684 1.00 71.56 311 GLU A C 1
ATOM 2516 O O . GLU A 1 311 ? 29.719 12.612 -24.505 1.00 71.56 311 GLU A O 1
ATOM 2521 N N . GLU A 1 312 ? 28.981 12.568 -22.376 1.00 67.75 312 GLU A N 1
ATOM 2522 C CA . GLU A 1 312 ? 30.252 12.173 -21.755 1.00 67.75 312 GLU A CA 1
ATOM 2523 C C . GLU A 1 312 ? 30.644 10.714 -22.057 1.00 67.75 312 GLU A C 1
ATOM 2525 O O . GLU A 1 312 ? 31.818 10.442 -22.305 1.00 67.75 312 GLU A O 1
ATOM 2530 N N . ILE A 1 313 ? 29.690 9.771 -22.034 1.00 62.94 313 ILE A N 1
ATOM 2531 C CA . ILE A 1 313 ? 29.982 8.324 -22.105 1.00 62.94 313 ILE A CA 1
ATOM 2532 C C . ILE A 1 313 ? 29.980 7.801 -23.543 1.00 62.94 313 ILE A C 1
ATOM 2534 O O . ILE A 1 313 ? 30.850 7.020 -23.917 1.00 62.94 313 ILE A O 1
ATOM 2538 N N . ASN A 1 314 ? 29.002 8.196 -24.362 1.00 57.50 314 ASN A N 1
ATOM 2539 C CA . ASN A 1 314 ? 28.776 7.522 -25.641 1.00 57.50 314 ASN A CA 1
ATOM 2540 C C . ASN A 1 314 ? 29.460 8.194 -26.829 1.00 57.50 314 ASN A C 1
ATOM 2542 O O . ASN A 1 314 ? 29.410 7.589 -27.896 1.00 57.50 314 ASN A O 1
ATOM 2546 N N . LYS A 1 315 ? 30.060 9.393 -26.660 1.00 51.72 315 LYS A N 1
ATOM 2547 C CA . LYS A 1 315 ? 30.520 10.295 -27.739 1.00 51.72 315 LYS A CA 1
ATOM 2548 C C . LYS A 1 315 ? 29.515 10.284 -28.896 1.00 51.72 315 LYS A C 1
ATOM 2550 O O . LYS A 1 315 ? 29.625 9.414 -29.744 1.00 51.72 315 LYS A O 1
ATOM 2555 N N . PHE A 1 316 ? 28.571 11.233 -28.939 1.00 49.66 316 PHE A N 1
ATOM 2556 C CA . PHE A 1 316 ? 27.416 11.394 -29.868 1.00 49.66 316 PHE A CA 1
ATOM 2557 C C . PHE A 1 316 ? 27.473 10.822 -31.314 1.00 49.66 316 PHE A C 1
ATOM 2559 O O . PHE A 1 316 ? 26.427 10.663 -31.936 1.00 49.66 316 PHE A O 1
ATOM 2566 N N . ASN A 1 317 ? 28.643 10.474 -31.839 1.00 42.88 317 ASN A N 1
ATOM 2567 C CA . ASN A 1 317 ? 28.948 9.788 -33.093 1.00 42.88 317 ASN A CA 1
ATOM 2568 C C . ASN A 1 317 ? 28.143 8.497 -33.378 1.00 42.88 317 ASN A C 1
ATOM 2570 O O . ASN A 1 317 ? 28.112 8.072 -34.527 1.00 42.88 317 ASN A O 1
ATOM 2574 N N . SER A 1 318 ? 27.494 7.855 -32.395 1.00 48.06 318 SER A N 1
ATOM 2575 C CA . SER A 1 318 ? 26.632 6.673 -32.628 1.00 48.06 318 SER A CA 1
ATOM 2576 C C . SER A 1 318 ? 25.139 6.997 -32.816 1.00 48.06 318 SER A C 1
ATOM 2578 O O . SER A 1 318 ? 24.375 6.126 -33.229 1.00 48.06 318 SER A O 1
ATOM 2580 N N . PHE A 1 319 ? 24.718 8.247 -32.585 1.00 47.78 319 PHE A N 1
ATOM 2581 C CA . PHE A 1 319 ? 23.336 8.721 -32.768 1.00 47.78 319 PHE A CA 1
ATOM 2582 C C . PHE A 1 319 ? 23.138 9.507 -34.069 1.00 47.78 319 PHE A C 1
ATOM 2584 O O . PHE A 1 319 ? 22.249 10.353 -34.167 1.00 47.78 319 PHE A O 1
ATOM 2591 N N . ASP A 1 320 ? 23.897 9.169 -35.111 1.00 47.00 320 ASP A N 1
ATOM 2592 C CA . ASP A 1 320 ? 23.671 9.668 -36.472 1.00 47.00 320 ASP A CA 1
ATOM 2593 C C . ASP A 1 320 ? 22.281 9.282 -37.016 1.00 47.00 320 ASP A C 1
ATOM 2595 O O . ASP A 1 320 ? 21.907 9.685 -38.108 1.00 47.00 320 ASP A O 1
ATOM 2599 N N . SER A 1 321 ? 21.474 8.507 -36.286 1.00 50.41 321 SER A N 1
ATOM 2600 C CA . SER A 1 321 ? 20.100 8.236 -36.682 1.00 50.41 321 SER A CA 1
ATOM 2601 C C . SER A 1 321 ? 19.134 8.146 -35.495 1.00 50.41 321 SER A C 1
ATOM 2603 O O . SER A 1 321 ? 19.056 7.139 -34.795 1.00 50.41 321 SER A O 1
ATOM 2605 N N . PHE A 1 322 ? 18.330 9.189 -35.274 1.00 58.53 322 PHE A N 1
ATOM 2606 C CA . PHE A 1 322 ? 17.148 9.077 -34.414 1.00 58.53 322 PHE A CA 1
ATOM 2607 C C . PHE A 1 322 ? 16.054 8.397 -35.244 1.00 58.53 322 PHE A C 1
ATOM 2609 O O . PHE A 1 322 ? 15.540 8.992 -36.189 1.00 58.53 322 PHE A O 1
ATOM 2616 N N . TYR A 1 323 ? 15.750 7.127 -34.955 1.00 60.00 323 TYR A N 1
ATOM 2617 C CA . TYR A 1 323 ? 14.832 6.303 -35.766 1.00 60.00 323 TYR A CA 1
ATOM 2618 C C . TYR A 1 323 ? 15.197 6.237 -37.263 1.00 60.00 323 TYR A C 1
ATOM 2620 O O . TYR A 1 323 ? 14.318 6.272 -38.119 1.00 60.00 323 TYR A O 1
ATOM 2628 N N . GLY A 1 324 ? 16.488 6.171 -37.599 1.00 62.84 324 GLY A N 1
ATOM 2629 C CA . GLY A 1 324 ? 16.930 6.139 -39.002 1.00 62.84 324 GLY A CA 1
ATOM 2630 C C . GLY A 1 324 ? 17.150 7.520 -39.640 1.00 62.84 324 GLY A C 1
ATOM 2631 O O . GLY A 1 324 ? 17.690 7.585 -40.741 1.00 62.84 324 GLY A O 1
ATOM 2632 N N . PHE A 1 325 ? 16.807 8.623 -38.962 1.00 62.66 325 PHE A N 1
ATOM 2633 C CA . PHE A 1 325 ? 16.959 9.983 -39.497 1.00 62.66 325 PHE A CA 1
ATOM 2634 C C . PHE A 1 325 ? 18.209 10.696 -38.968 1.00 62.66 325 PHE A C 1
ATOM 2636 O O . PHE A 1 325 ? 18.381 10.840 -37.755 1.00 62.66 325 PHE A O 1
ATOM 2643 N N . LYS A 1 326 ? 19.043 11.198 -39.888 1.00 70.75 326 LYS A N 1
ATOM 2644 C CA . LYS A 1 326 ? 20.210 12.043 -39.590 1.00 70.75 326 LYS A CA 1
ATOM 2645 C C . LYS A 1 326 ? 19.771 13.443 -39.174 1.00 70.75 326 LYS A C 1
ATOM 2647 O O . LYS A 1 326 ? 19.231 14.191 -39.986 1.00 70.75 326 LYS A O 1
ATOM 2652 N N . PHE A 1 327 ? 20.030 13.803 -37.920 1.00 71.38 327 PHE A N 1
ATOM 2653 C CA . PHE A 1 327 ? 19.812 15.148 -37.390 1.00 71.38 327 PHE A CA 1
ATOM 2654 C C . PHE A 1 327 ? 21.148 15.839 -37.112 1.00 71.38 327 PHE A C 1
ATOM 2656 O O . PHE A 1 327 ? 22.135 15.192 -36.775 1.00 71.38 327 PHE A O 1
ATOM 2663 N N . ASN A 1 328 ? 21.175 17.171 -37.227 1.00 79.31 328 ASN A N 1
ATOM 2664 C CA . ASN A 1 328 ? 22.315 17.952 -36.748 1.00 79.31 328 ASN A CA 1
ATOM 2665 C C . ASN A 1 328 ? 22.397 17.867 -35.209 1.00 79.31 328 ASN A C 1
ATOM 2667 O O . ASN A 1 328 ? 21.366 17.760 -34.543 1.00 79.31 328 ASN A O 1
ATOM 2671 N N . HIS A 1 329 ? 23.602 17.982 -34.649 1.00 77.00 329 HIS A N 1
ATOM 2672 C CA . HIS A 1 329 ? 23.911 17.773 -33.230 1.00 77.00 329 HIS A CA 1
ATOM 2673 C C . HIS A 1 329 ? 22.953 18.505 -32.272 1.00 77.00 329 HIS A C 1
ATOM 2675 O O . HIS A 1 329 ? 22.441 17.916 -31.321 1.00 77.00 329 HIS A O 1
ATOM 2681 N N . PHE A 1 330 ? 22.633 19.766 -32.577 1.00 80.19 330 PHE A N 1
ATOM 2682 C CA . PHE A 1 330 ? 21.689 20.574 -31.801 1.00 80.19 330 PHE A CA 1
ATOM 2683 C C . PHE A 1 330 ? 20.288 19.945 -31.707 1.00 80.19 330 PHE A C 1
ATOM 2685 O O . PHE A 1 330 ? 19.701 19.873 -30.628 1.00 80.19 330 PHE A O 1
ATOM 2692 N N . TRP A 1 331 ? 19.757 19.448 -32.827 1.00 78.88 331 TRP A N 1
ATOM 2693 C CA . TRP A 1 331 ? 18.443 18.806 -32.859 1.00 78.88 331 TRP A CA 1
ATOM 2694 C C . TRP A 1 331 ? 18.457 17.458 -32.146 1.00 78.88 331 TRP A C 1
ATOM 2696 O O . TRP A 1 331 ? 17.502 17.149 -31.436 1.00 78.88 331 TRP A O 1
ATOM 2706 N N . THR A 1 332 ? 19.545 16.693 -32.260 1.00 77.31 332 THR A N 1
ATOM 2707 C CA . THR A 1 332 ? 19.709 15.433 -31.524 1.00 77.31 332 THR A CA 1
ATOM 2708 C C . THR A 1 332 ? 19.656 15.673 -30.015 1.00 77.31 332 THR A C 1
ATOM 2710 O O . THR A 1 332 ? 18.897 14.997 -29.327 1.00 77.31 332 THR A O 1
ATOM 2713 N N . ILE A 1 333 ? 20.358 16.691 -29.500 1.00 81.06 333 ILE A N 1
ATOM 2714 C CA . ILE A 1 333 ? 20.290 17.071 -28.078 1.00 81.06 333 ILE A CA 1
ATOM 2715 C C . ILE A 1 333 ? 18.856 17.423 -27.669 1.00 81.06 333 ILE A C 1
ATOM 2717 O O . ILE A 1 333 ? 18.373 16.926 -26.652 1.00 81.06 333 ILE A O 1
ATOM 2721 N N . ILE A 1 334 ? 18.157 18.248 -28.454 1.00 82.50 334 ILE A N 1
ATOM 2722 C CA . ILE A 1 334 ? 16.780 18.660 -28.142 1.00 82.50 334 ILE A CA 1
ATOM 2723 C C . ILE A 1 334 ? 15.832 17.460 -28.105 1.00 82.50 334 ILE A C 1
ATOM 2725 O O . ILE A 1 334 ? 15.045 17.336 -27.165 1.00 82.50 334 ILE A O 1
ATOM 2729 N N . PHE A 1 335 ? 15.888 16.573 -29.100 1.00 80.00 335 PHE A N 1
ATOM 2730 C CA . PHE A 1 335 ? 15.003 15.409 -29.155 1.00 80.00 335 PHE A CA 1
ATOM 2731 C C . PHE A 1 335 ? 15.309 14.403 -28.049 1.00 80.00 335 PHE A C 1
ATOM 2733 O O . PHE A 1 335 ? 14.378 13.910 -27.411 1.00 80.00 335 PHE A O 1
ATOM 2740 N N . THR A 1 336 ? 16.586 14.154 -27.761 1.00 78.44 336 THR A N 1
ATOM 2741 C CA . THR A 1 336 ? 17.020 13.312 -26.642 1.00 78.44 336 THR A CA 1
ATOM 2742 C C . THR A 1 336 ? 16.563 13.892 -25.305 1.00 78.44 336 THR A C 1
ATOM 2744 O O . THR A 1 336 ? 15.971 13.179 -24.491 1.00 78.44 336 THR A O 1
ATOM 2747 N N . PHE A 1 337 ? 16.756 15.197 -25.091 1.00 84.88 337 PHE A N 1
ATOM 2748 C CA . PHE A 1 337 ? 16.269 15.890 -23.902 1.00 84.88 337 PHE A CA 1
ATOM 2749 C C . PHE A 1 337 ? 14.754 15.747 -23.765 1.00 84.88 337 PHE A C 1
ATOM 2751 O O . PHE A 1 337 ? 14.270 15.365 -22.702 1.00 84.88 337 PHE A O 1
ATOM 2758 N N . LEU A 1 338 ? 14.002 16.011 -24.837 1.00 82.50 338 LEU A N 1
ATOM 2759 C CA . LEU A 1 338 ? 12.548 15.909 -24.826 1.00 82.50 338 LEU A CA 1
ATOM 2760 C C . LEU A 1 338 ? 12.107 14.475 -24.521 1.00 82.50 338 LEU A C 1
ATOM 2762 O O . LEU A 1 338 ? 11.221 14.283 -23.695 1.00 82.50 338 LEU A O 1
ATOM 2766 N N . GLN A 1 339 ? 12.746 13.467 -25.118 1.00 80.44 339 GLN A N 1
ATOM 2767 C CA . GLN A 1 339 ? 12.455 12.059 -24.854 1.00 80.44 339 GLN A CA 1
ATOM 2768 C C . GLN A 1 339 ? 12.650 11.711 -23.372 1.00 80.44 339 GLN A C 1
ATOM 2770 O O . GLN A 1 339 ? 11.738 11.153 -22.756 1.00 80.44 339 GLN A O 1
ATOM 2775 N N . TYR A 1 340 ? 13.796 12.069 -22.784 1.00 83.69 340 TYR A N 1
ATOM 2776 C CA . TYR A 1 340 ? 14.061 11.827 -21.364 1.00 83.69 340 TYR A CA 1
ATOM 2777 C C . TYR A 1 340 ? 13.134 12.628 -20.460 1.00 83.69 340 TYR A C 1
ATOM 2779 O O . TYR A 1 340 ? 12.596 12.083 -19.500 1.00 83.69 340 TYR A O 1
ATOM 2787 N N . TYR A 1 341 ? 12.882 13.893 -20.787 1.00 84.75 341 TYR A N 1
ATOM 2788 C CA . TYR A 1 341 ? 11.960 14.740 -20.043 1.00 84.75 341 TYR A CA 1
ATOM 2789 C C . TYR A 1 341 ? 10.553 14.146 -20.018 1.00 84.75 341 TYR A C 1
ATOM 2791 O O . TYR A 1 341 ? 9.971 14.019 -18.943 1.00 84.75 341 TYR A O 1
ATOM 2799 N N . MET A 1 342 ? 10.028 13.703 -21.166 1.00 81.69 342 MET A N 1
ATOM 2800 C CA . MET A 1 342 ? 8.736 13.016 -21.218 1.00 81.69 342 MET A CA 1
ATOM 2801 C C . MET A 1 342 ? 8.746 11.731 -20.386 1.00 81.69 342 MET A C 1
ATOM 2803 O O . MET A 1 342 ? 7.770 11.431 -19.696 1.00 81.69 342 MET A O 1
ATOM 2807 N N . GLY A 1 343 ? 9.857 10.994 -20.410 1.00 79.94 343 GLY A N 1
ATOM 2808 C CA . GLY A 1 343 ? 9.991 9.764 -19.644 1.00 79.94 343 GLY A CA 1
ATOM 2809 C C . GLY A 1 343 ? 9.993 9.973 -18.152 1.00 79.94 343 GLY A C 1
ATOM 2810 O O . GLY A 1 343 ? 9.229 9.315 -17.450 1.00 79.94 343 GLY A O 1
ATOM 2811 N N . TYR A 1 344 ? 10.748 10.955 -17.675 1.00 84.81 344 TYR A N 1
ATOM 2812 C CA . TYR A 1 344 ? 10.763 11.311 -16.265 1.00 84.81 344 TYR A CA 1
ATOM 2813 C C . TYR A 1 344 ? 9.472 11.984 -15.809 1.00 84.81 344 TYR A C 1
ATOM 2815 O O . TYR A 1 344 ? 9.046 11.768 -14.672 1.00 84.81 344 TYR A O 1
ATOM 2823 N N . LEU A 1 345 ? 8.800 12.723 -16.701 1.00 84.31 345 LEU A N 1
ATOM 2824 C CA . LEU A 1 345 ? 7.470 13.266 -16.446 1.00 84.31 345 LEU A CA 1
ATOM 2825 C C . LEU A 1 345 ? 6.454 12.136 -16.216 1.00 84.31 345 LEU A C 1
ATOM 2827 O O . LEU A 1 345 ? 5.645 12.226 -15.291 1.00 84.31 345 LEU A O 1
ATOM 2831 N N . LEU A 1 346 ? 6.533 11.051 -16.997 1.00 82.25 346 LEU A N 1
ATOM 2832 C CA . LEU A 1 346 ? 5.723 9.845 -16.812 1.00 82.25 346 LEU A CA 1
ATOM 2833 C C . LEU A 1 346 ? 6.123 9.041 -15.567 1.00 82.25 346 LEU A C 1
ATOM 2835 O O . LEU A 1 346 ? 5.268 8.620 -14.791 1.00 82.25 346 LEU A O 1
ATOM 2839 N N . CYS A 1 347 ? 7.413 8.790 -15.380 1.00 80.94 347 CYS A N 1
ATOM 2840 C CA . CYS A 1 347 ? 7.948 8.016 -14.272 1.00 80.94 347 CYS A CA 1
ATOM 2841 C C . CYS A 1 347 ? 9.348 8.538 -13.912 1.00 80.94 347 CYS A C 1
ATOM 2843 O O . CYS A 1 347 ? 10.254 8.416 -14.730 1.00 80.94 347 CYS A O 1
ATOM 2845 N N . PRO A 1 348 ? 9.568 9.074 -12.697 1.00 80.56 348 PRO A N 1
ATOM 2846 C CA . PRO A 1 348 ? 8.716 8.930 -11.517 1.00 80.56 348 PRO A CA 1
ATOM 2847 C C . PRO A 1 348 ? 7.752 10.101 -11.254 1.00 80.56 348 PRO A C 1
ATOM 2849 O O . PRO A 1 348 ? 6.954 10.001 -10.324 1.00 80.56 348 PRO A O 1
ATOM 2852 N N . THR A 1 349 ? 7.793 11.209 -12.003 1.00 85.94 349 THR A N 1
ATOM 2853 C CA . THR A 1 349 ? 7.097 12.452 -11.609 1.00 85.94 349 THR A CA 1
ATOM 2854 C C . THR A 1 349 ? 5.586 12.295 -11.520 1.00 85.94 349 THR A C 1
ATOM 2856 O O . THR A 1 349 ? 5.005 12.662 -10.500 1.00 85.94 349 THR A O 1
ATOM 2859 N N . TRP A 1 350 ? 4.931 11.707 -12.522 1.00 87.12 350 TRP A N 1
ATOM 2860 C CA . TRP A 1 350 ? 3.489 11.470 -12.466 1.00 87.12 350 TRP A CA 1
ATOM 2861 C C . TRP A 1 350 ? 3.087 10.549 -11.307 1.00 87.12 350 TRP A C 1
ATOM 2863 O O . TRP A 1 350 ? 2.169 10.866 -10.545 1.00 87.12 350 TRP A O 1
ATOM 2873 N N . THR A 1 351 ? 3.813 9.444 -11.133 1.00 87.44 351 THR A N 1
ATOM 2874 C CA . THR A 1 351 ? 3.652 8.518 -10.002 1.00 87.44 351 THR A CA 1
ATOM 2875 C C . THR A 1 351 ? 3.736 9.271 -8.673 1.00 87.44 351 THR A C 1
ATOM 2877 O O . THR A 1 351 ? 2.840 9.150 -7.837 1.00 87.44 351 THR A O 1
ATOM 2880 N N . ASN A 1 352 ? 4.738 10.141 -8.527 1.00 87.75 352 ASN A N 1
ATOM 2881 C CA . ASN A 1 352 ? 4.941 10.980 -7.350 1.00 87.75 352 ASN A CA 1
ATOM 2882 C C . ASN A 1 352 ? 3.841 12.032 -7.157 1.00 87.75 352 ASN A C 1
ATOM 2884 O O . ASN A 1 352 ? 3.490 12.322 -6.019 1.00 87.75 352 ASN A O 1
ATOM 2888 N N . ILE A 1 353 ? 3.255 12.589 -8.220 1.00 90.31 353 ILE A N 1
ATOM 2889 C CA . ILE A 1 353 ? 2.131 13.538 -8.118 1.00 90.31 353 ILE A CA 1
ATOM 2890 C C . ILE A 1 353 ? 0.890 12.850 -7.544 1.00 90.31 353 ILE A C 1
ATOM 2892 O O . ILE A 1 353 ? 0.231 13.401 -6.660 1.00 90.31 353 ILE A O 1
ATOM 2896 N N . ILE A 1 354 ? 0.563 11.646 -8.023 1.00 91.19 354 ILE A N 1
ATOM 2897 C CA . ILE A 1 354 ? -0.594 10.895 -7.519 1.00 91.19 354 ILE A CA 1
ATOM 2898 C C . ILE A 1 354 ? -0.329 10.371 -6.106 1.00 91.19 354 ILE A C 1
ATOM 2900 O O . ILE A 1 354 ? -1.214 10.474 -5.256 1.00 91.19 354 ILE A O 1
ATOM 2904 N N . ALA A 1 355 ? 0.888 9.899 -5.824 1.00 88.25 355 ALA A N 1
ATOM 2905 C CA . ALA A 1 355 ? 1.333 9.556 -4.475 1.00 88.25 355 ALA A CA 1
ATOM 2906 C C . ALA A 1 355 ? 1.207 10.754 -3.524 1.00 88.25 355 ALA A C 1
ATOM 2908 O O . ALA A 1 355 ? 0.617 10.646 -2.453 1.00 88.25 355 ALA A O 1
ATOM 2909 N N . PHE A 1 356 ? 1.679 11.928 -3.942 1.00 89.94 356 PHE A N 1
ATOM 2910 C CA . PHE A 1 356 ? 1.577 13.164 -3.175 1.00 89.94 356 PHE A CA 1
ATOM 2911 C C . PHE A 1 356 ? 0.121 13.545 -2.904 1.00 89.94 356 PHE A C 1
ATOM 2913 O O . PHE A 1 356 ? -0.220 13.876 -1.771 1.00 89.94 356 PHE A O 1
ATOM 2920 N N . LEU A 1 357 ? -0.754 13.460 -3.911 1.00 90.81 357 LEU A N 1
ATOM 2921 C CA . LEU A 1 357 ? -2.182 13.723 -3.745 1.00 90.81 357 LEU A CA 1
ATOM 2922 C C . LEU A 1 357 ? -2.821 12.757 -2.739 1.00 90.81 357 LEU A C 1
ATOM 2924 O O . LEU A 1 357 ? -3.574 13.188 -1.868 1.00 90.81 357 LEU A O 1
ATOM 2928 N N . TYR A 1 358 ? -2.503 11.469 -2.842 1.00 89.00 358 TYR A N 1
ATOM 2929 C CA . TYR A 1 358 ? -2.967 10.446 -1.912 1.00 89.00 358 TYR A CA 1
ATOM 2930 C C . TYR A 1 358 ? -2.508 10.736 -0.476 1.00 89.00 358 TYR A C 1
ATOM 2932 O O . TYR A 1 358 ? -3.329 10.811 0.438 1.00 89.00 358 TYR A O 1
ATOM 2940 N N . CYS A 1 359 ? -1.215 11.006 -0.289 1.00 88.12 359 CYS A N 1
ATOM 2941 C CA . CYS A 1 359 ? -0.631 11.391 0.992 1.00 88.12 359 CYS A CA 1
ATOM 2942 C C . CYS A 1 359 ? -1.266 12.662 1.564 1.00 88.12 359 CYS A C 1
ATOM 2944 O 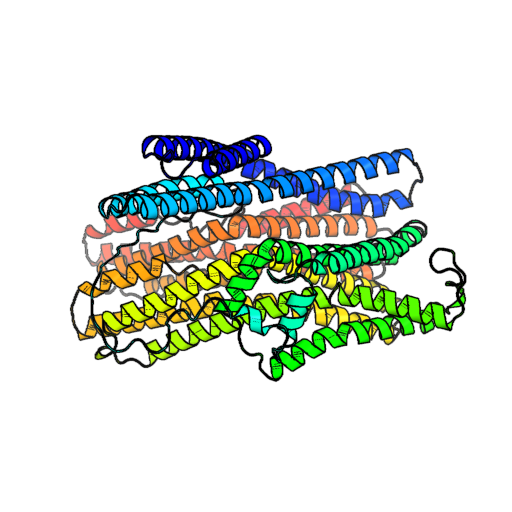O . CYS A 1 359 ? -1.527 12.735 2.762 1.00 88.12 359 CYS A O 1
ATOM 2946 N N . LEU A 1 360 ? -1.555 13.655 0.722 1.00 89.25 360 LEU A N 1
ATOM 2947 C CA . LEU A 1 360 ? -2.207 14.896 1.128 1.00 89.25 360 LEU A CA 1
ATOM 2948 C C . LEU A 1 360 ? -3.600 14.629 1.721 1.00 89.25 360 LEU A C 1
ATOM 2950 O O . LEU A 1 360 ? -3.933 15.192 2.764 1.00 89.25 360 LEU A O 1
ATOM 2954 N N . MET A 1 361 ? -4.387 13.754 1.084 1.00 88.25 361 MET A N 1
ATOM 2955 C CA . MET A 1 361 ? -5.707 13.357 1.588 1.00 88.25 361 MET A CA 1
ATOM 2956 C C . MET A 1 361 ? -5.588 12.582 2.905 1.00 88.25 361 MET A C 1
ATOM 2958 O O . MET A 1 361 ? -6.255 12.942 3.874 1.00 88.25 361 MET A O 1
ATOM 2962 N N . CYS A 1 362 ? -4.695 11.584 2.975 1.00 85.25 362 CYS A N 1
ATOM 2963 C CA . CYS A 1 362 ? -4.428 10.826 4.205 1.00 85.25 362 CYS A CA 1
ATOM 2964 C C . CYS A 1 362 ? -4.071 11.763 5.357 1.00 85.25 362 CYS A C 1
ATOM 2966 O O . CYS A 1 362 ? -4.688 11.715 6.415 1.00 85.25 362 CYS A O 1
ATOM 2968 N N . HIS A 1 363 ? -3.106 12.656 5.131 1.00 88.12 363 HIS A N 1
ATOM 2969 C CA . HIS A 1 363 ? -2.633 13.590 6.141 1.00 88.12 363 HIS A CA 1
ATOM 2970 C C . HIS A 1 363 ? -3.748 14.508 6.646 1.00 88.12 363 HIS A C 1
ATOM 2972 O O . HIS A 1 363 ? -3.845 14.748 7.850 1.00 88.12 363 HIS A O 1
ATOM 2978 N N . HIS A 1 364 ? -4.598 15.012 5.748 1.00 89.62 364 HIS A N 1
ATOM 2979 C CA . HIS A 1 364 ? -5.702 15.878 6.143 1.00 89.62 364 HIS A CA 1
ATOM 2980 C C . HIS A 1 364 ? -6.715 15.141 7.024 1.00 89.62 364 HIS A C 1
ATOM 2982 O O . HIS A 1 364 ? -7.064 15.639 8.093 1.00 89.62 364 HIS A O 1
ATOM 2988 N N . ILE A 1 365 ? -7.121 13.933 6.627 1.00 88.06 365 ILE A N 1
ATOM 2989 C CA . ILE A 1 365 ? -8.063 13.117 7.401 1.00 88.06 365 ILE A CA 1
ATOM 2990 C C . ILE A 1 365 ? -7.445 12.723 8.750 1.00 88.06 365 ILE A C 1
ATOM 2992 O O . ILE A 1 365 ? -8.091 12.889 9.782 1.00 88.06 365 ILE A O 1
ATOM 2996 N N . SER A 1 366 ? -6.177 12.296 8.773 1.00 86.75 366 SER A N 1
ATOM 2997 C CA . SER A 1 366 ? -5.428 12.040 10.012 1.00 86.75 366 SER A CA 1
ATOM 2998 C C . SER A 1 366 ? -5.420 13.258 10.934 1.00 86.75 366 SER A C 1
ATOM 3000 O O . SER A 1 366 ? -5.640 13.122 12.131 1.00 86.75 366 SER A O 1
ATOM 3002 N N . SER A 1 367 ? -5.221 14.464 10.396 1.00 90.56 367 SER A N 1
ATOM 3003 C CA . SER A 1 367 ? -5.261 15.696 11.188 1.00 90.56 367 SER A CA 1
ATOM 3004 C C . SER A 1 367 ? -6.660 16.002 11.729 1.00 90.56 367 SER A C 1
ATOM 3006 O O . SER A 1 367 ? -6.768 16.512 12.844 1.00 90.56 367 SER A O 1
ATOM 3008 N N . MET A 1 368 ? -7.724 15.703 10.977 1.00 90.88 368 MET A N 1
ATOM 3009 C CA . MET A 1 368 ? -9.101 15.852 11.457 1.00 90.88 368 MET A CA 1
ATOM 3010 C C . MET A 1 368 ? -9.411 14.873 12.595 1.00 90.88 368 MET A C 1
ATOM 3012 O O . MET A 1 368 ? -9.984 15.294 13.598 1.00 90.88 368 MET A O 1
ATOM 3016 N N . LEU A 1 369 ? -8.987 13.610 12.469 1.00 89.94 369 LEU A N 1
ATOM 3017 C CA . LEU A 1 369 ? -9.110 12.596 13.523 1.00 89.94 369 LEU A CA 1
ATOM 3018 C C . LEU A 1 369 ? -8.338 13.002 14.781 1.00 89.94 369 LEU A C 1
ATOM 3020 O O . LEU A 1 369 ? -8.905 13.016 15.868 1.00 89.94 369 LEU A O 1
ATOM 3024 N N . SER A 1 370 ? -7.085 13.429 14.622 1.00 92.75 370 SER A N 1
ATOM 3025 C CA . SER A 1 370 ? -6.236 13.889 15.725 1.00 92.75 370 SER A CA 1
ATOM 3026 C C . SER A 1 370 ? -6.844 15.097 16.451 1.00 92.75 370 SER A C 1
ATOM 3028 O O . SER A 1 370 ? -6.859 15.170 17.680 1.00 92.75 370 SER A O 1
ATOM 3030 N N . ARG A 1 371 ? -7.443 16.035 15.702 1.00 94.38 371 ARG A N 1
ATOM 3031 C CA . ARG A 1 371 ? -8.157 17.177 16.287 1.00 94.38 371 ARG A CA 1
ATOM 3032 C C . ARG A 1 371 ? -9.372 16.729 17.097 1.00 94.38 371 ARG A C 1
ATOM 3034 O O . ARG A 1 371 ? -9.534 17.219 18.210 1.00 94.38 371 ARG A O 1
ATOM 3041 N N . LEU A 1 372 ? -10.182 15.804 16.581 1.00 92.88 372 LEU A N 1
ATOM 3042 C CA . LEU A 1 372 ? -11.305 15.230 17.330 1.00 92.88 372 LEU A CA 1
ATOM 3043 C C . LEU A 1 372 ? -10.819 14.525 18.604 1.00 92.88 372 LEU A C 1
ATOM 3045 O O . LEU A 1 372 ? -11.368 14.769 19.673 1.00 92.88 372 LEU A O 1
ATOM 3049 N N . ALA A 1 373 ? -9.745 13.738 18.524 1.00 92.88 373 ALA A N 1
ATOM 3050 C CA . ALA A 1 373 ? -9.167 13.062 19.685 1.00 92.88 373 ALA A CA 1
ATOM 3051 C C . ALA A 1 373 ? -8.713 14.070 20.754 1.00 92.88 373 ALA A C 1
ATOM 3053 O O . ALA A 1 373 ? -9.074 13.951 21.923 1.00 92.88 373 ALA A O 1
ATOM 3054 N N . SER A 1 374 ? -8.013 15.134 20.347 1.00 94.50 374 SER A N 1
ATOM 3055 C CA . SER A 1 374 ? -7.591 16.196 21.270 1.00 94.50 374 SER A CA 1
ATOM 3056 C C . SER A 1 374 ? -8.756 17.001 21.864 1.00 94.50 374 SER A C 1
ATOM 3058 O O . SER A 1 374 ? -8.643 17.494 22.984 1.00 94.50 374 SER A O 1
ATOM 3060 N N . GLN A 1 375 ? -9.880 17.143 21.150 1.00 94.38 375 GLN A N 1
ATOM 3061 C CA . GLN A 1 375 ? -11.099 17.747 21.700 1.00 94.38 375 GLN A CA 1
ATOM 3062 C C . GLN A 1 375 ? -11.703 16.856 22.788 1.00 94.38 375 GLN A C 1
ATOM 3064 O O . GLN A 1 375 ? -12.012 17.353 23.866 1.00 94.38 375 GLN A O 1
ATOM 3069 N N . ILE A 1 376 ? -11.788 15.546 22.539 1.00 93.19 376 ILE A N 1
ATOM 3070 C CA . ILE A 1 376 ? -12.269 14.564 23.521 1.00 93.19 376 ILE A CA 1
ATOM 3071 C C . ILE A 1 376 ? -11.419 14.593 24.788 1.00 93.19 376 ILE A C 1
ATOM 3073 O O . ILE A 1 376 ? -11.952 14.640 25.894 1.00 93.19 376 ILE A O 1
ATOM 3077 N N . GLN A 1 377 ? -10.097 14.629 24.629 1.00 94.19 377 GLN A N 1
ATOM 3078 C CA . GLN A 1 377 ? -9.160 14.667 25.746 1.00 94.19 377 GLN A CA 1
ATOM 3079 C C . GLN A 1 377 ? -9.396 15.875 26.672 1.00 94.19 377 GLN A C 1
ATOM 3081 O O . GLN A 1 377 ? -9.256 15.747 27.891 1.00 94.19 377 GLN A O 1
ATOM 3086 N N . LYS A 1 378 ? -9.776 17.028 26.100 1.00 95.19 378 LYS A N 1
ATOM 3087 C CA . LYS A 1 378 ? -10.007 18.285 26.827 1.00 95.19 378 LYS A CA 1
ATOM 3088 C C . LYS A 1 378 ? -11.328 18.338 27.593 1.00 95.19 378 LYS A C 1
ATOM 3090 O O . LYS A 1 378 ? -11.396 19.103 28.546 1.00 95.19 378 LYS A O 1
ATOM 3095 N N . TYR A 1 379 ? -12.343 17.561 27.212 1.00 92.81 379 TYR A N 1
ATOM 3096 C CA . TYR A 1 379 ? -13.623 17.571 27.927 1.00 92.81 379 TYR A CA 1
ATOM 3097 C C . TYR A 1 379 ? -13.479 17.046 29.355 1.00 92.81 379 TYR A C 1
ATOM 3099 O O . TYR A 1 379 ? -12.792 16.041 29.592 1.00 92.81 379 TYR A O 1
ATOM 3107 N N . SER A 1 380 ? -14.169 17.674 30.306 1.00 91.88 380 SER A N 1
ATOM 3108 C CA . SER A 1 380 ? -14.378 17.060 31.619 1.00 91.88 380 SER A CA 1
ATOM 3109 C C . SER A 1 380 ? -15.342 15.860 31.506 1.00 91.88 380 SER A C 1
ATOM 3111 O O . SER A 1 380 ? -16.107 15.769 30.536 1.00 91.88 380 SER A O 1
ATOM 3113 N N . PRO A 1 381 ? -15.329 14.906 32.456 1.00 87.38 381 PRO A N 1
ATOM 3114 C CA . PRO A 1 381 ? -16.311 13.820 32.483 1.00 87.38 381 PRO A CA 1
ATOM 3115 C C . PRO A 1 381 ? -17.764 14.325 32.490 1.00 87.38 381 PRO A C 1
ATOM 3117 O O . PRO A 1 381 ? -18.635 13.721 31.868 1.00 87.38 381 PRO A O 1
ATOM 3120 N N . GLU A 1 382 ? -18.034 15.460 33.133 1.00 87.25 382 GLU A N 1
ATOM 3121 C CA . GLU A 1 382 ? -19.362 16.073 33.208 1.00 87.25 382 GLU A CA 1
ATOM 3122 C C . GLU A 1 382 ? -19.784 16.684 31.863 1.00 87.25 382 GLU A C 1
ATOM 3124 O O . GLU A 1 382 ? -20.933 16.529 31.441 1.00 87.25 382 GLU A O 1
ATOM 3129 N N . GLU A 1 383 ? -18.847 17.317 31.151 1.00 90.00 383 GLU A N 1
ATOM 3130 C CA . GLU A 1 383 ? -19.069 17.928 29.834 1.00 90.00 383 GLU A CA 1
ATOM 3131 C C . GLU A 1 383 ? -19.287 16.898 28.716 1.00 90.00 383 GLU A C 1
ATOM 3133 O O . GLU A 1 383 ? -19.917 17.206 27.696 1.00 90.00 383 GLU A O 1
ATOM 3138 N N . PHE A 1 384 ? -18.797 15.667 28.893 1.00 89.06 384 PHE A N 1
ATOM 3139 C CA . PHE A 1 384 ? -18.855 14.589 27.901 1.00 89.06 384 PHE A CA 1
ATOM 3140 C C . PHE A 1 384 ? -20.245 13.925 27.813 1.00 89.06 384 PHE A C 1
ATOM 3142 O O . PHE A 1 384 ? -20.408 12.709 27.939 1.00 89.06 384 PHE A O 1
ATOM 3149 N N . THR A 1 385 ? -21.275 14.749 27.614 1.00 88.00 385 THR A N 1
ATOM 3150 C CA . THR A 1 385 ? -22.696 14.371 27.561 1.00 88.00 385 THR A CA 1
ATOM 3151 C C . THR A 1 385 ? -23.039 13.422 26.407 1.00 88.00 385 THR A C 1
ATOM 3153 O O . THR A 1 385 ? -22.352 13.404 25.389 1.00 88.00 385 THR A O 1
ATOM 3156 N N . ALA A 1 386 ? -24.146 12.673 26.510 1.00 84.38 386 ALA A N 1
ATOM 3157 C CA . ALA A 1 386 ? -24.641 11.815 25.421 1.00 84.38 386 ALA A CA 1
ATOM 3158 C C . ALA A 1 386 ? -24.861 12.593 24.104 1.00 84.38 386 ALA A C 1
ATOM 3160 O O . ALA A 1 386 ? -24.631 12.072 23.014 1.00 84.38 386 ALA A O 1
ATOM 3161 N N . ILE A 1 387 ? -25.240 13.873 24.201 1.00 86.94 387 ILE A N 1
ATOM 3162 C CA . ILE A 1 387 ? -25.363 14.777 23.049 1.00 86.94 387 ILE A CA 1
ATOM 3163 C C . ILE A 1 387 ? -23.991 15.007 22.397 1.00 86.94 387 ILE A C 1
ATOM 3165 O O . ILE A 1 387 ? -23.866 14.888 21.179 1.00 86.94 387 ILE A O 1
ATOM 3169 N N . ARG A 1 388 ? -22.944 15.268 23.192 1.00 89.25 388 ARG A N 1
ATOM 3170 C CA . ARG A 1 388 ? -21.564 15.416 22.695 1.00 89.25 388 ARG A CA 1
ATOM 3171 C C . ARG A 1 388 ? -21.016 14.115 22.115 1.00 89.25 388 ARG A C 1
ATOM 3173 O O . ARG A 1 388 ? -20.401 14.139 21.055 1.00 89.25 388 ARG A O 1
ATOM 3180 N N . GLN A 1 389 ? -21.279 12.983 22.764 1.00 85.50 389 GLN A N 1
ATOM 3181 C CA . GLN A 1 389 ? -20.916 11.656 22.258 1.00 85.50 389 GLN A CA 1
ATOM 3182 C C . GLN A 1 389 ? -21.538 11.398 20.881 1.00 85.50 389 GLN A C 1
ATOM 3184 O O . GLN A 1 389 ? -20.838 10.976 19.959 1.00 85.50 389 GLN A O 1
ATOM 3189 N N . LYS A 1 390 ? -22.831 11.707 20.718 1.00 87.44 390 LYS A N 1
ATOM 3190 C CA . LYS A 1 390 ? -23.539 11.602 19.437 1.00 87.44 390 LYS A CA 1
ATOM 3191 C C . LYS A 1 390 ? -22.925 12.512 18.370 1.00 87.44 390 LYS A C 1
ATOM 3193 O O . LYS A 1 390 ? -22.698 12.043 17.259 1.00 87.44 390 LYS A O 1
ATOM 3198 N N . ASP A 1 391 ? -22.624 13.765 18.704 1.00 90.25 391 ASP A N 1
ATOM 3199 C CA . ASP A 1 391 ? -21.995 14.724 17.785 1.00 90.25 391 ASP A CA 1
ATOM 3200 C C . ASP A 1 391 ? -20.611 14.243 17.305 1.00 90.25 391 ASP A C 1
ATOM 3202 O O . ASP A 1 391 ? -20.318 14.236 16.106 1.00 90.25 391 ASP A O 1
ATOM 3206 N N . ILE A 1 392 ? -19.781 13.733 18.218 1.00 89.44 392 ILE A N 1
ATOM 3207 C CA . ILE A 1 392 ? -18.472 13.148 17.887 1.00 89.44 392 ILE A CA 1
ATOM 3208 C C . ILE A 1 392 ? -18.627 11.924 16.979 1.00 89.44 392 ILE A C 1
ATOM 3210 O O . ILE A 1 392 ? -17.901 11.788 15.992 1.00 89.44 392 ILE A O 1
ATOM 3214 N N . LEU A 1 393 ? -19.578 11.040 17.287 1.00 85.81 393 LEU A N 1
ATOM 3215 C CA . LEU A 1 393 ? -19.869 9.854 16.481 1.00 85.81 393 LEU A CA 1
ATOM 3216 C C . LEU A 1 393 ? -20.369 10.212 15.080 1.00 85.81 393 LEU A C 1
ATOM 3218 O O . LEU A 1 393 ? -20.029 9.534 14.108 1.00 85.81 393 LEU A O 1
ATOM 3222 N N . GLU A 1 394 ? -21.152 11.279 14.949 1.00 89.12 394 GLU A N 1
ATOM 3223 C CA . GLU A 1 394 ? -21.596 11.786 13.654 1.00 89.12 394 GLU A CA 1
ATOM 3224 C C . GLU A 1 394 ? -20.414 12.327 12.838 1.00 89.12 394 GLU A C 1
ATOM 3226 O O . GLU A 1 394 ? -20.259 11.981 11.662 1.00 89.12 394 GLU A O 1
ATOM 3231 N N . HIS A 1 395 ? -19.523 13.096 13.470 1.00 88.25 395 HIS A N 1
ATOM 3232 C CA . HIS A 1 395 ? -18.285 13.571 12.849 1.00 88.25 395 HIS A CA 1
ATOM 3233 C C . HIS A 1 395 ? -17.370 12.416 12.421 1.00 88.25 395 HIS A C 1
ATOM 3235 O O . HIS A 1 395 ? -16.856 12.416 11.299 1.00 88.25 395 HIS A O 1
ATOM 3241 N N . GLN A 1 396 ? -17.202 11.398 13.266 1.00 87.38 396 GLN A N 1
ATOM 3242 C CA . GLN A 1 396 ? -16.447 10.190 12.933 1.00 87.38 396 GLN A CA 1
ATOM 3243 C C . GLN A 1 396 ? -17.085 9.435 11.759 1.00 87.38 396 GLN A C 1
ATOM 3245 O O . GLN A 1 396 ? -16.371 8.979 10.868 1.00 87.38 396 GLN A O 1
ATOM 3250 N N . SER A 1 397 ? -18.417 9.330 11.721 1.00 85.44 397 SER A N 1
ATOM 3251 C CA . SER A 1 397 ? -19.146 8.683 10.623 1.00 85.44 397 SER A CA 1
ATOM 3252 C C . SER A 1 397 ? -18.913 9.410 9.296 1.00 85.44 397 SER A C 1
ATOM 3254 O O . SER A 1 397 ? -18.595 8.764 8.301 1.00 85.44 397 SER A O 1
ATOM 3256 N N . LYS A 1 398 ? -18.970 10.749 9.291 1.00 88.44 398 LYS A N 1
ATOM 3257 C CA . LYS A 1 398 ? -18.654 11.573 8.111 1.00 88.44 398 LYS A CA 1
ATOM 3258 C C . LYS A 1 398 ? -17.213 11.345 7.631 1.00 88.44 398 LYS A C 1
ATOM 3260 O O . LYS A 1 398 ? -16.969 11.240 6.430 1.00 88.44 398 LYS A O 1
ATOM 3265 N N . LEU A 1 399 ? -16.254 11.221 8.553 1.00 88.94 399 LEU A N 1
ATOM 3266 C CA . LEU A 1 399 ? -14.862 10.890 8.218 1.00 88.94 399 LEU A CA 1
ATOM 3267 C C . LEU A 1 399 ? -14.707 9.466 7.667 1.00 88.94 399 LEU A C 1
ATOM 3269 O O . LEU A 1 399 ? -13.916 9.252 6.747 1.00 88.94 399 LEU A O 1
ATOM 3273 N N . ALA A 1 400 ? -15.467 8.500 8.181 1.00 84.00 400 ALA A N 1
ATOM 3274 C CA . ALA A 1 400 ? -15.481 7.135 7.662 1.00 84.00 400 ALA A CA 1
ATOM 3275 C C . ALA A 1 400 ? -15.990 7.083 6.213 1.00 84.00 400 ALA A C 1
ATOM 3277 O O . ALA A 1 400 ? -15.361 6.439 5.369 1.00 84.00 400 ALA A O 1
ATOM 3278 N N . ASP A 1 401 ? -17.054 7.826 5.894 1.00 85.94 401 ASP A N 1
ATOM 3279 C CA . ASP A 1 401 ? -17.581 7.943 4.528 1.00 85.94 401 ASP A CA 1
ATOM 3280 C C . ASP A 1 401 ? -16.539 8.540 3.571 1.00 85.94 401 ASP A C 1
ATOM 3282 O O . ASP A 1 401 ? -16.325 8.040 2.460 1.00 85.94 401 ASP A O 1
ATOM 3286 N N . VAL A 1 402 ? -15.819 9.567 4.031 1.00 87.81 402 VAL A N 1
ATOM 3287 C CA . VAL A 1 402 ? -14.707 10.182 3.299 1.00 87.81 402 VAL A CA 1
ATOM 3288 C C . VAL A 1 402 ? -13.575 9.182 3.042 1.00 87.81 402 VAL A C 1
ATOM 3290 O O . VAL A 1 402 ? -13.093 9.076 1.911 1.00 87.81 402 VAL A O 1
ATOM 3293 N N . VAL A 1 403 ? -13.151 8.411 4.049 1.00 84.38 403 VAL A N 1
ATOM 3294 C CA . VAL A 1 403 ? -12.105 7.392 3.856 1.00 84.38 403 VAL A CA 1
ATOM 3295 C C . VAL A 1 403 ? -12.582 6.292 2.913 1.00 84.38 403 VAL A C 1
ATOM 3297 O O . VAL A 1 403 ? -11.814 5.822 2.071 1.00 84.38 403 VAL A O 1
ATOM 3300 N N . GLN A 1 404 ? -13.855 5.910 2.976 1.00 82.00 404 GLN A N 1
ATOM 3301 C CA . GLN A 1 404 ? -14.417 4.938 2.047 1.00 82.00 404 GLN A CA 1
ATOM 3302 C C . GLN A 1 404 ? -14.371 5.456 0.601 1.00 82.00 404 GLN A C 1
ATOM 3304 O O . GLN A 1 404 ? -14.008 4.712 -0.317 1.00 82.00 404 GLN A O 1
ATOM 3309 N N . LEU A 1 405 ? -14.696 6.732 0.385 1.00 83.94 405 LEU A N 1
ATOM 3310 C CA . LEU A 1 405 ? -14.573 7.381 -0.918 1.00 83.94 405 LEU A CA 1
ATOM 3311 C C . LEU A 1 405 ? -13.110 7.432 -1.379 1.00 83.94 405 LEU A C 1
ATOM 3313 O O . LEU A 1 405 ? -12.812 7.113 -2.532 1.00 83.94 405 LEU A O 1
ATOM 3317 N N . MET A 1 406 ? -12.187 7.739 -0.471 1.00 86.19 406 MET A N 1
ATOM 3318 C CA . MET A 1 406 ? -10.753 7.727 -0.737 1.00 86.19 406 MET A CA 1
ATOM 3319 C C . MET A 1 406 ? -10.255 6.339 -1.162 1.00 86.19 406 MET A C 1
ATOM 3321 O O . MET A 1 406 ? -9.558 6.229 -2.169 1.00 86.19 406 MET A O 1
ATOM 3325 N N . GLN A 1 407 ? -10.667 5.267 -0.479 1.00 80.06 407 GLN A N 1
ATOM 3326 C CA . GLN A 1 407 ? -10.350 3.888 -0.870 1.00 80.06 407 GLN A CA 1
ATOM 3327 C C . GLN A 1 407 ? -10.890 3.542 -2.266 1.00 80.06 407 GLN A C 1
ATOM 3329 O O . GLN A 1 407 ? -10.196 2.893 -3.054 1.00 80.06 407 GLN A O 1
ATOM 3334 N N . LYS A 1 408 ? -12.113 3.977 -2.604 1.00 79.81 408 LYS A N 1
ATOM 3335 C CA . LYS A 1 408 ? -12.705 3.756 -3.938 1.00 79.81 408 LYS A CA 1
ATOM 3336 C C . LYS A 1 408 ? -11.891 4.424 -5.049 1.00 79.81 408 LYS A C 1
ATOM 3338 O O . LYS A 1 408 ? -11.819 3.883 -6.153 1.00 79.81 408 LYS A O 1
ATOM 3343 N N . VAL A 1 409 ? -11.288 5.580 -4.766 1.00 81.81 409 VAL A N 1
ATOM 3344 C CA . VAL A 1 409 ? -10.450 6.318 -5.722 1.00 81.81 409 VAL A CA 1
ATOM 3345 C C . VAL A 1 409 ? -9.041 5.734 -5.800 1.00 81.81 409 VAL A C 1
ATOM 3347 O O . VAL A 1 409 ? -8.548 5.508 -6.901 1.00 81.81 409 VAL A O 1
ATOM 3350 N N . PHE A 1 410 ? -8.403 5.481 -4.655 1.00 82.50 410 PHE A N 1
ATOM 3351 C CA . PHE A 1 410 ? -6.959 5.264 -4.579 1.00 82.50 410 PHE A CA 1
ATOM 3352 C C . PHE A 1 410 ? -6.509 3.825 -4.342 1.00 82.50 410 PHE A C 1
ATOM 3354 O O . PHE A 1 410 ? -5.329 3.586 -4.521 1.00 82.50 410 PHE A O 1
ATOM 3361 N N . SER A 1 411 ? -7.381 2.859 -4.035 1.00 80.56 411 SER A N 1
ATOM 3362 C CA . SER A 1 411 ? -6.957 1.462 -3.780 1.00 80.56 411 SER A CA 1
ATOM 3363 C C . SER A 1 411 ? -6.104 0.847 -4.899 1.00 80.56 411 SER A C 1
ATOM 3365 O O . SER A 1 411 ? -5.038 0.293 -4.639 1.00 80.56 411 SER A O 1
ATOM 3367 N N . VAL A 1 412 ? -6.555 0.965 -6.152 1.00 77.56 412 VAL A N 1
ATOM 3368 C CA . VAL A 1 412 ? -5.802 0.488 -7.323 1.00 77.56 412 VAL A CA 1
ATOM 3369 C C . VAL A 1 412 ? -4.588 1.387 -7.612 1.00 77.56 412 VAL A C 1
ATOM 3371 O O . VAL A 1 412 ? -3.484 0.850 -7.697 1.00 77.56 412 VAL A O 1
ATOM 3374 N N . PRO A 1 413 ? -4.724 2.729 -7.704 1.00 81.69 413 PRO A N 1
ATOM 3375 C CA . PRO A 1 413 ? -3.572 3.613 -7.882 1.00 81.69 413 PRO A CA 1
ATOM 3376 C C . PRO A 1 413 ? -2.464 3.421 -6.844 1.00 81.69 413 PRO A C 1
ATOM 3378 O O . PRO A 1 413 ? -1.302 3.377 -7.225 1.00 81.69 413 PRO A O 1
ATOM 3381 N N . SER A 1 414 ? -2.791 3.275 -5.557 1.00 79.06 414 SER A N 1
ATOM 3382 C CA . SER A 1 414 ? -1.805 3.120 -4.483 1.00 79.06 414 SER A CA 1
ATOM 3383 C C . SER A 1 414 ? -1.024 1.820 -4.618 1.00 79.06 414 SER A C 1
ATOM 3385 O O . SER A 1 414 ? 0.187 1.821 -4.429 1.00 79.06 414 SER A O 1
ATOM 3387 N N . PHE A 1 415 ? -1.688 0.727 -5.005 1.00 78.25 415 PHE A N 1
ATOM 3388 C CA . PHE A 1 415 ? -1.009 -0.534 -5.298 1.00 78.25 415 PHE A CA 1
ATOM 3389 C C . PHE A 1 415 ? -0.031 -0.379 -6.469 1.00 78.25 415 PHE A C 1
ATOM 3391 O O . PHE A 1 415 ? 1.134 -0.754 -6.355 1.00 78.25 415 PHE A O 1
ATOM 3398 N N . ILE A 1 416 ? -0.480 0.232 -7.568 1.00 76.12 416 ILE A N 1
ATOM 3399 C CA . ILE A 1 416 ? 0.356 0.444 -8.755 1.00 76.12 416 ILE A CA 1
ATOM 3400 C C . ILE A 1 416 ? 1.535 1.378 -8.431 1.00 76.12 416 ILE A C 1
ATOM 3402 O O . ILE A 1 416 ? 2.656 1.083 -8.828 1.00 76.12 416 ILE A O 1
ATOM 3406 N N . ILE A 1 417 ? 1.322 2.445 -7.651 1.00 77.94 417 ILE A N 1
ATOM 3407 C CA . ILE A 1 417 ? 2.383 3.334 -7.144 1.00 77.94 417 ILE A CA 1
ATOM 3408 C C . ILE A 1 417 ? 3.441 2.533 -6.378 1.00 77.94 417 ILE A C 1
ATOM 3410 O O . ILE A 1 417 ? 4.634 2.690 -6.638 1.00 77.94 417 ILE A O 1
ATOM 3414 N N . SER A 1 418 ? 3.022 1.654 -5.462 1.00 76.62 418 SER A N 1
ATOM 3415 C CA . SER A 1 418 ? 3.949 0.805 -4.711 1.00 76.62 418 SER A CA 1
ATOM 3416 C C . SER A 1 418 ? 4.735 -0.134 -5.625 1.00 76.62 418 SER A C 1
ATOM 3418 O O . SER A 1 418 ? 5.951 -0.220 -5.479 1.00 76.62 418 SER A O 1
ATOM 3420 N N . VAL A 1 419 ? 4.080 -0.785 -6.592 1.00 75.31 419 VAL A N 1
ATOM 3421 C CA . VAL A 1 419 ? 4.743 -1.666 -7.571 1.00 75.31 419 VAL A CA 1
ATOM 3422 C C . VAL A 1 419 ? 5.752 -0.888 -8.415 1.00 75.31 419 VAL A C 1
ATOM 3424 O O . VAL A 1 419 ? 6.889 -1.337 -8.561 1.00 75.31 419 VAL A O 1
ATOM 3427 N N . THR A 1 420 ? 5.386 0.291 -8.921 1.00 77.06 420 THR A N 1
ATOM 3428 C CA . THR A 1 420 ? 6.283 1.157 -9.697 1.00 77.06 420 THR A CA 1
ATOM 3429 C C . THR A 1 420 ? 7.509 1.555 -8.883 1.00 77.06 420 THR A C 1
ATOM 3431 O O . THR A 1 420 ? 8.634 1.377 -9.345 1.00 77.06 420 THR A O 1
ATOM 3434 N N . HIS A 1 421 ? 7.322 2.079 -7.667 1.00 77.19 421 HIS A N 1
ATOM 3435 C CA . HIS A 1 421 ? 8.446 2.508 -6.835 1.00 77.19 421 HIS A CA 1
ATOM 3436 C C . HIS A 1 421 ? 9.342 1.342 -6.434 1.00 77.19 421 HIS A C 1
ATOM 3438 O O . HIS A 1 421 ? 10.561 1.470 -6.490 1.00 77.19 421 HIS A O 1
ATOM 3444 N N . PHE A 1 422 ? 8.758 0.197 -6.089 1.00 73.75 422 PHE A N 1
ATOM 3445 C CA . PHE A 1 422 ? 9.522 -0.997 -5.751 1.00 73.75 422 PHE A CA 1
ATOM 3446 C C . PHE A 1 422 ? 10.343 -1.501 -6.945 1.00 73.75 422 PHE A C 1
ATOM 3448 O O . PHE A 1 422 ? 11.537 -1.761 -6.807 1.00 73.75 422 PHE A O 1
ATOM 3455 N N . THR A 1 423 ? 9.738 -1.546 -8.135 1.00 71.00 423 THR A N 1
ATOM 3456 C CA . THR A 1 423 ? 10.428 -1.927 -9.377 1.00 71.00 423 THR A CA 1
ATOM 3457 C C . THR A 1 423 ? 11.564 -0.955 -9.689 1.00 71.00 423 THR A C 1
ATOM 3459 O O . THR A 1 423 ? 12.676 -1.388 -9.976 1.00 71.00 423 THR A O 1
ATOM 3462 N N . ASN A 1 424 ? 11.343 0.354 -9.544 1.00 72.94 424 ASN A N 1
ATOM 3463 C CA . ASN A 1 424 ? 12.392 1.357 -9.735 1.00 72.94 424 ASN A CA 1
ATOM 3464 C C . ASN A 1 424 ? 13.531 1.239 -8.716 1.00 72.94 424 ASN A C 1
ATOM 3466 O O . ASN A 1 424 ? 14.685 1.433 -9.087 1.00 72.94 424 ASN A O 1
ATOM 3470 N N . CYS A 1 425 ? 13.243 0.893 -7.459 1.00 70.50 425 CYS A N 1
ATOM 3471 C CA . CYS A 1 425 ? 14.286 0.607 -6.474 1.00 70.50 425 CYS A CA 1
ATOM 3472 C C . CYS A 1 425 ? 15.137 -0.595 -6.902 1.00 70.50 425 CYS A C 1
ATOM 3474 O O . CYS A 1 425 ? 16.362 -0.518 -6.845 1.00 70.50 425 CYS A O 1
ATOM 3476 N N . ILE A 1 426 ? 14.512 -1.674 -7.388 1.00 70.12 426 ILE A N 1
ATOM 3477 C CA . ILE A 1 426 ? 15.228 -2.849 -7.912 1.00 70.12 426 ILE A CA 1
ATOM 3478 C C . ILE A 1 426 ? 16.100 -2.457 -9.108 1.00 70.12 426 ILE A C 1
ATOM 3480 O O . ILE A 1 426 ? 17.280 -2.799 -9.135 1.00 70.12 426 ILE A O 1
ATOM 3484 N N . VAL A 1 427 ? 15.548 -1.702 -10.064 1.00 70.75 427 VAL A N 1
ATOM 3485 C CA . VAL A 1 427 ? 16.281 -1.180 -11.230 1.00 70.75 427 VAL A CA 1
ATOM 3486 C C . VAL A 1 427 ? 17.486 -0.355 -10.782 1.00 70.75 427 VAL A C 1
ATOM 3488 O O . VAL A 1 427 ? 18.595 -0.584 -11.257 1.00 70.75 427 VAL A O 1
ATOM 3491 N N . ALA A 1 428 ? 17.296 0.579 -9.850 1.00 69.62 428 ALA A N 1
ATOM 3492 C CA . ALA A 1 428 ? 18.364 1.438 -9.356 1.00 69.62 428 ALA A CA 1
ATOM 3493 C C . ALA A 1 428 ? 19.469 0.621 -8.671 1.00 69.62 428 ALA A C 1
ATOM 3495 O O . ALA A 1 428 ? 20.646 0.821 -8.961 1.00 69.62 428 ALA A O 1
ATOM 3496 N N . ILE A 1 429 ? 19.112 -0.332 -7.808 1.00 70.81 429 ILE A N 1
ATOM 3497 C CA . ILE A 1 429 ? 20.079 -1.225 -7.155 1.00 70.81 429 ILE A CA 1
ATOM 3498 C C . ILE A 1 429 ? 20.824 -2.073 -8.192 1.00 70.81 429 ILE A C 1
ATOM 3500 O O . ILE A 1 429 ? 22.037 -2.218 -8.087 1.00 70.81 429 ILE A O 1
ATOM 3504 N N . ALA A 1 430 ? 20.136 -2.589 -9.213 1.00 65.88 430 ALA A N 1
ATOM 3505 C CA . ALA A 1 430 ? 20.752 -3.370 -10.283 1.00 65.88 430 ALA A CA 1
ATOM 3506 C C . ALA A 1 430 ? 21.736 -2.535 -11.122 1.00 65.88 430 ALA A C 1
ATOM 3508 O O . ALA A 1 430 ? 22.842 -2.995 -11.404 1.00 65.88 430 ALA A O 1
ATOM 3509 N N . ILE A 1 431 ? 21.371 -1.295 -11.479 1.00 66.56 431 ILE A N 1
ATOM 3510 C CA . ILE A 1 431 ? 22.261 -0.350 -12.176 1.00 66.56 431 ILE A CA 1
ATOM 3511 C C . ILE A 1 431 ? 23.503 -0.080 -11.334 1.00 66.56 431 ILE A C 1
ATOM 3513 O O . ILE A 1 431 ? 24.615 -0.144 -11.853 1.00 66.56 431 ILE A O 1
ATOM 3517 N N . PHE A 1 432 ? 23.314 0.207 -10.046 1.00 67.31 432 PHE A N 1
ATOM 3518 C CA . PHE A 1 432 ? 24.413 0.468 -9.126 1.00 67.31 432 PHE A CA 1
ATOM 3519 C C . PHE A 1 432 ? 25.325 -0.745 -8.998 1.00 67.31 432 PHE A C 1
ATOM 3521 O O . PHE A 1 432 ? 26.514 -0.632 -9.256 1.00 67.31 432 PHE A O 1
ATOM 3528 N N . ALA A 1 433 ? 24.772 -1.922 -8.710 1.00 64.56 433 ALA A N 1
ATOM 3529 C CA . ALA A 1 433 ? 25.543 -3.152 -8.562 1.00 64.56 433 ALA A CA 1
ATOM 3530 C C . ALA A 1 433 ? 26.355 -3.510 -9.816 1.00 64.56 433 ALA A C 1
ATOM 3532 O O . ALA A 1 433 ? 27.399 -4.138 -9.700 1.00 64.56 433 ALA A O 1
ATOM 3533 N N . HIS A 1 434 ? 25.902 -3.113 -11.005 1.00 64.62 434 HIS A N 1
ATOM 3534 C CA . HIS A 1 434 ? 26.628 -3.362 -12.246 1.00 64.62 434 HIS A CA 1
ATOM 3535 C C . HIS A 1 434 ? 27.656 -2.287 -12.584 1.00 64.62 434 HIS A C 1
ATOM 3537 O O . HIS A 1 434 ? 28.782 -2.626 -12.927 1.00 64.62 434 HIS A O 1
ATOM 3543 N N . ARG A 1 435 ? 27.289 -1.003 -12.483 1.00 64.25 435 ARG A N 1
ATOM 3544 C CA . ARG A 1 435 ? 28.163 0.109 -12.888 1.00 64.25 435 ARG A CA 1
ATOM 3545 C C . ARG A 1 435 ? 29.150 0.547 -11.814 1.00 64.25 435 ARG A C 1
ATOM 3547 O O . ARG A 1 435 ? 30.176 1.118 -12.163 1.00 64.25 435 ARG A O 1
ATOM 3554 N N . PHE A 1 436 ? 28.879 0.263 -10.537 1.00 59.34 436 PHE A N 1
ATOM 3555 C CA . PHE A 1 436 ? 29.774 0.620 -9.432 1.00 59.34 436 PHE A CA 1
ATOM 3556 C C . PHE A 1 436 ? 31.176 0.020 -9.601 1.00 59.34 436 PHE A C 1
ATOM 3558 O O . PHE A 1 436 ? 32.156 0.617 -9.173 1.00 59.34 436 PHE A O 1
ATOM 3565 N N . PHE A 1 437 ? 31.272 -1.132 -10.266 1.00 51.38 437 PHE A N 1
ATOM 3566 C CA . PHE A 1 437 ? 32.524 -1.867 -10.422 1.00 51.38 437 PHE A CA 1
ATOM 3567 C C . PHE A 1 437 ? 33.204 -1.689 -11.780 1.00 51.38 437 PHE A C 1
ATOM 3569 O O . PHE A 1 437 ? 34.310 -2.191 -11.947 1.00 51.38 437 PHE A O 1
ATOM 3576 N N . THR A 1 438 ? 32.567 -1.013 -12.742 1.00 52.94 438 THR A N 1
ATOM 3577 C CA . THR A 1 438 ? 33.122 -0.871 -14.095 1.00 52.94 438 THR A CA 1
ATOM 3578 C C . THR A 1 438 ? 33.640 0.538 -14.350 1.00 52.94 438 THR A C 1
ATOM 3580 O O . THR A 1 438 ? 34.809 0.672 -14.676 1.00 52.94 438 THR A O 1
ATOM 3583 N N . GLU A 1 439 ? 32.831 1.587 -14.149 1.00 55.50 439 GLU A N 1
ATOM 3584 C CA . GLU A 1 439 ? 33.236 2.989 -14.360 1.00 55.50 439 GLU A CA 1
ATOM 3585 C C . GLU A 1 439 ? 32.328 3.935 -13.553 1.00 55.50 439 GLU A C 1
ATOM 3587 O O . GLU A 1 439 ? 31.119 4.025 -13.800 1.00 55.50 439 GLU A O 1
ATOM 3592 N N . LEU A 1 440 ? 32.892 4.658 -12.576 1.00 57.16 440 LEU A N 1
ATOM 3593 C CA . LEU A 1 440 ? 32.127 5.524 -11.673 1.00 57.16 440 LEU A CA 1
ATOM 3594 C C . LEU A 1 440 ? 32.077 6.980 -12.164 1.00 57.16 440 LEU A C 1
ATOM 3596 O O . LEU A 1 440 ? 32.648 7.884 -11.557 1.00 57.16 440 LEU A O 1
ATOM 3600 N N . HIS A 1 441 ? 31.369 7.236 -13.264 1.00 72.19 441 HIS A N 1
ATOM 3601 C CA . HIS A 1 441 ? 31.081 8.616 -13.664 1.00 72.19 441 HIS A CA 1
ATOM 3602 C C . HIS A 1 441 ? 30.119 9.278 -12.666 1.00 72.19 441 HIS A C 1
ATOM 3604 O O . HIS A 1 441 ? 29.074 8.720 -12.318 1.00 72.19 441 HIS A O 1
ATOM 3610 N N . TYR A 1 442 ? 30.433 10.504 -12.237 1.00 76.06 442 TYR A N 1
ATOM 3611 C CA . TYR A 1 442 ? 29.609 11.256 -11.281 1.00 76.06 442 TYR A CA 1
ATOM 3612 C C . TYR A 1 442 ? 28.163 11.460 -11.776 1.00 76.06 442 TYR A C 1
ATOM 3614 O O . TYR A 1 442 ? 27.234 11.459 -10.971 1.00 76.06 442 TYR A O 1
ATOM 3622 N N . THR A 1 443 ? 27.943 11.558 -13.094 1.00 71.56 443 THR A N 1
ATOM 3623 C CA . THR A 1 443 ? 26.610 11.646 -13.721 1.00 71.56 443 THR A CA 1
ATOM 3624 C C . THR A 1 443 ? 25.770 10.387 -13.497 1.00 71.56 443 THR A C 1
ATOM 3626 O O . THR A 1 443 ? 24.573 10.482 -13.219 1.00 71.56 443 THR A O 1
ATOM 3629 N N . VAL A 1 444 ? 26.391 9.203 -13.527 1.00 70.75 444 VAL A N 1
ATOM 3630 C CA . VAL A 1 444 ? 25.739 7.915 -13.235 1.00 70.75 444 VAL A CA 1
ATOM 3631 C C . VAL A 1 444 ? 25.364 7.824 -11.758 1.00 70.75 444 VAL A C 1
ATOM 3633 O O . VAL A 1 444 ? 24.251 7.408 -11.433 1.00 70.75 444 VAL A O 1
ATOM 3636 N N . VAL A 1 445 ? 26.259 8.253 -10.864 1.00 74.31 445 VAL A N 1
ATOM 3637 C CA . VAL A 1 445 ? 25.996 8.284 -9.417 1.00 74.31 445 VAL A CA 1
ATOM 3638 C C . VAL A 1 445 ? 24.861 9.255 -9.098 1.00 74.31 445 VAL A C 1
ATOM 3640 O O . VAL A 1 445 ? 23.928 8.884 -8.392 1.00 74.31 445 VAL A O 1
ATOM 3643 N N . LEU A 1 446 ? 24.884 10.467 -9.661 1.00 73.88 446 LEU A N 1
ATOM 3644 C CA . LEU A 1 446 ? 23.825 11.461 -9.472 1.00 73.88 446 LEU A CA 1
ATOM 3645 C C . LEU A 1 446 ? 22.472 10.949 -9.961 1.00 73.88 446 LEU A C 1
ATOM 3647 O O . LEU A 1 446 ? 21.491 11.036 -9.224 1.00 73.88 446 LEU A O 1
ATOM 3651 N N . HIS A 1 447 ? 22.414 10.364 -11.160 1.00 77.31 447 HIS A N 1
ATOM 3652 C CA . HIS A 1 447 ? 21.194 9.733 -11.660 1.00 77.31 447 HIS A CA 1
ATOM 3653 C C . HIS A 1 447 ? 20.684 8.665 -10.692 1.00 77.31 447 HIS A C 1
ATOM 3655 O O . HIS A 1 447 ? 19.495 8.629 -10.368 1.00 77.31 447 HIS A O 1
ATOM 3661 N N . TRP A 1 448 ? 21.574 7.778 -10.240 1.00 80.62 448 TRP A N 1
ATOM 3662 C CA . TRP A 1 448 ? 21.214 6.701 -9.329 1.00 80.62 448 TRP A CA 1
ATOM 3663 C C . TRP A 1 448 ? 20.645 7.241 -8.015 1.00 80.62 448 TRP A C 1
ATOM 3665 O O . TRP A 1 448 ? 19.543 6.838 -7.636 1.00 80.62 448 TRP A O 1
ATOM 3675 N N . VAL A 1 449 ? 21.340 8.193 -7.378 1.00 76.62 449 VAL A N 1
ATOM 3676 C CA . VAL A 1 449 ? 20.891 8.855 -6.143 1.00 76.62 449 VAL A CA 1
ATOM 3677 C C . VAL A 1 449 ? 19.511 9.471 -6.355 1.00 76.62 449 VAL A C 1
ATOM 3679 O O . VAL A 1 449 ? 18.593 9.197 -5.588 1.00 76.62 449 VAL A O 1
ATOM 3682 N N . PHE A 1 450 ? 19.310 10.235 -7.429 1.00 75.62 450 PHE A N 1
ATOM 3683 C CA . PHE A 1 450 ? 18.013 10.854 -7.693 1.00 75.62 450 PHE A CA 1
ATOM 3684 C C . PHE A 1 450 ? 16.894 9.827 -7.895 1.00 75.62 450 PHE A C 1
ATOM 3686 O O . PHE A 1 450 ? 15.811 9.985 -7.328 1.00 75.62 450 PHE A O 1
ATOM 3693 N N . ASN A 1 451 ? 17.128 8.759 -8.658 1.00 74.31 451 ASN A N 1
ATOM 3694 C CA . ASN A 1 451 ? 16.110 7.736 -8.902 1.00 74.31 451 ASN A CA 1
ATOM 3695 C C . ASN A 1 451 ? 15.757 6.939 -7.649 1.00 74.31 451 ASN A C 1
ATOM 3697 O O . ASN A 1 451 ? 14.571 6.682 -7.403 1.00 74.31 451 ASN A O 1
ATOM 3701 N N . ILE A 1 452 ? 16.757 6.556 -6.853 1.00 75.81 452 ILE A N 1
ATOM 3702 C CA . ILE A 1 452 ? 16.521 5.786 -5.635 1.00 75.81 452 ILE A CA 1
ATOM 3703 C C . ILE A 1 452 ? 15.881 6.659 -4.558 1.00 75.81 452 ILE A C 1
ATOM 3705 O O . ILE A 1 452 ? 14.901 6.234 -3.953 1.00 75.81 452 ILE A O 1
ATOM 3709 N N . THR A 1 453 ? 16.318 7.911 -4.391 1.00 76.00 453 THR A N 1
ATOM 3710 C CA . THR A 1 453 ? 15.693 8.860 -3.461 1.00 76.00 453 THR A CA 1
ATOM 3711 C C . THR A 1 453 ? 14.255 9.173 -3.865 1.00 76.00 453 THR A C 1
ATOM 3713 O O . THR A 1 453 ? 13.379 9.173 -3.003 1.00 76.00 453 THR A O 1
ATOM 3716 N N . ASN A 1 454 ? 13.965 9.364 -5.157 1.00 77.50 454 ASN A N 1
ATOM 3717 C CA . ASN A 1 454 ? 12.592 9.568 -5.629 1.00 77.50 454 ASN A CA 1
ATOM 3718 C C . ASN A 1 454 ? 11.704 8.345 -5.370 1.00 77.50 454 ASN A C 1
ATOM 3720 O O . ASN A 1 454 ? 10.547 8.498 -4.980 1.00 77.50 454 ASN A O 1
ATOM 3724 N N . SER A 1 455 ? 12.233 7.138 -5.571 1.00 77.44 455 SER A N 1
ATOM 3725 C CA . SER A 1 455 ? 11.455 5.905 -5.433 1.00 77.44 455 SER A CA 1
ATOM 3726 C C . SER A 1 455 ? 11.238 5.512 -3.973 1.00 77.44 455 SER A C 1
ATOM 3728 O O . SER A 1 455 ? 10.108 5.240 -3.570 1.00 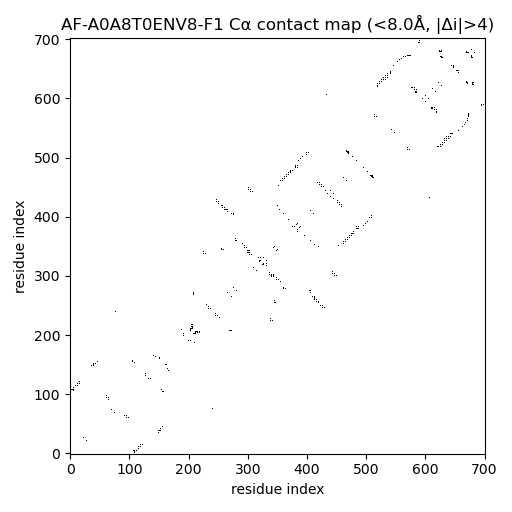77.44 455 SER A O 1
ATOM 3730 N N . ILE A 1 456 ? 12.292 5.563 -3.154 1.00 74.94 456 ILE A N 1
ATOM 3731 C CA . ILE A 1 456 ? 12.213 5.343 -1.705 1.00 74.94 456 ILE A CA 1
ATOM 3732 C C . ILE A 1 456 ? 11.364 6.436 -1.059 1.00 74.94 456 ILE A C 1
ATOM 3734 O O . ILE A 1 456 ? 10.484 6.126 -0.264 1.00 74.94 456 ILE A O 1
ATOM 3738 N N . GLY A 1 457 ? 11.577 7.702 -1.422 1.00 75.00 457 GLY A N 1
ATOM 3739 C CA . GLY A 1 457 ? 10.814 8.830 -0.894 1.00 75.00 457 GLY A CA 1
ATOM 3740 C C . GLY A 1 457 ? 9.321 8.715 -1.195 1.00 75.00 457 GLY A C 1
ATOM 3741 O O . GLY A 1 457 ? 8.508 8.859 -0.283 1.00 75.00 457 GLY A O 1
ATOM 3742 N N . GLY A 1 458 ? 8.950 8.389 -2.439 1.00 73.88 458 GLY A N 1
ATOM 3743 C CA . GLY A 1 458 ? 7.555 8.165 -2.832 1.00 73.88 458 GLY A CA 1
ATOM 3744 C C . GLY A 1 458 ? 6.909 6.990 -2.092 1.00 73.88 458 GLY A C 1
ATOM 3745 O O . GLY A 1 458 ? 5.792 7.114 -1.578 1.00 73.88 458 GLY A O 1
ATOM 3746 N N . LEU A 1 459 ? 7.633 5.873 -1.957 1.00 74.25 459 LEU A N 1
ATOM 3747 C CA . LEU A 1 459 ? 7.164 4.688 -1.238 1.00 74.25 459 LEU A CA 1
ATOM 3748 C C . LEU A 1 459 ? 7.000 4.947 0.266 1.00 74.25 459 LEU A C 1
ATOM 3750 O O . LEU A 1 459 ? 5.942 4.652 0.824 1.00 74.25 459 LEU A O 1
ATOM 3754 N N . LEU A 1 460 ? 8.014 5.526 0.915 1.00 72.38 460 LEU A N 1
ATOM 3755 C CA . LEU A 1 460 ? 7.984 5.867 2.337 1.00 72.38 460 LEU A CA 1
ATOM 3756 C C . LEU A 1 460 ? 6.894 6.890 2.633 1.00 72.38 460 LEU A C 1
ATOM 3758 O O . LEU A 1 460 ? 6.161 6.712 3.598 1.00 72.38 460 LEU A O 1
ATOM 3762 N N . ALA A 1 461 ? 6.727 7.917 1.796 1.00 72.12 461 ALA A N 1
ATOM 3763 C CA . ALA A 1 461 ? 5.650 8.885 1.963 1.00 72.12 461 ALA A CA 1
ATOM 3764 C C . ALA A 1 461 ? 4.279 8.196 1.933 1.00 72.12 461 ALA A C 1
ATOM 3766 O O . ALA A 1 461 ? 3.466 8.432 2.827 1.00 72.12 461 ALA A O 1
ATOM 3767 N N . CYS A 1 462 ? 4.042 7.306 0.962 1.00 71.50 462 CYS A N 1
ATOM 3768 C CA . CYS A 1 462 ? 2.790 6.554 0.870 1.00 71.50 462 CYS A CA 1
ATOM 3769 C C . CYS A 1 462 ? 2.567 5.664 2.093 1.00 71.50 462 CYS A C 1
ATOM 3771 O O . CYS A 1 462 ? 1.497 5.715 2.688 1.00 71.50 462 CYS A O 1
ATOM 3773 N N . LEU A 1 463 ? 3.556 4.866 2.493 1.00 71.75 463 LEU A N 1
ATOM 3774 C CA . LEU A 1 463 ? 3.400 3.927 3.605 1.00 71.75 463 LEU A CA 1
ATOM 3775 C C . LEU A 1 463 ? 3.280 4.644 4.953 1.00 71.75 463 LEU A C 1
ATOM 3777 O O . LEU A 1 463 ? 2.407 4.310 5.749 1.00 71.75 463 LEU A O 1
ATOM 3781 N N . TRP A 1 464 ? 4.112 5.655 5.195 1.00 74.94 464 TRP A N 1
ATOM 3782 C CA . TRP A 1 464 ? 4.157 6.380 6.462 1.00 74.94 464 TRP A CA 1
ATOM 3783 C C . TRP A 1 464 ? 2.917 7.245 6.673 1.00 74.94 464 TRP A C 1
ATOM 3785 O O . TRP A 1 464 ? 2.252 7.163 7.705 1.00 74.94 464 TRP A O 1
ATOM 3795 N N . ILE A 1 465 ? 2.569 8.074 5.684 1.00 74.38 465 ILE A N 1
ATOM 3796 C CA . ILE A 1 465 ? 1.456 9.019 5.822 1.00 74.38 465 ILE A CA 1
ATOM 3797 C C . ILE A 1 465 ? 0.125 8.272 5.807 1.00 74.38 465 ILE A C 1
ATOM 3799 O O . ILE A 1 465 ? -0.776 8.611 6.570 1.00 74.38 465 ILE A O 1
ATOM 3803 N N . ALA A 1 466 ? -0.002 7.240 4.975 1.00 71.00 466 ALA A N 1
ATOM 3804 C CA . ALA A 1 466 ? -1.227 6.462 4.913 1.00 71.00 466 ALA A CA 1
ATOM 3805 C C . ALA A 1 466 ? -1.357 5.485 6.098 1.00 71.00 466 ALA A C 1
ATOM 3807 O O . ALA A 1 466 ? -2.465 5.267 6.582 1.00 71.00 466 ALA A O 1
ATOM 3808 N N . GLY A 1 467 ? -0.236 4.993 6.639 1.00 67.62 467 GLY A N 1
ATOM 3809 C CA . GLY A 1 467 ? -0.184 4.232 7.890 1.00 67.62 467 GLY A CA 1
ATOM 3810 C C . GLY A 1 467 ? -0.531 5.054 9.135 1.00 67.62 467 GLY A C 1
ATOM 3811 O O . GLY A 1 467 ? -0.996 4.492 10.120 1.00 67.62 467 GLY A O 1
ATOM 3812 N N . ARG A 1 468 ? -0.404 6.387 9.095 1.00 73.25 468 ARG A N 1
ATOM 3813 C CA . ARG A 1 468 ? -0.842 7.266 10.192 1.00 73.25 468 ARG A CA 1
ATOM 3814 C C . ARG A 1 468 ? -2.364 7.294 10.367 1.00 73.25 468 ARG A C 1
ATOM 3816 O O . ARG A 1 468 ? -2.849 7.522 11.469 1.00 73.25 468 ARG A O 1
ATOM 3823 N N . LEU A 1 469 ? -3.129 7.080 9.299 1.00 74.94 469 LEU A N 1
ATOM 3824 C CA . LEU A 1 469 ? -4.591 7.128 9.338 1.00 74.94 469 LEU A CA 1
ATOM 3825 C C . LEU A 1 469 ? -5.221 6.119 10.323 1.00 74.94 469 LEU A C 1
ATOM 3827 O O . LEU A 1 469 ? -5.994 6.570 11.169 1.00 74.94 469 LEU A O 1
ATOM 3831 N N . PRO A 1 470 ? -4.907 4.805 10.273 1.00 71.00 470 PRO A N 1
ATOM 3832 C CA . PRO A 1 470 ? -5.425 3.850 11.254 1.00 71.00 470 PRO A CA 1
ATOM 3833 C C . PRO A 1 470 ? -4.980 4.170 12.684 1.00 71.00 470 PRO A C 1
ATOM 3835 O O . PRO A 1 470 ? -5.791 4.055 13.594 1.00 71.00 470 PRO A O 1
ATOM 3838 N N . VAL A 1 471 ? -3.741 4.638 12.877 1.00 73.00 471 VAL A N 1
ATOM 3839 C CA . VAL A 1 471 ? -3.211 4.999 14.205 1.00 73.00 471 VAL A CA 1
ATOM 3840 C C . VAL A 1 471 ? -4.017 6.141 14.829 1.00 73.00 471 VAL A C 1
ATOM 3842 O O . VAL A 1 471 ? -4.470 6.037 15.962 1.00 73.00 471 VAL A O 1
ATOM 3845 N N . GLU A 1 472 ? -4.264 7.223 14.088 1.00 79.75 472 GLU A N 1
ATOM 3846 C CA . GLU A 1 472 ? -5.056 8.355 14.601 1.00 79.75 472 GLU A CA 1
ATOM 3847 C C . GLU A 1 472 ? -6.527 7.971 14.823 1.00 79.75 472 GLU A C 1
ATOM 3849 O O . GLU A 1 472 ? -7.182 8.492 15.726 1.00 79.75 472 GLU A O 1
ATOM 3854 N N . ALA A 1 473 ? -7.059 7.044 14.021 1.00 76.62 473 ALA A N 1
ATOM 3855 C CA . ALA A 1 473 ? -8.396 6.508 14.238 1.00 76.62 473 ALA A CA 1
ATOM 3856 C C . ALA A 1 473 ? -8.481 5.643 15.503 1.00 76.62 473 ALA A C 1
ATOM 3858 O O . ALA A 1 473 ? -9.527 5.626 16.148 1.00 76.62 473 ALA A O 1
ATOM 3859 N N . GLU A 1 474 ? -7.421 4.919 15.856 1.00 76.12 474 GLU A N 1
ATOM 3860 C CA . GLU A 1 474 ? -7.330 4.144 17.094 1.00 76.12 474 GLU A CA 1
ATOM 3861 C C . GLU A 1 474 ? -7.207 5.059 18.315 1.00 76.12 474 GLU A C 1
ATOM 3863 O O . GLU A 1 474 ? -7.987 4.910 19.252 1.00 76.12 474 GLU A O 1
ATOM 3868 N N . ILE A 1 475 ? -6.340 6.076 18.255 1.00 79.75 475 ILE A N 1
ATOM 3869 C CA . ILE A 1 475 ? -6.196 7.093 19.313 1.00 79.75 475 ILE A CA 1
ATOM 3870 C C . ILE A 1 475 ? -7.540 7.774 19.597 1.00 79.75 475 ILE A C 1
ATOM 3872 O O . ILE A 1 475 ? -7.933 7.927 20.752 1.00 79.75 475 ILE A O 1
ATOM 3876 N N . LEU A 1 476 ? -8.285 8.145 18.550 1.00 88.69 476 LEU A N 1
ATOM 3877 C CA . LEU A 1 476 ? -9.625 8.713 18.701 1.00 88.69 476 LEU A CA 1
ATOM 3878 C C . LEU A 1 476 ? -10.568 7.769 19.465 1.00 88.69 476 LEU A C 1
ATOM 3880 O O . LEU A 1 476 ? -11.311 8.214 20.339 1.00 88.69 476 LEU A O 1
ATOM 3884 N N . GLN A 1 477 ? -10.552 6.475 19.134 1.00 83.56 477 GLN A N 1
ATOM 3885 C CA . GLN A 1 477 ? -11.388 5.478 19.809 1.00 83.56 477 GLN A CA 1
ATOM 3886 C C . GLN A 1 477 ? -10.968 5.272 21.260 1.00 83.56 477 GLN A C 1
ATOM 3888 O O . GLN A 1 477 ? -11.828 5.129 22.128 1.00 83.56 477 GLN A O 1
ATOM 3893 N N . GLU A 1 478 ? -9.665 5.235 21.526 1.00 82.44 478 GLU A N 1
ATOM 3894 C CA . GLU A 1 478 ? -9.119 5.065 22.866 1.00 82.44 478 GLU A CA 1
ATOM 3895 C C . GLU A 1 478 ? -9.507 6.238 23.767 1.00 82.44 478 GLU A C 1
ATOM 3897 O O . GLU A 1 478 ? -10.074 6.018 24.838 1.00 82.44 478 GLU A O 1
ATOM 3902 N N . GLU A 1 479 ? -9.306 7.476 23.310 1.00 88.62 479 GLU A N 1
ATOM 3903 C CA . GLU A 1 479 ? -9.687 8.671 24.068 1.00 88.62 479 GLU A CA 1
ATOM 3904 C C . GLU A 1 479 ? -11.202 8.744 24.289 1.00 88.62 479 GLU A C 1
ATOM 3906 O O . GLU A 1 479 ? -11.651 9.044 25.399 1.00 88.62 479 GLU A O 1
ATOM 3911 N N . PHE A 1 480 ? -12.010 8.376 23.287 1.00 88.50 480 PHE A N 1
ATOM 3912 C CA . PHE A 1 480 ? -13.461 8.279 23.456 1.00 88.50 480 PHE A CA 1
ATOM 3913 C C . PHE A 1 480 ? -13.842 7.254 24.532 1.00 88.50 480 PHE A C 1
ATOM 3915 O O . PHE A 1 480 ? -14.634 7.562 25.427 1.00 88.50 480 PHE A O 1
ATOM 3922 N N . ARG A 1 481 ? -13.284 6.035 24.480 1.00 84.31 481 ARG A N 1
ATOM 3923 C CA . ARG A 1 481 ? -13.564 4.976 25.468 1.00 84.31 481 ARG A CA 1
ATOM 3924 C C . ARG A 1 481 ? -13.129 5.393 26.865 1.00 84.31 481 ARG A C 1
ATOM 3926 O O . ARG A 1 481 ? -13.886 5.232 27.819 1.00 84.31 481 ARG A O 1
ATOM 3933 N N . LYS A 1 482 ? -11.929 5.957 26.988 1.00 87.38 482 LYS A N 1
ATOM 3934 C CA . LYS A 1 482 ? -11.373 6.440 28.253 1.00 87.38 482 LYS A CA 1
ATOM 3935 C C . LYS A 1 482 ? -12.279 7.490 28.891 1.00 87.38 482 LYS A C 1
ATOM 3937 O O . LYS A 1 482 ? -12.616 7.350 30.065 1.00 87.38 482 LYS A O 1
ATOM 3942 N N . LYS A 1 483 ? -12.729 8.490 28.125 1.00 90.00 483 LYS A N 1
ATOM 3943 C CA . LYS A 1 483 ? -13.649 9.526 28.623 1.00 90.00 483 LYS A CA 1
ATOM 3944 C C . LYS A 1 483 ? -15.032 8.983 28.960 1.00 90.00 483 LYS A C 1
ATOM 3946 O O . LYS A 1 483 ? -15.571 9.335 30.005 1.00 90.00 483 LYS A O 1
ATOM 3951 N N . SER A 1 484 ? -15.561 8.072 28.146 1.00 83.38 484 SER A N 1
ATOM 3952 C CA . SER A 1 484 ? -16.834 7.394 28.434 1.00 83.38 484 SER A CA 1
ATOM 3953 C C . SER A 1 484 ? -16.774 6.642 29.768 1.00 83.38 484 SER A C 1
ATOM 3955 O O . SER A 1 484 ? -17.651 6.798 30.607 1.00 83.38 484 SER A O 1
ATOM 3957 N N . ARG A 1 485 ? -15.690 5.898 30.027 1.00 83.50 485 ARG A N 1
ATOM 3958 C CA . ARG A 1 485 ? -15.500 5.177 31.299 1.00 83.50 485 ARG A CA 1
ATOM 3959 C C . ARG A 1 485 ? -15.355 6.107 32.497 1.00 83.50 485 ARG A C 1
ATOM 3961 O O . ARG A 1 485 ? -15.944 5.833 33.536 1.00 83.50 485 ARG A O 1
ATOM 3968 N N . GLN A 1 486 ? -14.592 7.195 32.365 1.00 86.69 486 GLN A N 1
ATOM 3969 C CA . GLN A 1 486 ? -14.449 8.191 33.437 1.00 86.69 486 GLN A CA 1
ATOM 3970 C C . GLN A 1 486 ? -15.807 8.762 33.856 1.00 86.69 486 GLN A C 1
ATOM 3972 O O . GLN A 1 486 ? -16.072 8.904 35.045 1.00 86.69 486 GLN A O 1
ATOM 3977 N N . ARG A 1 487 ? -16.680 9.024 32.883 1.00 81.25 487 ARG A N 1
ATOM 3978 C CA . ARG A 1 487 ? -18.033 9.516 33.130 1.00 81.25 487 ARG A CA 1
ATOM 3979 C C . ARG A 1 487 ? -18.965 8.463 33.726 1.00 81.25 487 ARG A C 1
ATOM 3981 O O . ARG A 1 487 ? -19.746 8.770 34.623 1.00 81.25 487 ARG A O 1
ATOM 3988 N N . LEU A 1 488 ? -18.864 7.218 33.273 1.00 78.94 488 LEU A N 1
ATOM 3989 C CA . LEU A 1 488 ? -19.655 6.119 33.823 1.00 78.94 488 LEU A CA 1
ATOM 3990 C C . LEU A 1 488 ? -19.332 5.891 35.308 1.00 78.94 488 LEU A C 1
ATOM 3992 O O . LEU A 1 488 ? -20.239 5.684 36.113 1.00 78.94 488 LEU A O 1
ATOM 3996 N N . LEU A 1 489 ? -18.054 6.020 35.679 1.00 83.25 489 LEU A N 1
ATOM 3997 C CA . LEU A 1 489 ? -17.601 5.978 37.071 1.00 83.25 489 LEU A CA 1
ATOM 3998 C C . LEU A 1 489 ? -18.088 7.178 37.899 1.00 83.25 489 LEU A C 1
ATOM 4000 O O . LEU A 1 489 ? -18.332 7.010 39.089 1.00 83.25 489 LEU A O 1
ATOM 4004 N N . SER A 1 490 ? -18.247 8.364 37.299 1.00 82.31 490 SER A N 1
ATOM 4005 C CA . SER A 1 490 ? -18.706 9.559 38.020 1.00 82.31 490 SER A CA 1
ATOM 4006 C C . SER A 1 490 ? -20.230 9.627 38.187 1.00 82.31 490 SER A C 1
ATOM 4008 O O . SER A 1 490 ? -20.701 10.138 39.198 1.00 82.31 490 SER A O 1
ATOM 4010 N N . ASN A 1 491 ? -21.009 9.116 37.223 1.00 77.06 491 ASN A N 1
ATOM 4011 C CA . ASN A 1 491 ? -22.466 9.320 37.164 1.00 77.06 491 ASN A CA 1
ATOM 4012 C C . ASN A 1 491 ? -23.323 8.056 37.366 1.00 77.06 491 ASN A C 1
ATOM 4014 O O . ASN A 1 491 ? -24.542 8.181 37.482 1.00 77.06 491 ASN A O 1
ATOM 4018 N N . GLY A 1 492 ? -22.741 6.851 37.376 1.00 64.25 492 GLY A N 1
ATOM 4019 C CA . GLY A 1 492 ? -23.429 5.603 37.746 1.00 64.25 492 GLY A CA 1
ATOM 4020 C C . GLY A 1 492 ? -24.625 5.170 36.875 1.00 64.25 492 GLY A C 1
ATOM 4021 O O . GLY A 1 492 ? -25.348 4.256 37.267 1.00 64.25 492 GLY A O 1
ATOM 4022 N N . LYS A 1 493 ? -24.874 5.791 35.710 1.00 59.91 493 LYS A N 1
ATOM 4023 C CA . LYS A 1 493 ? -26.024 5.483 34.830 1.00 59.91 493 LYS A CA 1
ATOM 4024 C C . LYS A 1 493 ? -25.640 4.583 33.645 1.00 59.91 493 LYS A C 1
ATOM 4026 O O . LYS A 1 493 ? -24.622 4.803 32.999 1.00 59.91 493 LYS A O 1
ATOM 4031 N N . SER A 1 494 ? -26.487 3.591 33.339 1.00 53.16 494 SER A N 1
ATOM 4032 C CA . SER A 1 494 ? -26.212 2.482 32.399 1.00 53.16 494 SER A CA 1
ATOM 4033 C C . SER A 1 494 ? -26.507 2.750 30.913 1.00 53.16 494 SER A C 1
ATOM 4035 O O . SER A 1 494 ? -26.153 1.921 30.073 1.00 53.16 494 SER A O 1
ATOM 4037 N N . GLU A 1 495 ? -27.112 3.889 30.551 1.00 55.81 495 GLU A N 1
ATOM 4038 C CA . GLU A 1 495 ? -27.484 4.204 29.154 1.00 55.81 495 GLU A CA 1
ATOM 4039 C C . GLU A 1 495 ? -26.270 4.331 28.201 1.00 55.81 495 GLU A C 1
ATOM 4041 O O . GLU A 1 495 ? -26.416 4.234 26.982 1.00 55.81 495 GLU A O 1
ATOM 4046 N N . GLU A 1 496 ? -25.050 4.479 28.729 1.00 53.28 496 GLU A N 1
ATOM 4047 C CA . GLU A 1 496 ? -23.829 4.719 27.943 1.00 53.28 496 GLU A CA 1
ATOM 4048 C C . GLU A 1 496 ? -23.227 3.464 27.277 1.00 53.28 496 GLU A C 1
ATOM 4050 O O . GLU A 1 496 ? -22.481 3.591 26.302 1.00 53.28 496 GLU A O 1
ATOM 4055 N N . ILE A 1 497 ? -23.611 2.250 27.697 1.00 55.44 497 ILE A N 1
ATOM 4056 C CA . ILE A 1 497 ? -23.118 0.980 27.110 1.00 55.44 497 ILE A CA 1
ATOM 4057 C C . ILE A 1 497 ? -23.499 0.864 25.616 1.00 55.44 497 ILE A C 1
ATOM 4059 O O . ILE A 1 497 ? -22.820 0.204 24.826 1.00 55.44 497 ILE A O 1
ATOM 4063 N N . CYS A 1 498 ? -24.560 1.556 25.186 1.00 57.19 498 CYS A N 1
ATOM 4064 C CA . CYS A 1 498 ? -25.039 1.525 23.804 1.00 57.19 498 CYS A CA 1
ATOM 4065 C C . CYS A 1 498 ? -24.077 2.225 22.816 1.00 57.19 498 CYS A C 1
ATOM 4067 O O . CYS A 1 498 ? -23.923 1.783 21.674 1.00 57.19 498 CYS A O 1
ATOM 4069 N N . PHE A 1 499 ? -23.374 3.277 23.254 1.00 56.38 499 PHE A N 1
ATOM 4070 C CA . PHE A 1 499 ? -22.465 4.044 22.393 1.00 56.38 499 PHE A CA 1
ATOM 4071 C C . PHE A 1 499 ? -21.110 3.356 22.188 1.00 56.38 499 PHE A C 1
ATOM 4073 O O . PHE A 1 499 ? -20.557 3.432 21.089 1.00 56.38 499 PHE A O 1
ATOM 4080 N N . GLU A 1 500 ? -20.603 2.623 23.186 1.00 55.12 500 GLU A N 1
ATOM 4081 C CA . GLU A 1 500 ? -19.341 1.873 23.071 1.00 55.12 500 GLU A CA 1
ATOM 4082 C C . GLU A 1 500 ? -19.439 0.784 21.983 1.00 55.12 500 GLU A C 1
ATOM 4084 O O . GLU A 1 500 ? -18.535 0.639 21.154 1.00 55.12 500 GLU A O 1
ATOM 4089 N N . ASN A 1 501 ? -20.592 0.111 21.891 1.00 55.44 501 ASN A N 1
ATOM 4090 C CA . ASN A 1 501 ? -20.876 -0.889 20.856 1.00 55.44 501 ASN A CA 1
ATOM 4091 C C . ASN A 1 501 ? -21.015 -0.279 19.448 1.00 55.44 501 ASN A C 1
ATOM 4093 O O . ASN A 1 501 ? -20.552 -0.866 18.466 1.00 55.44 501 ASN A O 1
ATOM 4097 N N . ALA A 1 502 ? -21.602 0.917 19.331 1.00 55.78 502 ALA A N 1
ATOM 4098 C CA . ALA A 1 502 ? -21.719 1.626 18.052 1.00 55.78 502 ALA A CA 1
ATOM 4099 C C . ALA A 1 502 ? -20.351 2.057 17.487 1.00 55.78 502 ALA A C 1
ATOM 4101 O O . ALA A 1 502 ? -20.168 2.124 16.269 1.00 55.78 502 ALA A O 1
ATOM 4102 N N . LEU A 1 503 ? -19.384 2.315 18.371 1.00 50.47 503 LEU A N 1
ATOM 4103 C CA . LEU A 1 503 ? -18.035 2.761 18.029 1.00 50.47 503 LEU A CA 1
ATOM 4104 C C . LEU A 1 503 ? -17.154 1.614 17.516 1.00 50.47 503 LEU A C 1
ATOM 4106 O O . LEU A 1 503 ? -16.444 1.781 16.525 1.00 50.47 503 LEU A O 1
ATOM 4110 N N . VAL A 1 504 ? -17.259 0.433 18.138 1.00 50.00 504 VAL A N 1
ATOM 4111 C CA . VAL A 1 504 ? -16.578 -0.803 17.703 1.00 50.00 504 VAL A CA 1
ATOM 4112 C C . VAL A 1 504 ? -17.087 -1.270 16.333 1.00 50.00 504 VAL A C 1
ATOM 4114 O O . VAL A 1 504 ? -16.317 -1.786 15.528 1.00 50.00 504 VAL A O 1
ATOM 4117 N N . GLY A 1 505 ? -18.368 -1.040 16.022 1.00 48.38 505 GLY A N 1
ATOM 4118 C CA . GLY A 1 505 ? -18.960 -1.440 14.743 1.00 48.38 505 GLY A CA 1
ATOM 4119 C C . GLY A 1 505 ? -18.541 -0.598 13.527 1.00 48.38 505 GLY A C 1
ATOM 4120 O O . GLY A 1 505 ? -18.660 -1.076 12.400 1.00 48.38 505 GLY A O 1
ATOM 4121 N N . LYS A 1 506 ? -18.059 0.642 13.716 1.00 49.72 506 LYS A N 1
ATOM 4122 C CA . LYS A 1 506 ? -17.844 1.612 12.618 1.00 49.72 506 LYS A CA 1
ATOM 4123 C C . LYS A 1 506 ? -16.381 1.903 12.258 1.00 49.72 506 LYS A C 1
ATOM 4125 O O . LYS A 1 506 ? -16.140 2.575 11.258 1.00 49.72 506 LYS A O 1
ATOM 4130 N N . SER A 1 507 ? -15.400 1.444 13.031 1.00 40.06 507 SER A N 1
ATOM 4131 C CA . SER A 1 507 ? -14.076 2.082 13.061 1.00 40.06 507 SER A CA 1
ATOM 4132 C C . SER A 1 507 ? -12.933 1.382 12.308 1.00 40.06 507 SER A C 1
ATOM 4134 O O . SER A 1 507 ? -11.769 1.748 12.478 1.00 40.06 507 SER A O 1
ATOM 4136 N N . ASN A 1 508 ? -13.220 0.427 11.420 1.00 46.00 508 ASN A N 1
ATOM 4137 C CA . ASN A 1 508 ? -12.168 -0.290 10.686 1.00 46.00 508 ASN A CA 1
ATOM 4138 C C . ASN A 1 508 ? -11.619 0.528 9.502 1.00 46.00 508 ASN A C 1
ATOM 4140 O O . ASN A 1 508 ? -11.933 0.280 8.335 1.00 46.00 508 ASN A O 1
ATOM 4144 N N . PHE A 1 509 ? -10.753 1.496 9.802 1.00 43.97 509 PHE A N 1
ATOM 4145 C CA . PHE A 1 509 ? -9.950 2.222 8.819 1.00 43.97 509 PHE A CA 1
ATOM 4146 C C . PHE A 1 509 ? -8.774 1.352 8.354 1.00 43.97 509 PHE A C 1
ATOM 4148 O O . PHE A 1 509 ? -7.641 1.534 8.779 1.00 43.97 509 PHE A O 1
ATOM 4155 N N . ILE A 1 510 ? -9.028 0.377 7.481 1.00 44.22 510 ILE A N 1
ATOM 4156 C CA . ILE A 1 510 ? -7.959 -0.474 6.937 1.00 44.22 510 ILE A CA 1
ATOM 4157 C C . ILE A 1 510 ? -7.423 0.154 5.651 1.00 44.22 510 ILE A C 1
ATOM 4159 O O . ILE A 1 510 ? -8.151 0.309 4.669 1.00 44.22 510 ILE A O 1
ATOM 4163 N N . LEU A 1 511 ? -6.137 0.498 5.644 1.00 38.84 511 LEU A N 1
ATOM 4164 C CA . LEU A 1 511 ? -5.418 0.943 4.456 1.00 38.84 511 LEU A CA 1
ATOM 4165 C C . LEU A 1 511 ? -4.278 -0.037 4.146 1.00 38.84 511 LEU A C 1
ATOM 4167 O O . LEU A 1 511 ? -3.514 -0.431 5.022 1.00 38.84 511 LEU A O 1
ATOM 4171 N N . SER A 1 512 ? -4.205 -0.463 2.887 1.00 36.53 512 SER A N 1
ATOM 4172 C CA . SER A 1 512 ? -3.329 -1.536 2.405 1.00 36.53 512 SER A CA 1
ATOM 4173 C C . SER A 1 512 ? -1.841 -1.145 2.435 1.00 36.53 512 SER A C 1
ATOM 4175 O O . SER A 1 512 ? -1.379 -0.417 1.558 1.00 36.53 512 SER A O 1
ATOM 4177 N N . GLY A 1 513 ? -1.090 -1.708 3.388 1.00 38.88 513 GLY A N 1
ATOM 4178 C CA . GLY A 1 513 ? 0.380 -1.751 3.432 1.00 38.88 513 GLY A CA 1
ATOM 4179 C C . GLY A 1 513 ? 0.861 -3.063 4.070 1.00 38.88 513 GLY A C 1
ATOM 4180 O O . GLY A 1 513 ? 1.300 -3.095 5.212 1.00 38.88 513 GLY A O 1
ATOM 4181 N N . CYS A 1 514 ? 0.693 -4.184 3.370 1.00 54.19 514 CYS A N 1
ATOM 4182 C CA . CYS A 1 514 ? 0.371 -5.454 4.027 1.00 54.19 514 CYS A CA 1
ATOM 4183 C C . CYS A 1 514 ? 1.477 -6.184 4.810 1.00 54.19 514 CYS A C 1
ATOM 4185 O O . CYS A 1 514 ? 1.125 -6.950 5.694 1.00 54.19 514 CYS A O 1
ATOM 4187 N N . ALA A 1 515 ? 2.772 -5.988 4.535 1.00 47.75 515 ALA A N 1
ATOM 4188 C CA . ALA A 1 515 ? 3.830 -6.779 5.190 1.00 47.75 515 ALA A CA 1
ATOM 4189 C C . ALA A 1 515 ? 4.249 -6.203 6.554 1.00 47.75 515 ALA A C 1
ATOM 4191 O O . ALA A 1 515 ? 4.219 -6.884 7.576 1.00 47.75 515 ALA A O 1
ATOM 4192 N N . PHE A 1 516 ? 4.608 -4.916 6.573 1.00 52.41 516 PHE A N 1
ATOM 4193 C CA . PHE A 1 516 ? 5.081 -4.248 7.784 1.00 52.41 516 PHE A CA 1
ATOM 4194 C C . PHE A 1 516 ? 3.951 -4.056 8.800 1.00 52.41 516 PHE A C 1
ATOM 4196 O O . PHE A 1 516 ? 4.153 -4.311 9.982 1.00 52.41 516 PHE A O 1
ATOM 4203 N N . LEU A 1 517 ? 2.744 -3.697 8.340 1.00 62.53 517 LEU A N 1
ATOM 4204 C CA . LEU A 1 517 ? 1.558 -3.623 9.200 1.00 62.53 517 LEU A CA 1
ATOM 4205 C C . LEU A 1 517 ? 1.208 -4.988 9.797 1.00 62.53 517 LEU A C 1
ATOM 4207 O O . LEU A 1 517 ? 0.915 -5.061 10.984 1.00 62.53 517 LEU A O 1
ATOM 4211 N N . TYR A 1 518 ? 1.302 -6.068 9.014 1.00 70.50 518 TYR A N 1
ATOM 4212 C CA . TYR A 1 518 ? 1.067 -7.420 9.521 1.00 70.50 518 TYR A CA 1
ATOM 4213 C C . TYR A 1 518 ? 2.048 -7.780 10.641 1.00 70.50 518 TYR A C 1
ATOM 4215 O O . TYR A 1 518 ? 1.619 -8.167 11.726 1.00 70.50 518 TYR A O 1
ATOM 4223 N N . CYS A 1 519 ? 3.351 -7.569 10.433 1.00 71.81 519 CYS A N 1
ATOM 4224 C CA . CYS A 1 519 ? 4.359 -7.816 11.465 1.00 71.81 519 CYS A CA 1
ATOM 4225 C C . CYS A 1 519 ? 4.173 -6.914 12.695 1.00 71.81 519 CYS A C 1
ATOM 4227 O O . CYS A 1 519 ? 4.243 -7.401 13.820 1.00 71.81 519 CYS A O 1
ATOM 4229 N N . LEU A 1 520 ? 3.890 -5.622 12.511 1.00 74.56 520 LEU A N 1
ATOM 4230 C CA . LEU A 1 520 ? 3.684 -4.683 13.616 1.00 74.56 520 LEU A CA 1
ATOM 4231 C C . LEU A 1 520 ? 2.470 -5.076 14.470 1.00 74.56 520 LEU A C 1
ATOM 4233 O O . LEU A 1 520 ? 2.561 -5.105 15.695 1.00 74.56 520 LEU A O 1
ATOM 4237 N N . MET A 1 521 ? 1.353 -5.432 13.830 1.00 78.75 521 MET A N 1
ATOM 4238 C CA . MET A 1 521 ? 0.142 -5.868 14.524 1.00 78.75 521 MET A CA 1
ATOM 4239 C C . MET A 1 521 ? 0.354 -7.206 15.243 1.00 78.75 521 MET A C 1
ATOM 4241 O O . MET A 1 521 ? -0.010 -7.330 16.410 1.00 78.75 521 MET A O 1
ATOM 4245 N N . CYS A 1 522 ? 1.012 -8.179 14.601 1.00 79.31 522 CYS A N 1
ATOM 4246 C CA . CYS A 1 522 ? 1.375 -9.448 15.238 1.00 79.31 522 CYS A CA 1
ATOM 4247 C C . CYS A 1 522 ? 2.260 -9.217 16.470 1.00 79.31 522 CYS A C 1
ATOM 4249 O O . CYS A 1 522 ? 2.026 -9.807 17.523 1.00 79.31 522 CYS A O 1
ATOM 4251 N N . HIS A 1 523 ? 3.249 -8.325 16.362 1.00 83.56 523 HIS A N 1
ATOM 4252 C CA . HIS A 1 523 ? 4.121 -7.963 17.474 1.00 83.56 523 HIS A CA 1
ATOM 4253 C C . HIS A 1 523 ? 3.353 -7.281 18.613 1.00 83.56 523 HIS A C 1
ATOM 4255 O O . HIS A 1 523 ? 3.549 -7.627 19.778 1.00 83.56 523 HIS A O 1
ATOM 4261 N N . HIS A 1 524 ? 2.456 -6.349 18.290 1.00 83.81 524 HIS A N 1
ATOM 4262 C CA . HIS A 1 524 ? 1.653 -5.640 19.280 1.00 83.81 524 HIS A CA 1
ATOM 4263 C C . HIS A 1 524 ? 0.737 -6.591 20.060 1.00 83.81 524 HIS A C 1
ATOM 4265 O O . HIS A 1 524 ? 0.765 -6.600 21.289 1.00 83.81 524 HIS A O 1
ATOM 4271 N N . ILE A 1 525 ? -0.003 -7.459 19.364 1.00 85.94 525 ILE A N 1
ATOM 4272 C CA . ILE A 1 525 ? -0.892 -8.440 20.006 1.00 85.94 525 ILE A CA 1
ATOM 4273 C C . ILE A 1 525 ? -0.083 -9.439 20.834 1.00 85.94 525 ILE A C 1
ATOM 4275 O O . ILE A 1 525 ? -0.458 -9.750 21.961 1.00 85.94 525 ILE A O 1
ATOM 4279 N N . SER A 1 526 ? 1.058 -9.897 20.317 1.00 84.38 526 SER A N 1
ATOM 4280 C CA . SER A 1 526 ? 1.982 -10.753 21.060 1.00 84.38 526 SER A CA 1
ATOM 4281 C C . SER A 1 526 ? 2.465 -10.087 22.356 1.00 84.38 526 SER A C 1
ATOM 4283 O O . SER A 1 526 ? 2.483 -10.736 23.398 1.00 84.38 526 SER A O 1
ATOM 4285 N N . SER A 1 527 ? 2.786 -8.791 22.327 1.00 87.06 527 SER A N 1
ATOM 4286 C CA . SER A 1 527 ? 3.157 -8.017 23.520 1.00 87.06 527 SER A CA 1
ATOM 4287 C C . SER A 1 527 ? 1.996 -7.886 24.513 1.00 87.06 527 SER A C 1
ATOM 4289 O O . SER A 1 527 ? 2.190 -8.042 25.719 1.00 87.06 527 SER A O 1
ATOM 4291 N N . MET A 1 528 ? 0.768 -7.670 24.029 1.00 89.38 528 MET A N 1
ATOM 4292 C CA . MET A 1 528 ? -0.427 -7.633 24.881 1.00 89.38 528 MET A CA 1
ATOM 4293 C C . MET A 1 528 ? -0.709 -8.982 25.551 1.00 89.38 528 MET A C 1
ATOM 4295 O O . MET A 1 528 ? -0.977 -9.008 26.751 1.00 89.38 528 MET A O 1
ATOM 4299 N N . LEU A 1 529 ? -0.599 -10.092 24.814 1.00 90.25 529 LEU A N 1
ATOM 4300 C CA . LEU A 1 529 ? -0.721 -11.447 25.365 1.00 90.25 529 LEU A CA 1
ATOM 4301 C C . LEU A 1 529 ? 0.343 -11.706 26.434 1.00 90.25 529 LEU A C 1
ATOM 4303 O O . LEU A 1 529 ? 0.015 -12.170 27.521 1.00 90.25 529 LEU A O 1
ATOM 4307 N N . SER A 1 530 ? 1.591 -11.317 26.168 1.00 91.56 530 SER A N 1
ATOM 4308 C CA . SER A 1 530 ? 2.697 -11.453 27.120 1.00 91.56 530 SER A CA 1
ATOM 4309 C C . SER A 1 530 ? 2.459 -10.637 28.399 1.00 91.56 530 SER A C 1
ATOM 4311 O O . SER A 1 530 ? 2.658 -11.126 29.512 1.00 91.56 530 SER A O 1
ATOM 4313 N N . ARG A 1 531 ? 1.934 -9.409 28.272 1.00 93.38 531 ARG A N 1
ATOM 4314 C CA . ARG A 1 531 ? 1.524 -8.586 29.421 1.00 93.38 531 ARG A CA 1
ATOM 4315 C C . ARG A 1 531 ? 0.406 -9.248 30.223 1.00 93.38 531 ARG A C 1
ATOM 4317 O O . ARG A 1 531 ? 0.533 -9.323 31.442 1.00 93.38 531 ARG A O 1
ATOM 4324 N N . LEU A 1 532 ? -0.635 -9.762 29.570 1.00 91.75 532 LEU A N 1
ATOM 4325 C CA . LEU A 1 532 ? -1.719 -10.490 30.241 1.00 91.75 532 LEU A CA 1
ATOM 4326 C C . LEU A 1 532 ? -1.202 -11.745 30.956 1.00 91.75 532 LEU A C 1
ATOM 4328 O O . LEU A 1 532 ? -1.605 -12.014 32.087 1.00 91.75 532 LEU A O 1
ATOM 4332 N N . ALA A 1 533 ? -0.269 -12.479 30.345 1.00 93.75 533 ALA A N 1
ATOM 4333 C CA . ALA A 1 533 ? 0.349 -13.650 30.958 1.00 93.75 533 ALA A CA 1
ATOM 4334 C C . ALA A 1 533 ? 1.154 -13.257 32.203 1.00 93.75 533 ALA A C 1
ATOM 4336 O O . ALA A 1 533 ? 0.999 -13.866 33.260 1.00 93.75 533 ALA A O 1
ATOM 4337 N N . SER A 1 534 ? 1.948 -12.184 32.118 1.00 94.06 534 SER A N 1
ATOM 4338 C CA . SER A 1 534 ? 2.713 -11.669 33.260 1.00 94.06 534 SER A CA 1
ATOM 4339 C C . SER A 1 534 ? 1.814 -11.179 34.404 1.00 94.06 534 SER A C 1
ATOM 4341 O O . SER A 1 534 ? 2.083 -11.480 35.563 1.00 94.06 534 SER A O 1
ATOM 4343 N N . GLN A 1 535 ? 0.705 -10.499 34.092 1.00 94.12 535 GLN A N 1
ATOM 4344 C CA . GLN A 1 535 ? -0.299 -10.097 35.081 1.00 94.12 535 GLN A CA 1
ATOM 4345 C C . GLN A 1 535 ? -0.924 -11.320 35.754 1.00 94.12 535 GLN A C 1
ATOM 4347 O O . GLN A 1 535 ? -0.988 -11.374 36.977 1.00 94.12 535 GLN A O 1
ATOM 4352 N N . THR A 1 536 ? -1.306 -12.324 34.962 1.00 93.38 536 THR A N 1
ATOM 4353 C CA . THR A 1 536 ? -1.878 -13.583 35.460 1.00 93.38 536 THR A CA 1
ATOM 4354 C C . THR A 1 536 ? -0.915 -14.295 36.409 1.00 93.38 536 THR A C 1
ATOM 4356 O O . THR A 1 536 ? -1.305 -14.705 37.501 1.00 93.38 536 THR A O 1
ATOM 4359 N N . ARG A 1 537 ? 0.370 -14.375 36.042 1.00 95.38 537 ARG A N 1
ATOM 4360 C CA . ARG A 1 537 ? 1.428 -14.972 36.867 1.00 95.38 537 ARG A CA 1
ATOM 4361 C C . ARG A 1 537 ? 1.602 -14.259 38.215 1.00 95.38 537 ARG A C 1
ATOM 4363 O O . ARG A 1 537 ? 1.860 -14.928 39.219 1.00 95.38 537 ARG A O 1
ATOM 4370 N N . ASN A 1 538 ? 1.455 -12.936 38.241 1.00 95.88 538 ASN A N 1
ATOM 4371 C CA . ASN A 1 538 ? 1.712 -12.117 39.426 1.00 95.88 538 ASN A CA 1
ATOM 4372 C C . ASN A 1 538 ? 0.554 -12.078 40.436 1.00 95.88 538 ASN A C 1
ATOM 4374 O O . ASN A 1 538 ? 0.797 -11.696 41.575 1.00 95.88 538 ASN A O 1
ATOM 4378 N N . PHE A 1 539 ? -0.665 -12.491 40.072 1.00 94.38 539 PHE A N 1
ATOM 4379 C CA . PHE A 1 539 ? -1.769 -12.567 41.039 1.00 94.38 539 PHE A CA 1
ATOM 4380 C C . PHE A 1 539 ? -1.512 -13.625 42.116 1.00 94.38 539 PHE A C 1
ATOM 4382 O O . PHE A 1 539 ? -1.061 -14.739 41.812 1.00 94.38 539 PHE A O 1
ATOM 4389 N N . SER A 1 540 ? -1.857 -13.317 43.367 1.00 93.62 540 SER A N 1
ATOM 4390 C CA . SER A 1 540 ? -1.957 -14.351 44.401 1.00 93.62 540 SER A CA 1
ATOM 4391 C C . SER A 1 540 ? -3.162 -15.277 44.132 1.00 93.62 540 SER A C 1
ATOM 4393 O O . SER A 1 540 ? -4.097 -14.888 43.420 1.00 93.62 540 SER A O 1
ATOM 4395 N N . PRO A 1 541 ? -3.181 -16.512 44.671 1.00 90.06 541 PRO A N 1
ATOM 4396 C CA . PRO A 1 541 ? -4.352 -17.382 44.572 1.00 90.06 541 PRO A CA 1
ATOM 4397 C C . PRO A 1 541 ? -5.632 -16.739 45.133 1.00 90.06 541 PRO A C 1
ATOM 4399 O O . PRO A 1 541 ? -6.715 -16.995 44.612 1.00 90.06 541 PRO A O 1
ATOM 4402 N N . GLU A 1 542 ? -5.531 -15.881 46.153 1.00 89.31 542 GLU A N 1
ATOM 4403 C CA . GLU A 1 542 ? -6.678 -15.161 46.720 1.00 89.31 542 GLU A CA 1
ATOM 4404 C C . GLU A 1 542 ? -7.174 -14.034 45.798 1.00 89.31 542 GLU A C 1
ATOM 4406 O O . GLU A 1 542 ? -8.381 -13.832 45.653 1.00 89.31 542 GLU A O 1
ATOM 4411 N N . GLU A 1 543 ? -6.261 -13.325 45.129 1.00 91.31 543 GLU A N 1
ATOM 4412 C CA . GLU A 1 543 ? -6.577 -12.223 44.210 1.00 91.31 543 GLU A CA 1
ATOM 4413 C C . GLU A 1 543 ? -7.189 -12.694 42.884 1.00 91.31 543 GLU A C 1
ATOM 4415 O O . GLU A 1 543 ? -7.918 -11.938 42.226 1.00 91.31 543 GLU A O 1
ATOM 4420 N N . PHE A 1 544 ? -6.932 -13.945 42.488 1.00 90.75 544 PHE A N 1
ATOM 4421 C CA . PHE A 1 544 ? -7.372 -14.539 41.222 1.00 90.75 544 PHE A CA 1
ATOM 4422 C C . PHE A 1 544 ? -8.862 -14.933 41.218 1.00 90.75 544 PHE A C 1
ATOM 4424 O O . PHE A 1 544 ? -9.248 -16.049 40.873 1.00 90.75 544 PHE A O 1
ATOM 4431 N N . THR A 1 545 ? -9.721 -14.000 41.626 1.00 89.75 545 THR A N 1
ATOM 4432 C CA . THR A 1 545 ? -11.179 -14.154 41.747 1.00 89.75 545 THR A CA 1
ATOM 4433 C C . THR A 1 545 ? -11.873 -14.472 40.416 1.00 89.75 545 THR A C 1
ATOM 4435 O O . THR A 1 545 ? -11.340 -14.195 39.342 1.00 89.75 545 THR A O 1
ATOM 4438 N N . SER A 1 546 ? -13.106 -14.989 40.465 1.00 85.38 546 SER A N 1
ATOM 4439 C CA . SER A 1 546 ? -13.918 -15.267 39.265 1.00 85.38 546 SER A CA 1
ATOM 4440 C C . SER A 1 546 ? -14.147 -14.016 38.404 1.00 85.38 546 SER A C 1
ATOM 4442 O O . SER A 1 546 ? -14.189 -14.093 37.177 1.00 85.38 546 SER A O 1
ATOM 4444 N N . ILE A 1 547 ? -14.217 -12.838 39.033 1.00 87.00 547 ILE A N 1
ATOM 4445 C CA . ILE A 1 547 ? -14.299 -11.541 38.348 1.00 87.00 547 ILE A CA 1
ATOM 4446 C C . ILE A 1 547 ? -13.020 -11.274 37.540 1.00 87.00 547 ILE A C 1
ATOM 4448 O O . ILE A 1 547 ? -13.102 -10.884 36.376 1.00 87.00 547 ILE A O 1
ATOM 4452 N N . ARG A 1 548 ? -11.837 -11.525 38.120 1.00 90.44 548 ARG A N 1
ATOM 4453 C CA . ARG A 1 548 ? -10.546 -11.372 37.426 1.00 90.44 548 ARG A CA 1
ATOM 4454 C C . ARG A 1 548 ? -10.363 -12.400 36.315 1.00 90.44 548 ARG A C 1
ATOM 4456 O O . ARG A 1 548 ? -9.920 -12.038 35.230 1.00 90.44 548 ARG A O 1
ATOM 4463 N N . GLN A 1 549 ? -10.756 -13.649 36.558 1.00 88.69 549 GLN A N 1
ATOM 4464 C CA . GLN A 1 549 ? -10.766 -14.704 35.542 1.00 88.69 549 GLN A CA 1
ATOM 4465 C C . GLN A 1 549 ? -11.602 -14.288 34.327 1.00 88.69 549 GLN A C 1
ATOM 4467 O O . GLN A 1 549 ? -11.134 -14.376 33.191 1.00 88.69 549 GLN A O 1
ATOM 4472 N N . LYS A 1 550 ? -12.809 -13.761 34.566 1.00 86.81 550 LYS A N 1
ATOM 4473 C CA . LYS A 1 550 ? -13.692 -13.249 33.514 1.00 86.81 550 LYS A CA 1
ATOM 4474 C C . LYS A 1 550 ? -13.070 -12.080 32.744 1.00 86.81 550 LYS A C 1
ATOM 4476 O O . LYS A 1 550 ? -13.139 -12.081 31.520 1.00 86.81 550 LYS A O 1
ATOM 4481 N N . ASP A 1 551 ? -12.450 -11.121 33.429 1.00 89.00 551 ASP A N 1
ATOM 4482 C CA . ASP A 1 551 ? -11.803 -9.958 32.797 1.00 89.00 551 ASP A CA 1
ATOM 4483 C C . ASP A 1 551 ? -10.631 -10.362 31.883 1.00 89.00 551 ASP A C 1
ATOM 4485 O O . ASP A 1 551 ? -10.521 -9.884 30.750 1.00 89.00 551 ASP A O 1
ATOM 4489 N N . ILE A 1 552 ? -9.794 -11.308 32.328 1.00 90.50 552 ILE A N 1
ATOM 4490 C CA . ILE A 1 552 ? -8.693 -11.856 31.518 1.00 90.50 552 ILE A CA 1
ATOM 4491 C C . ILE A 1 552 ? -9.242 -12.575 30.282 1.00 90.50 552 ILE A C 1
ATOM 4493 O O . ILE A 1 552 ? -8.745 -12.364 29.174 1.00 90.50 552 ILE A O 1
ATOM 4497 N N . LEU A 1 553 ? -10.293 -13.383 30.449 1.00 86.94 553 LEU A N 1
ATOM 4498 C CA . LEU A 1 553 ? -10.934 -14.100 29.345 1.00 86.94 553 LEU A CA 1
ATOM 4499 C C . LEU A 1 553 ? -11.608 -13.158 28.343 1.00 86.94 553 LEU A C 1
ATOM 4501 O O . LEU A 1 553 ? -11.550 -13.395 27.136 1.00 86.94 553 LEU A O 1
ATOM 4505 N N . GLU A 1 554 ? -12.213 -12.069 28.812 1.00 86.69 554 GLU A N 1
ATOM 4506 C CA . GLU A 1 554 ? -12.797 -11.042 27.951 1.00 86.69 554 GLU A CA 1
ATOM 4507 C C . GLU A 1 554 ? -11.714 -10.328 27.129 1.00 86.69 554 GLU A C 1
ATOM 4509 O O . GLU A 1 554 ? -11.867 -10.153 25.916 1.00 86.69 554 GLU A O 1
ATOM 4514 N N . HIS A 1 555 ? -10.581 -9.985 27.751 1.00 86.25 555 HIS A N 1
ATOM 4515 C CA . HIS A 1 555 ? -9.426 -9.427 27.046 1.00 86.25 555 HIS A CA 1
ATOM 4516 C C . HIS A 1 555 ? -8.849 -10.408 26.021 1.00 86.25 555 HIS A C 1
ATOM 4518 O O . HIS A 1 555 ? -8.608 -10.023 24.875 1.00 86.25 555 HIS A O 1
ATOM 4524 N N . GLN A 1 556 ? -8.681 -11.679 26.389 1.00 88.06 556 GLN A N 1
ATOM 4525 C CA . GLN A 1 556 ? -8.216 -12.719 25.473 1.00 88.06 556 GLN A CA 1
ATOM 4526 C C . GLN A 1 556 ? -9.172 -12.894 24.285 1.00 88.06 556 GLN A C 1
ATOM 4528 O O . GLN A 1 556 ? -8.714 -12.984 23.147 1.00 88.06 556 GLN A O 1
ATOM 4533 N N . SER A 1 557 ? -10.488 -12.893 24.523 1.00 84.75 557 SER A N 1
ATOM 4534 C CA . SER A 1 557 ? -11.500 -12.993 23.463 1.00 84.75 557 SER A CA 1
ATOM 4535 C C . SER A 1 557 ? -11.405 -11.825 22.484 1.00 84.75 557 SER A C 1
ATOM 4537 O O . SER A 1 557 ? -11.419 -12.044 21.277 1.00 84.75 557 SER A O 1
ATOM 4539 N N . ARG A 1 558 ? -11.238 -10.592 22.980 1.00 85.62 558 ARG A N 1
ATOM 4540 C CA . ARG A 1 558 ? -11.050 -9.411 22.120 1.00 85.62 558 ARG A CA 1
ATOM 4541 C C . ARG A 1 558 ? -9.796 -9.530 21.259 1.00 85.62 558 ARG A C 1
ATOM 4543 O O . ARG A 1 558 ? -9.838 -9.215 20.074 1.00 85.62 558 ARG A O 1
ATOM 4550 N N . LEU A 1 559 ? -8.689 -10.006 21.831 1.00 86.62 559 LEU A N 1
ATOM 4551 C CA . LEU A 1 559 ? -7.466 -10.249 21.064 1.00 86.62 559 LEU A CA 1
ATOM 4552 C C . LEU A 1 559 ? -7.675 -11.341 20.011 1.00 86.62 559 LEU A C 1
ATOM 4554 O O . LEU A 1 559 ? -7.213 -11.183 18.884 1.00 86.62 559 LEU A O 1
ATOM 4558 N N . ALA A 1 560 ? -8.412 -12.407 20.328 1.00 84.62 560 ALA A N 1
ATOM 4559 C CA . ALA A 1 560 ? -8.750 -13.450 19.363 1.00 84.62 560 ALA A CA 1
ATOM 4560 C C . ALA A 1 560 ? -9.583 -12.900 18.190 1.00 84.62 560 ALA A C 1
ATOM 4562 O O . ALA A 1 560 ? -9.297 -13.226 17.037 1.00 84.62 560 ALA A O 1
ATOM 4563 N N . ASP A 1 561 ? -10.544 -12.010 18.452 1.00 83.88 561 ASP A N 1
ATOM 4564 C CA . ASP A 1 561 ? -11.342 -11.350 17.411 1.00 83.88 561 ASP A CA 1
ATOM 4565 C C . ASP A 1 561 ? -10.475 -10.466 16.498 1.00 83.88 561 ASP A C 1
ATOM 4567 O O . ASP A 1 561 ? -10.611 -10.506 15.270 1.00 83.88 561 ASP A O 1
ATOM 4571 N N . VAL A 1 562 ? -9.528 -9.715 17.074 1.00 83.38 562 VAL A N 1
ATOM 4572 C CA . VAL A 1 562 ? -8.555 -8.919 16.304 1.00 83.38 562 VAL A CA 1
ATOM 4573 C C . VAL A 1 562 ? -7.681 -9.825 15.438 1.00 83.38 562 VAL A C 1
ATOM 4575 O O . VAL A 1 562 ? -7.452 -9.524 14.267 1.00 83.38 562 VAL A O 1
ATOM 4578 N N . VAL A 1 563 ? -7.230 -10.962 15.964 1.00 83.12 563 VAL A N 1
ATOM 4579 C CA . VAL A 1 563 ? -6.407 -11.925 15.218 1.00 83.12 563 VAL A CA 1
ATOM 4580 C C . VAL A 1 563 ? -7.199 -12.589 14.097 1.00 83.12 563 VAL A C 1
ATOM 4582 O O . VAL A 1 563 ? -6.676 -12.739 12.995 1.00 83.12 563 VAL A O 1
ATOM 4585 N N . GLN A 1 564 ? -8.480 -12.901 14.303 1.00 80.69 564 GLN A N 1
ATOM 4586 C CA . GLN A 1 564 ? -9.355 -13.360 13.222 1.00 80.69 564 GLN A CA 1
ATOM 4587 C C . GLN A 1 564 ? -9.562 -12.287 12.148 1.00 80.69 564 GLN A C 1
ATOM 4589 O O . GLN A 1 564 ? -9.605 -12.603 10.956 1.00 80.69 564 GLN A O 1
ATOM 4594 N N . LEU A 1 565 ? -9.680 -11.016 12.538 1.00 81.50 565 LEU A N 1
ATOM 4595 C CA . LEU A 1 565 ? -9.759 -9.912 11.587 1.00 81.50 565 LEU A CA 1
ATOM 4596 C C . LEU A 1 565 ? -8.452 -9.780 10.796 1.00 81.50 565 LEU A C 1
ATOM 4598 O O . LEU A 1 565 ? -8.491 -9.702 9.568 1.00 81.50 565 LEU A O 1
ATOM 4602 N N . MET A 1 566 ? -7.300 -9.840 11.467 1.00 81.88 566 MET A N 1
ATOM 4603 C CA . MET A 1 566 ? -5.990 -9.865 10.814 1.00 81.88 566 MET A CA 1
ATOM 4604 C C . MET A 1 566 ? -5.867 -11.033 9.846 1.00 81.88 566 MET A C 1
ATOM 4606 O O . MET A 1 566 ? -5.429 -10.843 8.718 1.00 81.88 566 MET A O 1
ATOM 4610 N N . GLN A 1 567 ? -6.295 -12.224 10.253 1.00 79.56 567 GLN A N 1
ATOM 4611 C CA . GLN A 1 567 ? -6.302 -13.413 9.415 1.00 79.56 567 GLN A CA 1
ATOM 4612 C C . GLN A 1 567 ? -7.134 -13.192 8.146 1.00 79.56 567 GLN A C 1
ATOM 4614 O O . GLN A 1 567 ? -6.679 -13.473 7.038 1.00 79.56 567 GLN A O 1
ATOM 4619 N N . LYS A 1 568 ? -8.337 -12.625 8.273 1.00 72.88 568 LYS A N 1
ATOM 4620 C CA . LYS A 1 568 ? -9.192 -12.306 7.119 1.00 72.88 568 LYS A CA 1
ATOM 4621 C C . LYS A 1 568 ? -8.550 -11.279 6.185 1.00 72.88 568 LYS A C 1
ATOM 4623 O O . LYS A 1 568 ? -8.647 -11.426 4.972 1.00 72.88 568 LYS A O 1
ATOM 4628 N N . VAL A 1 569 ? -7.887 -10.265 6.735 1.00 74.00 569 VAL A N 1
ATOM 4629 C CA . VAL A 1 569 ? -7.321 -9.141 5.969 1.00 74.00 569 VAL A CA 1
ATOM 4630 C C . VAL A 1 569 ? -5.977 -9.495 5.328 1.00 74.00 569 VAL A C 1
ATOM 4632 O O . VAL A 1 569 ? -5.721 -9.137 4.180 1.00 74.00 569 VAL A O 1
ATOM 4635 N N . PHE A 1 570 ? -5.114 -10.198 6.057 1.00 74.94 570 PHE A N 1
ATOM 4636 C CA . PHE A 1 570 ? -3.715 -10.399 5.694 1.00 74.94 570 PHE A CA 1
ATOM 4637 C C . PHE A 1 570 ? -3.380 -11.818 5.245 1.00 74.94 570 PHE A C 1
ATOM 4639 O O . PHE A 1 570 ? -2.275 -12.007 4.748 1.00 74.94 570 PHE A O 1
ATOM 4646 N N . SER A 1 571 ? -4.283 -12.800 5.329 1.00 71.56 571 SER A N 1
ATOM 4647 C CA . SER A 1 571 ? -3.984 -14.174 4.880 1.00 71.56 571 SER A CA 1
ATOM 4648 C C . SER A 1 571 ? -3.504 -14.237 3.428 1.00 71.56 571 SER A C 1
ATOM 4650 O O . SER A 1 571 ? -2.469 -14.835 3.152 1.00 71.56 571 SER A O 1
ATOM 4652 N N . VAL A 1 572 ? -4.198 -13.578 2.499 1.00 67.75 572 VAL A N 1
ATOM 4653 C CA . VAL A 1 572 ? -3.808 -13.577 1.080 1.00 67.75 572 VAL A CA 1
ATOM 4654 C C . VAL A 1 572 ? -2.523 -12.768 0.843 1.00 67.75 572 VAL A C 1
ATOM 4656 O O . VAL A 1 572 ? -1.588 -13.316 0.256 1.00 67.75 572 VAL A O 1
ATOM 4659 N N . PRO A 1 573 ? -2.390 -11.513 1.322 1.00 71.69 573 PRO A N 1
ATOM 4660 C CA . PRO A 1 573 ? -1.137 -10.773 1.175 1.00 71.69 573 PRO A CA 1
ATOM 4661 C C . PRO A 1 573 ? 0.077 -11.478 1.789 1.00 71.69 573 PRO A C 1
ATOM 4663 O O . PRO A 1 573 ? 1.118 -11.565 1.144 1.00 71.69 573 PRO A O 1
ATOM 4666 N N . SER A 1 574 ? -0.051 -11.999 3.011 1.00 69.06 574 SER A N 1
ATOM 4667 C CA . SER A 1 574 ? 1.040 -12.688 3.710 1.00 69.06 574 SER A CA 1
ATOM 4668 C C . SER A 1 574 ? 1.452 -13.974 2.993 1.00 69.06 574 SER A C 1
ATOM 4670 O O . SER A 1 574 ? 2.646 -14.261 2.906 1.00 69.06 574 SER A O 1
ATOM 4672 N N . PHE A 1 575 ? 0.500 -14.702 2.400 1.00 73.12 575 PHE A N 1
ATOM 4673 C CA . PHE A 1 575 ? 0.791 -15.839 1.530 1.00 73.12 575 PHE A CA 1
ATOM 4674 C C . PHE A 1 575 ? 1.611 -15.420 0.304 1.00 73.12 575 PHE A C 1
ATOM 4676 O O . PHE A 1 575 ? 2.675 -15.984 0.065 1.00 73.12 575 PHE A O 1
ATOM 4683 N N . ILE A 1 576 ? 1.175 -14.393 -0.434 1.00 69.69 576 ILE A N 1
ATOM 4684 C CA . ILE A 1 576 ? 1.874 -13.909 -1.639 1.00 69.69 576 ILE A CA 1
ATOM 4685 C C . ILE A 1 576 ? 3.293 -13.443 -1.301 1.00 69.69 576 ILE A C 1
ATOM 4687 O O . ILE A 1 576 ? 4.242 -13.781 -2.009 1.00 69.69 576 ILE A O 1
ATOM 4691 N N . ILE A 1 577 ? 3.447 -12.690 -0.209 1.00 71.81 577 ILE A N 1
ATOM 4692 C CA . ILE A 1 577 ? 4.751 -12.229 0.282 1.00 71.81 577 ILE A CA 1
ATOM 4693 C C . ILE A 1 577 ? 5.650 -13.431 0.582 1.00 71.81 577 ILE A C 1
ATOM 4695 O O . ILE A 1 577 ? 6.794 -13.471 0.132 1.00 71.81 577 ILE A O 1
ATOM 4699 N N . SER A 1 578 ? 5.118 -14.439 1.276 1.00 68.44 578 SER A N 1
ATOM 4700 C CA . SER A 1 578 ? 5.877 -15.637 1.643 1.00 68.44 578 SER A CA 1
ATOM 4701 C C . SER A 1 578 ? 6.313 -16.440 0.422 1.00 68.44 578 SER A C 1
ATOM 4703 O O . SER A 1 578 ? 7.483 -16.797 0.312 1.00 68.44 578 SER A O 1
ATOM 4705 N N . VAL A 1 579 ? 5.407 -16.653 -0.537 1.00 70.25 579 VAL A N 1
ATOM 4706 C CA . VAL A 1 579 ? 5.703 -17.336 -1.805 1.00 70.25 579 VAL A CA 1
ATOM 4707 C C . VAL A 1 579 ? 6.746 -16.566 -2.612 1.00 70.25 579 VAL A C 1
ATOM 4709 O O . VAL A 1 579 ? 7.652 -17.177 -3.171 1.00 70.25 579 VAL A O 1
ATOM 4712 N N . THR A 1 580 ? 6.663 -15.236 -2.646 1.00 70.75 580 THR A N 1
ATOM 4713 C CA . THR A 1 580 ? 7.620 -14.390 -3.373 1.00 70.75 580 THR A CA 1
ATOM 4714 C C . THR A 1 580 ? 9.016 -14.492 -2.763 1.00 70.75 580 THR A C 1
ATOM 4716 O O . THR A 1 580 ? 9.980 -14.754 -3.478 1.00 70.75 580 THR A O 1
ATOM 4719 N N . HIS A 1 581 ? 9.137 -14.345 -1.440 1.00 73.19 581 HIS A N 1
ATOM 4720 C CA . HIS A 1 581 ? 10.424 -14.476 -0.759 1.00 73.19 581 HIS A CA 1
ATOM 4721 C C . HIS A 1 581 ? 11.006 -15.884 -0.889 1.00 73.19 581 HIS A C 1
ATOM 4723 O O . HIS A 1 581 ? 12.193 -16.024 -1.171 1.00 73.19 581 HIS A O 1
ATOM 4729 N N . PHE A 1 582 ? 10.177 -16.919 -0.755 1.00 70.19 582 PHE A N 1
ATOM 4730 C CA . PHE A 1 582 ? 10.606 -18.303 -0.928 1.00 70.19 582 PHE A CA 1
ATOM 4731 C C . PHE A 1 582 ? 11.083 -18.590 -2.357 1.00 70.19 582 PHE A C 1
ATOM 4733 O O . PHE A 1 582 ? 12.154 -19.162 -2.548 1.00 70.19 582 PHE A O 1
ATOM 4740 N N . SER A 1 583 ? 10.339 -18.126 -3.363 1.00 69.06 583 SER A N 1
ATOM 4741 C CA . SER A 1 583 ? 10.724 -18.264 -4.773 1.00 69.06 583 SER A CA 1
ATOM 4742 C C . SER A 1 583 ? 12.041 -17.543 -5.059 1.00 69.06 583 SER A C 1
ATOM 4744 O O . SER A 1 583 ? 12.915 -18.100 -5.718 1.00 69.06 583 SER A O 1
ATOM 4746 N N . ASN A 1 584 ? 12.229 -16.344 -4.500 1.00 68.69 584 ASN A N 1
ATOM 4747 C CA . ASN A 1 584 ? 13.492 -15.617 -4.604 1.00 68.69 584 ASN A CA 1
ATOM 4748 C C . ASN A 1 584 ? 14.650 -16.379 -3.953 1.00 68.69 584 ASN A C 1
ATOM 4750 O O . ASN A 1 584 ? 15.735 -16.400 -4.524 1.00 68.69 584 ASN A O 1
ATOM 4754 N N . CYS A 1 585 ? 14.439 -17.033 -2.805 1.00 67.50 585 CYS A N 1
ATOM 4755 C CA . CYS A 1 585 ? 15.457 -17.884 -2.185 1.00 67.50 585 CYS A CA 1
ATOM 4756 C C . CYS A 1 585 ? 15.841 -19.067 -3.086 1.00 67.50 585 CYS A C 1
ATOM 4758 O O . CYS A 1 585 ? 17.028 -19.326 -3.259 1.00 67.50 585 CYS A O 1
ATOM 4760 N N . ILE A 1 586 ? 14.869 -19.748 -3.702 1.00 66.94 586 ILE A N 1
ATOM 4761 C CA . ILE A 1 586 ? 15.142 -20.863 -4.625 1.00 66.94 586 ILE A CA 1
ATOM 4762 C C . ILE A 1 586 ? 15.909 -20.379 -5.856 1.00 66.94 586 ILE A C 1
ATOM 4764 O O . ILE A 1 586 ? 16.918 -20.976 -6.217 1.00 66.94 586 ILE A O 1
ATOM 4768 N N . VAL A 1 587 ? 15.476 -19.283 -6.484 1.00 69.00 587 VAL A N 1
ATOM 4769 C CA . VAL A 1 587 ? 16.167 -18.698 -7.646 1.00 69.00 587 VAL A CA 1
ATOM 4770 C C . VAL A 1 587 ? 17.586 -18.264 -7.272 1.00 69.00 587 VAL A C 1
ATOM 4772 O O . VAL A 1 587 ? 18.528 -18.511 -8.028 1.00 69.00 587 VAL A O 1
ATOM 4775 N N . ALA A 1 588 ? 17.749 -17.663 -6.089 1.00 68.12 588 ALA A N 1
ATOM 4776 C CA . ALA A 1 588 ? 19.046 -17.251 -5.573 1.00 68.12 588 ALA A CA 1
ATOM 4777 C C . ALA A 1 588 ? 19.994 -18.454 -5.390 1.00 68.12 588 ALA A C 1
ATOM 4779 O O . ALA A 1 588 ? 21.168 -18.403 -5.741 1.00 68.12 588 ALA A O 1
ATOM 4780 N N . ILE A 1 589 ? 19.480 -19.571 -4.886 1.00 66.81 589 ILE A N 1
ATOM 4781 C CA . ILE A 1 589 ? 20.264 -20.793 -4.690 1.00 66.81 589 ILE A CA 1
ATOM 4782 C C . ILE A 1 589 ? 20.560 -21.496 -6.007 1.00 66.81 589 ILE A C 1
ATOM 4784 O O . ILE A 1 589 ? 21.683 -21.939 -6.210 1.00 66.81 589 ILE A O 1
ATOM 4788 N N . ALA A 1 590 ? 19.590 -21.583 -6.914 1.00 64.56 590 ALA A N 1
ATOM 4789 C CA . ALA A 1 590 ? 19.765 -22.265 -8.191 1.00 64.56 590 ALA A CA 1
ATOM 4790 C C . ALA A 1 590 ? 20.859 -21.612 -9.034 1.00 64.56 590 ALA A C 1
ATOM 4792 O O . ALA A 1 590 ? 21.716 -22.291 -9.593 1.00 64.56 590 ALA A O 1
ATOM 4793 N N . ILE A 1 591 ? 20.868 -20.284 -9.094 1.00 63.91 591 ILE A N 1
ATOM 4794 C CA . ILE A 1 591 ? 21.894 -19.575 -9.851 1.00 63.91 591 ILE A CA 1
ATOM 4795 C C . ILE A 1 591 ? 23.222 -19.537 -9.074 1.00 63.91 591 ILE A C 1
ATOM 4797 O O . ILE A 1 591 ? 24.268 -19.580 -9.719 1.00 63.91 591 ILE A O 1
ATOM 4801 N N . PHE A 1 592 ? 23.210 -19.537 -7.731 1.00 67.31 592 PHE A N 1
ATOM 4802 C CA . PHE A 1 592 ? 24.425 -19.770 -6.940 1.00 67.31 592 PHE A CA 1
ATOM 4803 C C . PHE A 1 592 ? 25.041 -21.127 -7.296 1.00 67.31 592 PHE A C 1
ATOM 4805 O O . PHE A 1 592 ? 26.174 -21.157 -7.753 1.00 67.31 592 PHE A O 1
ATOM 4812 N N . ALA A 1 593 ? 24.281 -22.220 -7.203 1.00 66.88 593 ALA A N 1
ATOM 4813 C CA . ALA A 1 593 ? 24.734 -23.569 -7.539 1.00 66.88 593 ALA A CA 1
ATOM 4814 C C . ALA A 1 593 ? 25.236 -23.677 -8.989 1.00 66.88 593 ALA A C 1
ATOM 4816 O O . ALA A 1 593 ? 26.245 -24.325 -9.242 1.00 66.88 593 ALA A O 1
ATOM 4817 N N . HIS A 1 594 ? 24.576 -22.998 -9.932 1.00 66.19 594 HIS A N 1
ATOM 4818 C CA . HIS A 1 594 ? 24.971 -23.019 -11.340 1.00 66.19 594 HIS A CA 1
ATOM 4819 C C . HIS A 1 594 ? 26.247 -22.213 -11.638 1.00 66.19 594 HIS A C 1
ATOM 4821 O O . HIS A 1 594 ? 27.031 -22.609 -12.494 1.00 66.19 594 HIS A O 1
ATOM 4827 N N . ARG A 1 595 ? 26.460 -21.069 -10.971 1.00 64.94 595 ARG A N 1
ATOM 4828 C CA . ARG A 1 595 ? 27.599 -20.171 -11.243 1.00 64.94 595 ARG A CA 1
ATOM 4829 C C . ARG A 1 595 ? 28.767 -20.311 -10.274 1.00 64.94 595 ARG A C 1
ATOM 4831 O O . ARG A 1 595 ? 29.808 -19.716 -10.539 1.00 64.94 595 ARG A O 1
ATOM 4838 N N . PHE A 1 596 ? 28.623 -21.075 -9.188 1.00 62.00 596 PHE A N 1
ATOM 4839 C CA . PHE A 1 596 ? 29.682 -21.258 -8.189 1.00 62.00 596 PHE A CA 1
ATOM 4840 C C . PHE A 1 596 ? 30.985 -21.799 -8.797 1.00 62.00 596 PHE A C 1
ATOM 4842 O O . PHE A 1 596 ? 32.070 -21.440 -8.351 1.00 62.00 596 PHE A O 1
ATOM 4849 N N . PHE A 1 597 ? 30.876 -22.606 -9.856 1.00 57.31 597 PHE A N 1
ATOM 4850 C CA . PHE A 1 597 ? 31.987 -23.378 -10.413 1.00 57.31 597 PHE A CA 1
ATOM 4851 C C . PHE A 1 597 ? 32.683 -22.755 -11.633 1.00 57.31 597 PHE A C 1
ATOM 4853 O O . PHE A 1 597 ? 33.667 -23.314 -12.105 1.00 57.31 597 PHE A O 1
ATOM 4860 N N . THR A 1 598 ? 32.220 -21.614 -12.155 1.00 57.25 598 THR A N 1
ATOM 4861 C CA . THR A 1 598 ? 32.661 -21.111 -13.475 1.00 57.25 598 THR A CA 1
ATOM 4862 C C . THR A 1 598 ? 33.247 -19.695 -13.444 1.00 57.25 598 THR A C 1
ATOM 4864 O O . THR A 1 598 ? 32.974 -18.915 -14.342 1.00 57.25 598 THR A O 1
ATOM 4867 N N . GLU A 1 599 ? 34.043 -19.360 -12.425 1.00 55.25 599 GLU A N 1
ATOM 4868 C CA . GLU A 1 599 ? 34.649 -18.032 -12.184 1.00 55.25 599 GLU A CA 1
ATOM 4869 C C . GLU A 1 599 ? 33.669 -16.965 -11.655 1.00 55.25 599 GLU A C 1
ATOM 4871 O O . GLU A 1 599 ? 32.876 -16.356 -12.376 1.00 55.25 599 GLU A O 1
ATOM 4876 N N . LEU A 1 600 ? 33.734 -16.711 -10.344 1.00 49.09 600 LEU A N 1
ATOM 4877 C CA . LEU A 1 600 ? 32.894 -15.728 -9.662 1.00 49.09 600 LEU A CA 1
ATOM 4878 C C . LEU A 1 600 ? 33.680 -14.474 -9.293 1.00 49.09 600 LEU A C 1
ATOM 4880 O O . LEU A 1 600 ? 34.528 -14.484 -8.403 1.00 49.09 600 LEU A O 1
ATOM 4884 N N . HIS A 1 601 ? 33.300 -13.348 -9.896 1.00 63.84 601 HIS A N 1
ATOM 4885 C CA . HIS A 1 601 ? 33.621 -12.038 -9.342 1.00 63.84 601 HIS A CA 1
ATOM 4886 C C . HIS A 1 601 ? 32.932 -11.869 -7.975 1.00 63.84 601 HIS A C 1
ATOM 4888 O O . HIS A 1 601 ? 31.721 -12.069 -7.843 1.00 63.84 601 HIS A O 1
ATOM 4894 N N . TYR A 1 602 ? 33.691 -11.438 -6.963 1.00 63.41 602 TYR A N 1
ATOM 4895 C CA . TYR A 1 602 ? 33.242 -11.202 -5.578 1.00 63.41 602 TYR A CA 1
ATOM 4896 C C . TYR A 1 602 ? 31.973 -10.328 -5.463 1.00 63.41 602 TYR A C 1
ATOM 4898 O O . TYR A 1 602 ? 31.165 -10.476 -4.549 1.00 63.41 602 TYR A O 1
ATOM 4906 N N . THR A 1 603 ? 31.755 -9.444 -6.434 1.00 55.47 603 THR A N 1
ATOM 4907 C CA . THR A 1 603 ? 30.612 -8.523 -6.523 1.00 55.47 603 THR A CA 1
ATOM 4908 C C . THR A 1 603 ? 29.289 -9.244 -6.768 1.00 55.47 603 THR A C 1
ATOM 4910 O O . THR A 1 603 ? 28.256 -8.883 -6.199 1.00 55.47 603 THR A O 1
ATOM 4913 N N . VAL A 1 604 ? 29.332 -10.309 -7.570 1.00 59.53 604 VAL A N 1
ATOM 4914 C CA . VAL A 1 604 ? 28.209 -11.213 -7.786 1.00 59.53 604 VAL A CA 1
ATOM 4915 C C . VAL A 1 604 ? 27.964 -11.949 -6.472 1.00 59.53 604 VAL A C 1
ATOM 4917 O O . VAL A 1 604 ? 26.884 -11.814 -5.928 1.00 59.53 604 VAL A O 1
ATOM 4920 N N . VAL A 1 605 ? 28.963 -12.566 -5.837 1.00 67.06 605 VAL A N 1
ATOM 4921 C CA . VAL A 1 605 ? 28.767 -13.210 -4.517 1.00 67.06 605 VAL A CA 1
ATOM 4922 C C . VAL A 1 605 ? 28.081 -12.275 -3.505 1.00 67.06 605 VAL A C 1
ATOM 4924 O O . VAL A 1 605 ? 27.086 -12.661 -2.894 1.00 67.06 605 VAL A O 1
ATOM 4927 N N . LEU A 1 606 ? 28.527 -11.020 -3.385 1.00 67.44 606 LEU A N 1
ATOM 4928 C CA . LEU A 1 606 ? 27.917 -10.038 -2.483 1.00 67.44 606 LEU A CA 1
ATOM 4929 C C . LEU A 1 606 ? 26.452 -9.727 -2.813 1.00 67.44 606 LEU A C 1
ATOM 4931 O O . LEU A 1 606 ? 25.611 -9.776 -1.917 1.00 67.44 606 LEU A O 1
ATOM 4935 N N . HIS A 1 607 ? 26.116 -9.427 -4.072 1.00 63.09 607 HIS A N 1
ATOM 4936 C CA . HIS A 1 607 ? 24.727 -9.144 -4.467 1.00 63.09 607 HIS A CA 1
ATOM 4937 C C . HIS A 1 607 ? 23.791 -10.318 -4.138 1.00 63.09 607 HIS A C 1
ATOM 4939 O O . HIS A 1 607 ? 22.638 -10.133 -3.746 1.00 63.09 607 HIS A O 1
ATOM 4945 N N . TRP A 1 608 ? 24.308 -11.536 -4.253 1.00 69.06 608 TRP A N 1
ATOM 4946 C CA . TRP A 1 608 ? 23.574 -12.769 -4.009 1.00 69.06 608 TRP A CA 1
ATOM 4947 C C . TRP A 1 608 ? 23.367 -13.006 -2.525 1.00 69.06 608 TRP A C 1
ATOM 4949 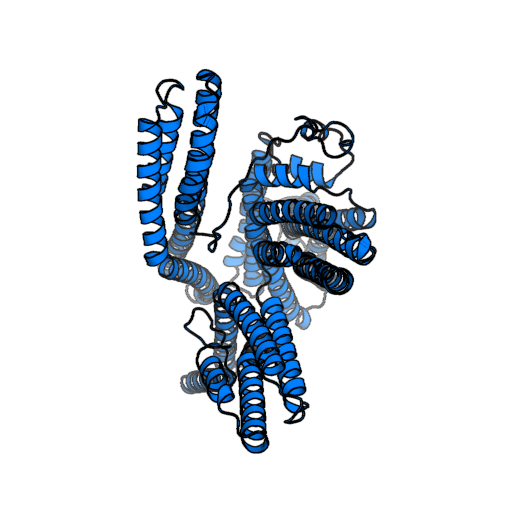O O . TRP A 1 608 ? 22.236 -13.237 -2.100 1.00 69.06 608 TRP A O 1
ATOM 4959 N N . VAL A 1 609 ? 24.430 -12.856 -1.735 1.00 69.06 609 VAL A N 1
ATOM 4960 C CA . VAL A 1 609 ? 24.365 -12.885 -0.273 1.00 69.06 609 VAL A CA 1
ATOM 4961 C C . VAL A 1 609 ? 23.353 -11.851 0.224 1.00 69.06 609 VAL A C 1
ATOM 4963 O O . VAL A 1 609 ? 22.490 -12.194 1.026 1.00 69.06 609 VAL A O 1
ATOM 4966 N N . PHE A 1 610 ? 23.352 -10.630 -0.317 1.00 68.56 610 PHE A N 1
ATOM 4967 C CA . PHE A 1 610 ? 22.354 -9.614 0.027 1.00 68.56 610 PHE A CA 1
ATOM 4968 C C . PHE A 1 610 ? 20.923 -10.007 -0.366 1.00 68.56 610 PHE A C 1
ATOM 4970 O O . PHE A 1 610 ? 20.012 -9.839 0.443 1.00 68.56 610 PHE A O 1
ATOM 4977 N N . ASN A 1 611 ? 20.697 -10.557 -1.563 1.00 68.06 611 ASN A N 1
ATOM 4978 C CA . ASN A 1 611 ? 19.364 -11.007 -1.985 1.00 68.06 611 ASN A CA 1
ATOM 4979 C C . ASN A 1 611 ? 18.844 -12.177 -1.141 1.00 68.06 611 ASN A C 1
ATOM 4981 O O . ASN A 1 611 ? 17.651 -12.209 -0.817 1.00 68.06 611 ASN A O 1
ATOM 4985 N N . ILE A 1 612 ? 19.724 -13.109 -0.764 1.00 70.38 612 ILE A N 1
ATOM 4986 C CA . ILE A 1 612 ? 19.409 -14.217 0.139 1.00 70.38 612 ILE A CA 1
ATOM 4987 C C . ILE A 1 612 ? 19.093 -13.668 1.526 1.00 70.38 612 ILE A C 1
ATOM 4989 O O . ILE A 1 612 ? 18.021 -13.965 2.036 1.00 70.38 612 ILE A O 1
ATOM 4993 N N . ILE A 1 613 ? 19.947 -12.820 2.107 1.00 72.94 613 ILE A N 1
ATOM 4994 C CA . ILE A 1 613 ? 19.716 -12.219 3.430 1.00 72.94 613 ILE A CA 1
ATOM 4995 C C . ILE A 1 613 ? 18.412 -11.420 3.445 1.00 72.94 613 ILE A C 1
ATOM 4997 O O . ILE A 1 613 ? 17.643 -11.536 4.391 1.00 72.94 613 ILE A O 1
ATOM 5001 N N . ASN A 1 614 ? 18.118 -10.648 2.400 1.00 72.25 614 ASN A N 1
ATOM 5002 C CA . ASN A 1 614 ? 16.893 -9.857 2.330 1.00 72.25 614 ASN A CA 1
ATOM 5003 C C . ASN A 1 614 ? 15.646 -10.745 2.179 1.00 72.25 614 ASN A C 1
ATOM 5005 O O . ASN A 1 614 ? 14.657 -10.562 2.888 1.00 72.25 614 ASN A O 1
ATOM 5009 N N . SER A 1 615 ? 15.685 -11.736 1.283 1.00 72.69 615 SER A N 1
ATOM 5010 C CA . SER A 1 615 ? 14.528 -12.605 1.033 1.00 72.69 615 SER A CA 1
ATOM 5011 C C . SER A 1 615 ? 14.280 -13.567 2.188 1.00 72.69 615 SER A C 1
ATOM 5013 O O . SER A 1 615 ? 13.155 -13.683 2.672 1.00 72.69 615 SER A O 1
ATOM 5015 N N . PHE A 1 616 ? 15.342 -14.200 2.680 1.00 72.38 616 PHE A N 1
ATOM 5016 C CA . PHE A 1 616 ? 15.292 -15.096 3.823 1.00 72.38 616 PHE A CA 1
ATOM 5017 C C . PHE A 1 616 ? 14.999 -14.329 5.108 1.00 72.38 616 PHE A C 1
ATOM 5019 O O . PHE A 1 616 ? 14.133 -14.739 5.866 1.00 72.38 616 PHE A O 1
ATOM 5026 N N . GLY A 1 617 ? 15.645 -13.183 5.328 1.00 74.31 617 GLY A N 1
ATOM 5027 C CA . GLY A 1 617 ? 15.418 -12.330 6.493 1.00 74.31 617 GLY A CA 1
ATOM 5028 C C . GLY A 1 617 ? 13.996 -11.779 6.551 1.00 74.31 617 GLY A C 1
ATOM 5029 O O . GLY A 1 617 ? 13.379 -11.813 7.612 1.00 74.31 617 GLY A O 1
ATOM 5030 N N . GLY A 1 618 ? 13.430 -11.349 5.418 1.00 71.81 618 GLY A N 1
ATOM 5031 C CA . GLY A 1 618 ? 12.035 -10.907 5.336 1.00 71.81 618 GLY A CA 1
ATOM 5032 C C . GLY A 1 618 ? 11.041 -12.027 5.655 1.00 71.81 618 GLY A C 1
ATOM 5033 O O . GLY A 1 618 ? 10.117 -11.838 6.451 1.00 71.81 618 GLY A O 1
ATOM 5034 N N . LEU A 1 619 ? 11.262 -13.217 5.093 1.00 73.62 619 LEU A N 1
ATOM 5035 C CA . LEU A 1 619 ? 10.437 -14.397 5.355 1.00 73.62 619 LEU A CA 1
ATOM 5036 C C . LEU A 1 619 ? 10.568 -14.886 6.803 1.00 73.62 619 LEU A C 1
ATOM 5038 O O . LEU A 1 619 ? 9.562 -15.174 7.453 1.00 73.62 619 LEU A O 1
ATOM 5042 N N . LEU A 1 620 ? 11.794 -14.911 7.327 1.00 77.44 620 LEU A N 1
ATOM 5043 C CA . LEU A 1 620 ? 12.104 -15.275 8.703 1.00 77.44 620 LEU A CA 1
ATOM 5044 C C . LEU A 1 620 ? 11.455 -14.298 9.679 1.00 77.44 620 LEU A C 1
ATOM 5046 O O . LEU A 1 620 ? 10.821 -14.740 10.627 1.00 77.44 620 LEU A O 1
ATOM 5050 N N . ALA A 1 621 ? 11.536 -12.989 9.432 1.00 77.44 621 ALA A N 1
ATOM 5051 C CA . ALA A 1 621 ? 10.878 -11.984 10.260 1.00 77.44 621 ALA A CA 1
ATOM 5052 C C . ALA A 1 621 ? 9.355 -12.185 10.287 1.00 77.44 621 ALA A C 1
ATOM 5054 O O . ALA A 1 621 ? 8.755 -12.158 11.362 1.00 77.44 621 ALA A O 1
ATOM 5055 N N . CYS A 1 622 ? 8.732 -12.457 9.134 1.00 75.25 622 CYS A N 1
ATOM 5056 C CA . CYS A 1 622 ? 7.295 -12.737 9.056 1.00 75.25 622 CYS A CA 1
ATOM 5057 C C . CYS A 1 622 ? 6.916 -13.991 9.856 1.00 75.25 622 CYS A C 1
ATOM 5059 O O . CYS A 1 622 ? 6.007 -13.941 10.683 1.00 75.25 622 CYS A O 1
ATOM 5061 N N . LEU A 1 623 ? 7.633 -15.098 9.646 1.00 76.31 623 LEU A N 1
ATOM 5062 C CA . LEU A 1 623 ? 7.412 -16.363 10.349 1.00 76.31 623 LEU A CA 1
ATOM 5063 C C . LEU A 1 623 ? 7.674 -16.249 11.852 1.00 76.31 623 LEU A C 1
ATOM 5065 O O . LEU A 1 623 ? 6.928 -16.803 12.654 1.00 76.31 623 LEU A O 1
ATOM 5069 N N . TRP A 1 624 ? 8.713 -15.517 12.242 1.00 83.50 624 TRP A N 1
ATOM 5070 C CA . TRP A 1 624 ? 9.118 -15.359 13.632 1.00 83.50 624 TRP A CA 1
ATOM 5071 C C . TRP A 1 624 ? 8.122 -14.518 14.420 1.00 83.50 624 TRP A C 1
ATOM 5073 O O . TRP A 1 624 ? 7.717 -14.900 15.519 1.00 83.50 624 TRP A O 1
ATOM 5083 N N . ILE A 1 625 ? 7.713 -13.379 13.855 1.00 83.25 625 ILE A N 1
ATOM 5084 C CA . ILE A 1 625 ? 6.799 -12.447 14.511 1.00 83.25 625 ILE A CA 1
ATOM 5085 C C . ILE A 1 625 ? 5.380 -13.023 14.541 1.00 83.25 625 ILE A C 1
ATOM 5087 O O . ILE A 1 625 ? 4.768 -13.050 15.606 1.00 83.25 625 ILE A O 1
ATOM 5091 N N . ALA A 1 626 ? 4.867 -13.539 13.418 1.00 79.94 626 ALA A N 1
ATOM 5092 C CA . ALA A 1 626 ? 3.543 -14.164 13.390 1.00 79.94 626 ALA A CA 1
ATOM 5093 C C . ALA A 1 626 ? 3.511 -15.471 14.201 1.00 79.94 626 ALA A C 1
ATOM 5095 O O . ALA A 1 626 ? 2.553 -15.720 14.927 1.00 79.94 626 ALA A O 1
ATOM 5096 N N . GLY A 1 627 ? 4.592 -16.255 14.169 1.00 80.25 627 GLY A N 1
ATOM 5097 C CA . GLY A 1 627 ? 4.736 -17.478 14.957 1.00 80.25 627 GLY A CA 1
ATOM 5098 C C . GLY A 1 627 ? 4.923 -17.247 16.456 1.00 80.25 627 GLY A C 1
ATOM 5099 O O . GLY A 1 627 ? 4.779 -18.191 17.227 1.00 80.25 627 GLY A O 1
ATOM 5100 N N . ARG A 1 628 ? 5.207 -16.017 16.904 1.00 84.12 628 ARG A N 1
ATOM 5101 C CA . ARG A 1 628 ? 5.223 -15.664 18.333 1.00 84.12 628 ARG A CA 1
ATOM 5102 C C . ARG A 1 628 ? 3.813 -15.596 18.926 1.00 84.12 628 ARG A C 1
ATOM 5104 O O . ARG A 1 628 ? 3.640 -15.861 20.108 1.00 84.12 628 ARG A O 1
ATOM 5111 N N . LEU A 1 629 ? 2.813 -15.277 18.107 1.00 85.56 629 LEU A N 1
ATOM 5112 C CA . LEU A 1 629 ? 1.423 -15.125 18.525 1.00 85.56 629 LEU A CA 1
ATOM 5113 C C . LEU A 1 629 ? 0.830 -16.389 19.183 1.00 85.56 629 LEU A C 1
ATOM 5115 O O . LEU A 1 629 ? 0.361 -16.276 20.315 1.00 85.56 629 LEU A O 1
ATOM 5119 N N . PRO A 1 630 ? 0.879 -17.586 18.554 1.00 82.75 630 PRO A N 1
ATOM 5120 C CA . PRO A 1 630 ? 0.373 -18.803 19.188 1.00 82.75 630 PRO A CA 1
ATOM 5121 C C . PRO A 1 630 ? 1.164 -19.185 20.447 1.00 82.75 630 PRO A C 1
ATOM 5123 O O . PRO A 1 630 ? 0.564 -19.672 21.395 1.00 82.75 630 PRO A O 1
ATOM 5126 N N . VAL A 1 631 ? 2.473 -18.902 20.492 1.00 87.31 631 VAL A N 1
ATOM 5127 C CA . VAL A 1 631 ? 3.326 -19.204 21.656 1.00 87.31 631 VAL A CA 1
ATOM 5128 C C . VAL A 1 631 ? 2.923 -18.371 22.874 1.00 87.31 631 VAL A C 1
ATOM 5130 O O . VAL A 1 631 ? 2.731 -18.911 23.955 1.00 87.31 631 VAL A O 1
ATOM 5133 N N . GLU A 1 632 ? 2.755 -17.055 22.721 1.00 88.94 632 GLU A N 1
ATOM 5134 C CA . GLU A 1 632 ? 2.344 -16.197 23.848 1.00 88.94 632 GLU A CA 1
ATOM 5135 C C . GLU A 1 632 ? 0.902 -16.490 24.287 1.00 88.94 632 GLU A C 1
ATOM 5137 O O . GLU A 1 632 ? 0.578 -16.374 25.468 1.00 88.94 632 GLU A O 1
ATOM 5142 N N . ALA A 1 633 ? 0.033 -16.897 23.355 1.00 87.00 633 ALA A N 1
ATOM 5143 C CA . ALA A 1 633 ? -1.310 -17.351 23.693 1.00 87.00 633 ALA A CA 1
ATOM 5144 C C . ALA A 1 633 ? -1.284 -18.638 24.534 1.00 87.00 633 ALA A C 1
ATOM 5146 O O . ALA A 1 633 ? -2.033 -18.736 25.502 1.00 87.00 633 ALA A O 1
ATOM 5147 N N . GLU A 1 634 ? -0.414 -19.595 24.207 1.00 88.25 634 GLU A N 1
ATOM 5148 C CA . GLU A 1 634 ? -0.231 -20.832 24.975 1.00 88.25 634 GLU A CA 1
ATOM 5149 C C . GLU A 1 634 ? 0.326 -20.555 26.378 1.00 88.25 634 GLU A C 1
ATOM 5151 O O . GLU A 1 634 ? -0.226 -21.057 27.356 1.00 88.25 634 GLU A O 1
ATOM 5156 N N . ILE A 1 635 ? 1.323 -19.668 26.499 1.00 91.50 635 ILE A N 1
ATOM 5157 C CA . ILE A 1 635 ? 1.869 -19.231 27.798 1.00 91.50 635 ILE A CA 1
ATOM 5158 C C . ILE A 1 635 ? 0.771 -18.607 28.668 1.00 91.50 635 ILE A C 1
ATOM 5160 O O . ILE A 1 635 ? 0.654 -18.934 29.849 1.00 91.50 635 ILE A O 1
ATOM 5164 N N . LEU A 1 636 ? -0.063 -17.728 28.100 1.00 92.19 636 LEU A N 1
ATOM 5165 C CA . LEU A 1 636 ? -1.199 -17.151 28.822 1.00 92.19 636 LEU A CA 1
ATOM 5166 C C . LEU A 1 636 ? -2.162 -18.242 29.314 1.00 92.19 636 LEU A C 1
ATOM 5168 O O . LEU A 1 636 ? -2.600 -18.194 30.463 1.00 92.19 636 LEU A O 1
ATOM 5172 N N . GLN A 1 637 ? -2.488 -19.224 28.467 1.00 89.75 637 GLN A N 1
ATOM 5173 C CA . GLN A 1 637 ? -3.377 -20.327 28.842 1.00 89.75 637 GLN A CA 1
ATOM 5174 C C . GLN A 1 637 ? -2.775 -21.210 29.944 1.00 89.75 637 GLN A C 1
ATOM 5176 O O . GLN A 1 637 ? -3.493 -21.621 30.856 1.00 89.75 637 GLN A O 1
ATOM 5181 N N . GLU A 1 638 ? -1.476 -21.495 29.885 1.00 91.94 638 GLU A N 1
ATOM 5182 C CA . GLU A 1 638 ? -0.771 -22.286 30.894 1.00 91.94 638 GLU A CA 1
ATOM 5183 C C . GLU A 1 638 ? -0.736 -21.568 32.248 1.00 91.94 638 GLU A C 1
ATOM 5185 O O . GLU A 1 638 ? -1.114 -22.157 33.264 1.00 91.94 638 GLU A O 1
ATOM 5190 N N . GLU A 1 639 ? -0.366 -20.285 32.268 1.00 93.06 639 GLU A N 1
ATOM 5191 C CA . GLU A 1 639 ? -0.354 -19.477 33.493 1.00 93.06 639 GLU A CA 1
ATOM 5192 C C . GLU A 1 639 ? -1.758 -19.345 34.089 1.00 93.06 639 GLU A C 1
ATOM 5194 O O . GLU A 1 639 ? -1.935 -19.495 35.300 1.00 93.06 639 GLU A O 1
ATOM 5199 N N . PHE A 1 640 ? -2.778 -19.158 33.246 1.00 91.19 640 PHE A N 1
ATOM 5200 C CA . PHE A 1 640 ? -4.171 -19.142 33.685 1.00 91.19 640 PHE A CA 1
ATOM 5201 C C . PHE A 1 640 ? -4.578 -20.475 34.327 1.00 91.19 640 PHE A C 1
ATOM 5203 O O . PHE A 1 640 ? -5.113 -20.481 35.437 1.00 91.19 640 PHE A O 1
ATOM 5210 N N . ARG A 1 641 ? -4.291 -21.618 33.683 1.00 89.44 641 ARG A N 1
ATOM 5211 C CA . ARG A 1 641 ? -4.596 -22.956 34.232 1.00 89.44 641 ARG A CA 1
ATOM 5212 C C . ARG A 1 641 ? -3.858 -23.212 35.539 1.00 89.44 641 ARG A C 1
ATOM 5214 O O . ARG A 1 641 ? -4.456 -23.706 36.493 1.00 89.44 641 ARG A O 1
ATOM 5221 N N . LYS A 1 642 ? -2.572 -22.863 35.605 1.00 91.81 642 LYS A N 1
ATOM 5222 C CA . LYS A 1 642 ? -1.748 -23.021 36.807 1.00 91.81 642 LYS A CA 1
ATOM 5223 C C . LYS A 1 642 ? -2.331 -22.233 37.977 1.00 91.81 642 LYS A C 1
ATOM 5225 O O . LYS A 1 642 ? -2.468 -22.786 39.067 1.00 91.81 642 LYS A O 1
ATOM 5230 N N . LYS A 1 643 ? -2.726 -20.978 37.748 1.00 91.88 643 LYS A N 1
ATOM 5231 C CA . LYS A 1 643 ? -3.338 -20.123 38.776 1.00 91.88 643 LYS A CA 1
ATOM 5232 C C . LYS A 1 643 ? -4.724 -20.587 39.185 1.00 91.88 643 LYS A C 1
ATOM 5234 O O . LYS A 1 643 ? -5.009 -20.626 40.378 1.00 91.88 643 LYS A O 1
ATOM 5239 N N . SER A 1 644 ? -5.542 -21.022 38.230 1.00 86.19 644 SER A N 1
ATOM 5240 C CA . SER A 1 644 ? -6.843 -21.614 38.540 1.00 86.19 644 SER A CA 1
ATOM 5241 C C . SER A 1 644 ? -6.687 -22.863 39.411 1.00 86.19 644 SER A C 1
ATOM 5243 O O . SER A 1 644 ? -7.343 -22.973 40.434 1.00 86.19 644 SER A O 1
ATOM 5245 N N . ARG A 1 645 ? -5.753 -23.771 39.098 1.00 87.88 645 ARG A N 1
ATOM 5246 C CA . ARG A 1 645 ? -5.508 -24.968 39.926 1.00 87.88 645 ARG A CA 1
ATOM 5247 C C . ARG A 1 645 ? -5.015 -24.633 41.331 1.00 87.88 645 ARG A C 1
ATOM 5249 O O . ARG A 1 645 ? -5.464 -25.250 42.290 1.00 87.88 645 ARG A O 1
ATOM 5256 N N . GLN A 1 646 ? -4.107 -23.665 41.465 1.00 89.69 646 GLN A N 1
ATOM 5257 C CA . GLN A 1 646 ? -3.638 -23.209 42.780 1.00 89.69 646 GLN A CA 1
ATOM 5258 C C . GLN A 1 646 ? -4.792 -22.687 43.638 1.00 89.69 646 GLN A C 1
ATOM 5260 O O . GLN A 1 646 ? -4.852 -22.979 44.830 1.00 89.69 646 GLN A O 1
ATOM 5265 N N . ARG A 1 647 ? -5.725 -21.961 43.022 1.00 84.25 647 ARG A N 1
ATOM 5266 C CA . ARG A 1 647 ? -6.906 -21.433 43.698 1.00 84.25 647 ARG A CA 1
ATOM 5267 C C . ARG A 1 647 ? -7.949 -22.501 44.023 1.00 84.25 647 ARG A C 1
ATOM 5269 O O . ARG A 1 647 ? -8.553 -22.449 45.095 1.00 84.25 647 ARG A O 1
ATOM 5276 N N . LEU A 1 648 ? -8.131 -23.491 43.156 1.00 83.75 648 LEU A N 1
ATOM 5277 C CA . LEU A 1 648 ? -8.985 -24.644 43.434 1.00 83.75 648 LEU A CA 1
ATOM 5278 C C . LEU A 1 648 ? -8.495 -25.391 44.681 1.00 83.75 648 LEU A C 1
ATOM 5280 O O . LEU A 1 648 ? -9.288 -25.713 45.562 1.00 83.75 648 LEU A O 1
ATOM 5284 N N . LEU A 1 649 ? -7.178 -25.603 44.778 1.00 86.31 649 LEU A N 1
ATOM 5285 C CA . LEU A 1 649 ? -6.544 -26.252 45.926 1.00 86.31 649 LEU A CA 1
ATOM 5286 C C . LEU A 1 649 ? -6.637 -25.414 47.209 1.00 86.31 649 LEU A C 1
ATOM 5288 O O . LEU A 1 649 ? -6.763 -25.991 48.285 1.00 86.31 649 LEU A O 1
ATOM 5292 N N . SER A 1 650 ? -6.593 -24.079 47.118 1.00 85.44 650 SER A N 1
ATOM 5293 C CA . SER A 1 650 ? -6.671 -23.207 48.299 1.00 85.44 650 SER A CA 1
ATOM 5294 C C . SER A 1 650 ? -8.099 -22.908 48.767 1.00 85.44 650 SER A C 1
ATOM 5296 O O . SER A 1 650 ? -8.314 -22.707 49.958 1.00 85.44 650 SER A O 1
ATOM 5298 N N . SER A 1 651 ? -9.081 -22.869 47.859 1.00 78.81 651 SER A N 1
ATOM 5299 C CA . SER A 1 651 ? -10.448 -22.413 48.162 1.00 78.81 651 SER A CA 1
ATOM 5300 C C . SER A 1 651 ? -11.525 -23.502 48.123 1.00 78.81 651 SER A C 1
ATOM 5302 O O . SER A 1 651 ? -12.630 -23.264 48.609 1.00 78.81 651 SER A O 1
ATOM 5304 N N . GLY A 1 652 ? -11.241 -24.679 47.550 1.00 71.88 652 GLY A N 1
ATOM 5305 C CA . GLY A 1 652 ? -12.147 -25.836 47.529 1.00 71.88 652 GLY A CA 1
ATOM 5306 C C . GLY A 1 652 ? -13.466 -25.652 46.759 1.00 71.88 652 GLY A C 1
ATOM 5307 O O . GLY A 1 652 ? -14.354 -26.494 46.877 1.00 71.88 652 GLY A O 1
ATOM 5308 N N . LYS A 1 653 ? -13.644 -24.568 45.988 1.00 66.44 653 LYS A N 1
ATOM 5309 C CA . LYS A 1 653 ? -14.906 -24.252 45.285 1.00 66.44 653 LYS A CA 1
ATOM 5310 C C . LYS A 1 653 ? -14.924 -24.763 43.837 1.00 66.44 653 LYS A C 1
ATOM 5312 O O . LYS A 1 653 ? -14.021 -24.470 43.064 1.00 66.44 653 LYS A O 1
ATOM 5317 N N . SER A 1 654 ? -15.997 -25.462 43.447 1.00 58.16 654 SER A N 1
ATOM 5318 C CA . SER A 1 654 ? -16.138 -26.141 42.141 1.00 58.16 654 SER A CA 1
ATOM 5319 C C . SER A 1 654 ? -16.506 -25.244 40.945 1.00 58.16 654 SER A C 1
ATOM 5321 O O . SER A 1 654 ? -16.470 -25.715 39.808 1.00 58.16 654 SER A O 1
ATOM 5323 N N . GLU A 1 655 ? -16.826 -23.960 41.159 1.00 59.72 655 GLU A N 1
ATOM 5324 C CA . GLU A 1 655 ? -17.224 -23.023 40.086 1.00 59.72 655 GLU A CA 1
ATOM 5325 C C . GLU A 1 655 ? -16.126 -22.808 39.016 1.00 59.72 655 GLU A C 1
ATOM 5327 O O . GLU A 1 655 ? -16.418 -22.363 37.905 1.00 59.72 655 GLU A O 1
ATOM 5332 N N . GLU A 1 656 ? -14.872 -23.179 39.300 1.00 57.72 656 GLU A N 1
ATOM 5333 C CA . GLU A 1 656 ? -13.725 -23.006 38.394 1.00 57.72 656 GLU A CA 1
ATOM 5334 C C . GLU A 1 656 ? -13.692 -23.980 37.204 1.00 57.72 656 GLU A C 1
ATOM 5336 O O . GLU A 1 656 ? -13.135 -23.639 36.158 1.00 57.72 656 GLU A O 1
ATOM 5341 N N . ILE A 1 657 ? -14.370 -25.133 37.288 1.00 59.12 657 ILE A N 1
ATOM 5342 C CA . ILE A 1 657 ? -14.417 -26.134 36.199 1.00 59.12 657 ILE A CA 1
ATOM 5343 C C . ILE A 1 657 ? -15.094 -25.557 34.935 1.00 59.12 657 ILE A C 1
ATOM 5345 O O . ILE A 1 657 ? -14.815 -25.973 33.810 1.00 59.12 657 ILE A O 1
ATOM 5349 N N . CYS A 1 658 ? -15.947 -24.539 35.091 1.00 64.12 658 CYS A N 1
ATOM 5350 C CA . CYS A 1 658 ? -16.667 -23.913 33.980 1.00 64.12 658 CYS A CA 1
ATOM 5351 C C . CYS A 1 658 ? -15.756 -23.037 33.090 1.00 64.12 658 CYS A C 1
ATOM 5353 O O . CYS A 1 658 ? -15.947 -22.971 31.873 1.00 64.12 658 CYS A O 1
ATOM 5355 N N . PHE A 1 659 ? -14.725 -22.404 33.664 1.00 65.62 659 PHE A N 1
ATOM 5356 C CA . PHE A 1 659 ? -13.806 -21.530 32.923 1.00 65.62 659 PHE A CA 1
ATOM 5357 C C . PHE A 1 659 ? -12.732 -22.305 32.153 1.00 65.62 659 PHE A C 1
ATOM 5359 O O . PHE A 1 659 ? -12.321 -21.869 31.077 1.00 65.62 659 PHE A O 1
ATOM 5366 N N . GLU A 1 660 ? -12.319 -23.474 32.649 1.00 65.12 660 GLU A N 1
ATOM 5367 C CA . GLU A 1 660 ? -11.348 -24.333 31.959 1.00 65.12 660 GLU A CA 1
ATOM 5368 C C . GLU A 1 660 ? -11.908 -24.827 30.612 1.00 65.12 660 GLU A C 1
ATOM 5370 O O . GLU A 1 660 ? -11.227 -24.749 29.586 1.00 65.12 660 GLU A O 1
ATOM 5375 N N . ASN A 1 661 ? -13.196 -25.186 30.576 1.00 68.19 661 ASN A N 1
ATOM 5376 C CA . ASN A 1 661 ? -13.906 -25.545 29.343 1.00 68.19 661 ASN A CA 1
ATOM 5377 C C . ASN A 1 661 ? -14.056 -24.357 28.373 1.00 68.19 661 ASN A C 1
ATOM 5379 O O . ASN A 1 661 ? -13.942 -24.528 27.157 1.00 68.19 661 ASN A O 1
ATOM 5383 N N . ALA A 1 662 ? -14.258 -23.139 28.890 1.00 64.31 662 ALA A N 1
ATOM 5384 C CA . ALA A 1 662 ? -14.322 -21.926 28.070 1.00 64.31 662 ALA A CA 1
ATOM 5385 C C . ALA A 1 662 ? -12.964 -21.565 27.432 1.00 64.31 662 ALA A C 1
ATOM 5387 O O . ALA A 1 662 ? -12.932 -21.009 26.331 1.00 64.31 662 ALA A O 1
ATOM 5388 N N . LEU A 1 663 ? -11.854 -21.921 28.087 1.00 62.19 663 LEU A N 1
ATOM 5389 C CA . LEU A 1 663 ? -10.488 -21.714 27.596 1.00 62.19 663 LEU A CA 1
ATOM 5390 C C . LEU A 1 663 ? -10.126 -22.657 26.441 1.00 62.19 663 LEU A C 1
ATOM 5392 O O . LEU A 1 663 ? -9.522 -22.232 25.457 1.00 62.19 663 LEU A O 1
ATOM 5396 N N . VAL A 1 664 ? -10.499 -23.935 26.561 1.00 57.47 664 VAL A N 1
ATOM 5397 C CA . VAL A 1 664 ? -10.173 -24.989 25.581 1.00 57.47 664 VAL A CA 1
ATOM 5398 C C . VAL A 1 664 ? -10.921 -24.783 24.258 1.00 57.47 664 VAL A C 1
ATOM 5400 O O . VAL A 1 664 ? -10.423 -25.159 23.200 1.00 57.47 664 VAL A O 1
ATOM 5403 N N . GLY A 1 665 ? -12.088 -24.136 24.287 1.00 57.12 665 GLY A N 1
ATOM 5404 C CA . GLY A 1 665 ? -12.961 -24.037 23.119 1.00 57.12 665 GLY A CA 1
ATOM 5405 C C . GLY A 1 665 ? -12.677 -22.911 22.117 1.00 57.12 665 GLY A C 1
ATOM 5406 O O . GLY A 1 665 ? -13.301 -22.928 21.057 1.00 57.12 665 GLY A O 1
ATOM 5407 N N . LYS A 1 666 ? -11.836 -21.898 22.412 1.00 54.62 666 LYS A N 1
ATOM 5408 C CA . LYS A 1 666 ? -12.082 -20.579 21.781 1.00 54.62 666 LYS A CA 1
ATOM 5409 C C . LYS A 1 666 ? -10.961 -19.769 21.136 1.00 54.62 666 LYS A C 1
ATOM 5411 O O . LYS A 1 666 ? -11.286 -18.711 20.604 1.00 54.62 666 LYS A O 1
ATOM 5416 N N . SER A 1 667 ? -9.692 -20.174 21.077 1.00 53.31 667 SER A N 1
ATOM 5417 C CA . SER A 1 667 ? -8.728 -19.284 20.396 1.00 53.31 667 SER A CA 1
ATOM 5418 C C . SER A 1 667 ? -7.545 -19.961 19.714 1.00 53.31 667 SER A C 1
ATOM 5420 O O . SER A 1 667 ? -6.446 -20.059 20.250 1.00 53.31 667 SER A O 1
ATOM 5422 N N . ASN A 1 668 ? -7.751 -20.323 18.446 1.00 66.94 668 ASN A N 1
ATOM 5423 C CA . ASN A 1 668 ? -6.643 -20.569 17.531 1.00 66.94 668 ASN A CA 1
ATOM 5424 C C . ASN A 1 668 ? -6.023 -19.221 17.140 1.00 66.94 668 ASN A C 1
ATOM 5426 O O . ASN A 1 668 ? -6.427 -18.596 16.162 1.00 66.94 668 ASN A O 1
ATOM 5430 N N . PHE A 1 669 ? -5.013 -18.787 17.896 1.00 80.94 669 PHE A N 1
ATOM 5431 C CA . PHE A 1 669 ? -4.147 -17.645 17.566 1.00 80.94 669 PHE A CA 1
ATOM 5432 C C . PHE A 1 669 ? -3.171 -17.951 16.412 1.00 80.94 669 PHE A C 1
ATOM 5434 O O . PHE A 1 669 ? -2.173 -17.263 16.212 1.00 80.94 669 PHE A O 1
ATOM 5441 N N . THR A 1 670 ? -3.425 -19.008 15.641 1.00 81.50 670 THR A N 1
ATOM 5442 C CA . THR A 1 670 ? -2.584 -19.402 14.516 1.00 81.50 670 THR A CA 1
ATOM 5443 C C . THR A 1 670 ? -3.019 -18.658 13.262 1.00 81.50 670 THR A C 1
ATOM 5445 O O . THR A 1 670 ? -4.113 -18.869 12.738 1.00 81.50 670 THR A O 1
ATOM 5448 N N . LEU A 1 671 ? -2.133 -17.806 12.754 1.00 82.06 671 LEU A N 1
ATOM 5449 C CA . LEU A 1 671 ? -2.320 -17.154 11.465 1.00 82.06 671 LEU A CA 1
ATOM 5450 C C . LEU A 1 671 ? -1.944 -18.114 10.331 1.00 82.06 671 LEU A C 1
ATOM 5452 O O . LEU A 1 671 ? -1.026 -18.928 10.461 1.00 82.06 671 LEU A O 1
ATOM 5456 N N . SER A 1 672 ? -2.631 -18.007 9.197 1.00 79.25 672 SER A N 1
ATOM 5457 C CA . SER A 1 672 ? -2.336 -18.784 7.993 1.00 79.25 672 SER A CA 1
ATOM 5458 C C . SER A 1 672 ? -2.389 -17.948 6.716 1.00 79.25 672 SER A C 1
ATOM 5460 O O . SER A 1 672 ? -3.236 -17.073 6.537 1.00 79.25 672 SER A O 1
ATOM 5462 N N . GLY A 1 673 ? -1.501 -18.253 5.782 1.00 68.06 673 GLY A N 1
ATOM 5463 C CA . GLY A 1 673 ? -1.585 -17.826 4.402 1.00 68.06 673 GLY A CA 1
ATOM 5464 C C . GLY A 1 673 ? -2.623 -18.670 3.669 1.00 68.06 673 GLY A C 1
ATOM 5465 O O . GLY A 1 673 ? -2.379 -19.843 3.395 1.00 68.06 673 GLY A O 1
ATOM 5466 N N . CYS A 1 674 ? -3.789 -18.087 3.386 1.00 67.00 674 CYS A N 1
ATOM 5467 C CA . CYS A 1 674 ? -4.906 -18.723 2.671 1.00 67.00 674 CYS A CA 1
ATOM 5468 C C . CYS A 1 674 ? -5.432 -20.049 3.269 1.00 67.00 674 CYS A C 1
ATOM 5470 O O . CYS A 1 674 ? -6.085 -20.804 2.557 1.00 67.00 674 CYS A O 1
ATOM 5472 N N . GLY A 1 675 ? -5.141 -20.373 4.536 1.00 61.88 675 GLY A N 1
ATOM 5473 C CA . GLY A 1 675 ? -5.432 -21.701 5.103 1.00 61.88 675 GLY A CA 1
ATOM 5474 C C . GLY A 1 675 ? -4.552 -22.832 4.553 1.00 61.88 675 GLY A C 1
ATOM 5475 O O . GLY A 1 675 ? -4.789 -23.989 4.869 1.00 61.88 675 GLY A O 1
ATOM 5476 N N . ILE A 1 676 ? -3.547 -22.501 3.738 1.00 61.59 676 ILE A N 1
ATOM 5477 C CA . ILE A 1 676 ? -2.629 -23.452 3.096 1.00 61.59 676 ILE A CA 1
ATOM 5478 C C . ILE A 1 676 ? -1.331 -23.554 3.901 1.00 61.59 676 ILE A C 1
ATOM 5480 O O . ILE A 1 676 ? -0.781 -24.635 4.082 1.00 61.59 676 ILE A O 1
ATOM 5484 N N . PHE A 1 677 ? -0.837 -22.415 4.386 1.00 65.00 677 PHE A N 1
ATOM 5485 C CA . PHE A 1 677 ? 0.450 -22.310 5.065 1.00 65.00 677 PHE A CA 1
ATOM 5486 C C . PHE A 1 677 ? 0.274 -21.643 6.426 1.00 65.00 677 PHE A C 1
ATOM 5488 O O . PHE A 1 677 ? -0.174 -20.504 6.488 1.00 65.00 677 PHE A O 1
ATOM 5495 N N . TYR A 1 678 ? 0.612 -22.318 7.521 1.00 76.94 678 TYR A N 1
ATOM 5496 C CA . TYR A 1 678 ? 0.474 -21.756 8.868 1.00 76.94 678 TYR A CA 1
ATOM 5497 C C . TYR A 1 678 ? 1.763 -21.050 9.289 1.00 76.94 678 TYR A C 1
ATOM 5499 O O . TYR A 1 678 ? 2.852 -21.596 9.154 1.00 76.94 678 TYR A O 1
ATOM 5507 N N . PHE A 1 679 ? 1.657 -19.833 9.823 1.00 76.81 679 PHE A N 1
ATOM 5508 C CA . PHE A 1 679 ? 2.816 -19.077 10.297 1.00 76.81 679 PHE A CA 1
ATOM 5509 C C . PHE A 1 679 ? 3.231 -19.561 11.689 1.00 76.81 679 PHE A C 1
ATOM 5511 O O . PHE A 1 679 ? 2.936 -18.921 12.695 1.00 76.81 679 PHE A O 1
ATOM 5518 N N . GLN A 1 680 ? 3.887 -20.717 11.754 1.00 79.75 680 GLN A N 1
ATOM 5519 C CA . GLN A 1 680 ? 4.433 -21.281 12.988 1.00 79.75 680 GLN A CA 1
ATOM 5520 C C . GLN A 1 680 ? 5.962 -21.218 12.986 1.00 79.75 680 GLN A C 1
ATOM 5522 O O . GLN A 1 680 ? 6.598 -21.276 11.934 1.00 79.75 680 GLN A O 1
ATOM 5527 N N . ARG A 1 681 ? 6.577 -21.168 14.175 1.00 76.06 681 ARG A N 1
ATOM 5528 C CA . ARG A 1 681 ? 8.045 -21.231 14.295 1.00 76.06 681 ARG A CA 1
ATOM 5529 C C . ARG A 1 681 ? 8.615 -22.533 13.728 1.00 76.06 681 ARG A C 1
ATOM 5531 O O . ARG A 1 681 ? 9.667 -22.505 13.102 1.00 76.06 681 ARG A O 1
ATOM 5538 N N . ASN A 1 682 ? 7.884 -23.641 13.843 1.00 74.50 682 ASN A N 1
ATOM 5539 C CA . ASN A 1 682 ? 8.289 -24.937 13.289 1.00 74.50 682 ASN A CA 1
ATOM 5540 C C . ASN A 1 682 ? 8.378 -24.910 11.751 1.00 74.50 682 ASN A C 1
ATOM 5542 O O . ASN A 1 682 ? 9.197 -25.614 11.161 1.00 74.50 682 ASN A O 1
ATOM 5546 N N . CYS A 1 683 ? 7.612 -24.033 11.092 1.00 70.00 683 CYS A N 1
ATOM 5547 C CA . CYS A 1 683 ? 7.700 -23.833 9.649 1.00 70.00 683 CYS A CA 1
ATOM 5548 C C . CYS A 1 683 ? 9.023 -23.184 9.225 1.00 70.00 683 CYS A C 1
ATOM 5550 O O . CYS A 1 683 ? 9.411 -23.357 8.078 1.00 70.00 683 CYS A O 1
ATOM 5552 N N . ILE A 1 684 ? 9.747 -22.497 10.119 1.00 70.88 684 ILE A N 1
ATOM 5553 C CA . ILE A 1 684 ? 11.091 -21.972 9.827 1.00 70.88 684 ILE A CA 1
ATOM 5554 C C . ILE A 1 684 ? 12.061 -23.128 9.577 1.00 70.88 684 ILE A C 1
ATOM 5556 O O . ILE A 1 684 ? 12.799 -23.100 8.597 1.00 70.88 684 ILE A O 1
ATOM 5560 N N . ALA A 1 685 ? 12.027 -24.158 10.428 1.00 71.38 685 ALA A N 1
ATOM 5561 C CA . ALA A 1 685 ? 12.872 -25.339 10.273 1.00 71.38 685 ALA A CA 1
ATOM 5562 C C . ALA A 1 685 ? 12.509 -26.118 9.000 1.00 71.38 685 ALA A C 1
ATOM 5564 O O . ALA A 1 685 ? 13.395 -26.471 8.226 1.00 71.38 685 ALA A O 1
ATOM 5565 N N . ALA A 1 686 ? 11.211 -26.307 8.733 1.00 75.31 686 ALA A N 1
ATOM 5566 C CA . ALA A 1 686 ? 10.743 -26.944 7.502 1.00 75.31 686 ALA A CA 1
ATOM 5567 C C . ALA A 1 686 ? 11.162 -26.157 6.247 1.00 75.31 686 ALA A C 1
ATOM 5569 O O . ALA A 1 686 ? 11.615 -26.741 5.263 1.00 75.31 686 ALA A O 1
ATOM 5570 N N . LEU A 1 687 ? 11.064 -24.827 6.288 1.00 68.69 687 LEU A N 1
ATOM 5571 C CA . LEU A 1 687 ? 11.472 -23.944 5.201 1.00 68.69 687 LEU A CA 1
ATOM 5572 C C . LEU A 1 687 ? 12.985 -24.007 4.967 1.00 68.69 687 LEU A C 1
ATOM 5574 O O . LEU A 1 687 ? 13.410 -24.208 3.834 1.00 68.69 687 LEU A O 1
ATOM 5578 N N . ALA A 1 688 ? 13.792 -23.879 6.023 1.00 68.81 688 ALA A N 1
ATOM 5579 C CA . ALA A 1 688 ? 15.246 -23.984 5.942 1.00 68.81 688 ALA A CA 1
ATOM 5580 C C . ALA A 1 688 ? 15.678 -25.359 5.409 1.00 68.81 688 ALA A C 1
ATOM 5582 O O . ALA A 1 688 ? 16.504 -25.427 4.503 1.00 68.81 688 ALA A O 1
ATOM 5583 N N . GLY A 1 689 ? 15.060 -26.439 5.898 1.00 73.44 689 GLY A N 1
ATOM 5584 C CA . GLY A 1 689 ? 15.295 -27.798 5.414 1.00 73.44 689 GLY A CA 1
ATOM 5585 C C . GLY A 1 689 ? 14.913 -27.978 3.945 1.00 73.44 689 GLY A C 1
ATOM 5586 O O . GLY A 1 689 ? 15.665 -28.589 3.193 1.00 73.44 689 GLY A O 1
ATOM 5587 N N . THR A 1 690 ? 13.798 -27.391 3.502 1.00 71.88 690 THR A N 1
ATOM 5588 C CA . THR A 1 690 ? 13.366 -27.432 2.094 1.00 71.88 690 THR A CA 1
ATOM 5589 C C . THR A 1 690 ? 14.345 -26.673 1.199 1.00 71.88 690 THR A C 1
ATOM 5591 O O . THR A 1 690 ? 14.801 -27.207 0.194 1.00 71.88 690 THR A O 1
ATOM 5594 N N . ILE A 1 691 ? 14.714 -25.451 1.588 1.00 66.94 691 ILE A N 1
ATOM 5595 C CA . ILE A 1 691 ? 15.693 -24.612 0.885 1.00 66.94 691 ILE A CA 1
ATOM 5596 C C . ILE A 1 691 ? 17.040 -25.341 0.769 1.00 66.94 691 ILE A C 1
ATOM 5598 O O . ILE A 1 691 ? 17.603 -25.403 -0.321 1.00 66.94 691 ILE A O 1
ATOM 5602 N N . LEU A 1 692 ? 17.524 -25.939 1.862 1.00 68.19 692 LEU A N 1
ATOM 5603 C CA . LEU A 1 692 ? 18.767 -26.709 1.889 1.00 68.19 692 LEU A CA 1
ATOM 5604 C C . LEU A 1 692 ? 18.678 -27.973 1.025 1.00 68.19 692 LEU A C 1
ATOM 5606 O O . LEU A 1 692 ? 19.605 -28.261 0.280 1.00 68.19 692 LEU A O 1
ATOM 5610 N N . SER A 1 693 ? 17.558 -28.696 1.075 1.00 74.44 693 SER A N 1
ATOM 5611 C CA . SER A 1 693 ? 17.349 -29.905 0.267 1.00 74.44 693 SER A CA 1
ATOM 5612 C C . SER A 1 693 ? 17.352 -29.585 -1.226 1.00 74.44 693 SER A C 1
ATOM 5614 O O . SER A 1 693 ? 18.021 -30.271 -1.993 1.00 74.44 693 SER A O 1
ATOM 5616 N N . TYR A 1 694 ? 16.673 -28.510 -1.644 1.00 63.47 694 TYR A N 1
ATOM 5617 C CA . TYR A 1 694 ? 16.733 -28.039 -3.030 1.00 63.47 694 TYR A CA 1
ATOM 5618 C C . TYR A 1 694 ? 18.132 -27.554 -3.410 1.00 63.47 694 TYR A C 1
ATOM 5620 O O . TYR A 1 694 ? 18.572 -27.832 -4.519 1.00 63.47 694 TYR A O 1
ATOM 5628 N N . ALA A 1 695 ? 18.848 -26.877 -2.506 1.00 63.28 695 ALA A N 1
ATOM 5629 C CA . ALA A 1 695 ? 20.233 -26.479 -2.743 1.00 63.28 695 ALA A CA 1
ATOM 5630 C C . ALA A 1 695 ? 21.130 -27.695 -3.006 1.00 63.28 695 ALA A C 1
ATOM 5632 O O . ALA A 1 695 ? 21.820 -27.731 -4.019 1.00 63.28 695 ALA A O 1
ATOM 5633 N N . VAL A 1 696 ? 21.076 -28.705 -2.134 1.00 68.69 696 VAL A N 1
ATOM 5634 C CA . VAL A 1 696 ? 21.849 -29.948 -2.268 1.00 68.69 696 VAL A CA 1
ATOM 5635 C C . VAL A 1 696 ? 21.463 -30.694 -3.541 1.00 68.69 696 VAL A C 1
ATOM 5637 O O . VAL A 1 696 ? 22.347 -31.116 -4.277 1.00 68.69 696 VAL A O 1
ATOM 5640 N N . LEU A 1 697 ? 20.167 -30.806 -3.844 1.00 69.94 697 LEU A N 1
ATOM 5641 C CA . LEU A 1 697 ? 19.690 -31.480 -5.051 1.00 69.94 697 LEU A CA 1
ATOM 5642 C C . LEU A 1 697 ? 20.188 -30.781 -6.324 1.00 69.94 697 LEU A C 1
ATOM 5644 O O . LEU A 1 697 ? 20.690 -31.445 -7.226 1.00 69.94 697 LEU A O 1
ATOM 5648 N N . LEU A 1 698 ? 20.130 -29.448 -6.368 1.00 64.44 698 LEU A N 1
ATOM 5649 C CA . LEU A 1 698 ? 20.634 -28.652 -7.492 1.00 64.44 698 LEU A CA 1
ATOM 5650 C C . LEU A 1 698 ? 22.161 -28.708 -7.627 1.00 64.44 698 LEU A C 1
ATOM 5652 O O . LEU A 1 698 ? 22.663 -28.664 -8.744 1.00 64.44 698 LEU A O 1
ATOM 5656 N N . ILE A 1 699 ? 22.892 -28.810 -6.514 1.00 65.69 699 ILE A N 1
ATOM 5657 C CA . ILE A 1 699 ? 24.347 -29.014 -6.524 1.00 65.69 699 ILE A CA 1
ATOM 5658 C C . ILE A 1 699 ? 24.690 -30.430 -6.993 1.00 65.69 699 ILE A C 1
ATOM 5660 O O . ILE A 1 699 ? 25.652 -30.591 -7.718 1.00 65.69 699 ILE A O 1
ATOM 5664 N N . SER A 1 700 ? 23.913 -31.447 -6.611 1.00 70.88 700 SER A N 1
ATOM 5665 C CA . SER A 1 700 ? 24.178 -32.846 -6.981 1.00 70.88 700 SER A CA 1
ATOM 5666 C C . SER A 1 700 ? 23.850 -33.195 -8.438 1.00 70.88 700 SER A C 1
ATOM 5668 O O . SER A 1 700 ? 24.287 -34.233 -8.925 1.00 70.88 700 SER A O 1
ATOM 5670 N N . GLN A 1 701 ? 23.030 -32.374 -9.105 1.00 62.41 701 GLN A N 1
ATOM 5671 C CA . GLN A 1 701 ? 22.613 -32.566 -10.500 1.00 62.41 701 GLN A CA 1
ATOM 5672 C C . GLN A 1 701 ? 23.464 -31.783 -11.513 1.00 62.41 701 GLN A C 1
ATOM 5674 O O . GLN A 1 701 ? 23.320 -32.019 -12.713 1.00 62.41 701 GLN A O 1
ATOM 5679 N N . ASN A 1 702 ? 24.304 -30.858 -11.041 1.00 49.16 702 ASN A N 1
ATOM 5680 C CA . ASN A 1 702 ? 25.336 -30.179 -11.829 1.00 49.16 702 ASN A CA 1
ATOM 5681 C C . ASN A 1 702 ? 26.690 -30.826 -11.549 1.00 49.16 702 ASN A C 1
ATOM 5683 O O . ASN A 1 702 ? 27.535 -30.783 -12.469 1.00 49.16 702 ASN A O 1
#

Radius of gyration: 30.08 Å; Cα contacts (8 Å, |Δi|>4): 592; chains: 1; bounding box: 83×64×88 Å

Sequence (702 aa):
MCHHVSSMLSRLASQTRNFSPEEFTAICQKDILEHQSRLADVVQLMQKVFSVPSFLISVTHFTNCIVAIAIIAHRFFKELHYTIVLHWVFIMTNSFGGLLACLWIAGRLPVEAEILQEEFRKKTRQRLLSSGKSEEICFENALVGKSNFTLSGCVSIIKFDMKFLKPQITVIDNKKDESNLTLSNSKWYLKYPGSSNFLLRILYWTGLLENSGRRYIIVCLYFTVYTILSMGKPVQTLELNGSFVSRIQLLSTCSAIVSSFIWHSVRRRKKFLSILLAQVYPRLTKRQIFSFMFIFGSSFALAIIEVKKEEEINKFNSFDSFYGFKFNHFWTIIFTFLQYYMGYLLCPTWTNIIAFLYCLMCHHISSMLSRLASQIQKYSPEEFTAIRQKDILEHQSKLADVVQLMQKVFSVPSFIISVTHFTNCIVAIAIFAHRFFTELHYTVVLHWVFNITNSIGGLLACLWIAGRLPVEAEILQEEFRKKSRQRLLSNGKSEEICFENALVGKSNFILSGCAFLYCLMCHHISSMLSRLASQTRNFSPEEFTSIRQKDILEHQSRLADVVQLMQKVFSVPSFIISVTHFSNCIVAIAIFAHRFFTELHYTVVLHWVFNIINSFGGLLACLWIAGRLPVEAEILQEEFRKKSRQRLLSSGKSEEICFENALVGKSNFTLSGCGIFYFQRNCIAALAGTILSYAVLLISQN

Nearest PDB structures (foldseek):
  8zdz-assembly1_A  TM=5.679E-01  e=2.644E-03  Drosophila mojavensis
  8x84-assembly1_A  TM=6.366E-01  e=4.791E-02  Drosophila melanogaster
  8jm9-assembly1_A  TM=4.800E-01  e=1.189E-02  Drosophila melanogaster
  8v3c-assembly1_D  TM=5.666E-01  e=4.618E-02  Anopheles gambiae
  8v00-assembly1_C  TM=2.540E-01  e=6.614E-03  Apocrypta bakeri

Mean predicted aligned error: 17.33 Å

Solvent-accessible surface area (backbone atoms only — not comparable to full-atom values): 37851 Å² total; per-residue (Å²): 107,68,66,54,55,35,50,49,36,43,51,51,30,52,52,57,64,69,48,50,58,82,67,59,35,74,64,53,52,49,51,54,49,50,54,47,39,56,51,11,54,50,35,37,51,46,44,73,69,38,49,64,58,51,48,50,51,41,48,49,25,50,49,47,44,52,49,46,52,53,44,48,64,56,47,65,69,74,58,91,50,68,69,57,53,54,52,48,52,48,52,43,52,50,26,53,47,50,41,48,49,53,53,52,52,66,60,45,41,47,52,32,52,49,51,28,51,52,44,48,54,51,48,53,51,51,26,56,70,72,63,77,54,80,74,59,61,64,52,55,63,56,47,56,57,54,56,56,63,31,47,60,28,53,49,44,88,83,40,85,89,80,86,88,82,82,86,84,88,78,93,73,92,80,88,91,85,90,83,86,78,77,87,79,63,103,53,78,78,73,46,59,94,75,48,88,52,62,70,62,46,49,39,34,60,61,27,35,28,68,84,26,71,72,40,35,54,60,46,50,50,47,55,49,53,48,51,55,64,55,47,51,57,49,55,62,33,62,72,58,69,55,42,74,66,39,56,47,51,46,52,52,48,49,34,37,55,48,28,52,50,32,56,52,47,37,41,77,27,9,61,56,43,40,54,46,47,74,75,58,64,73,83,75,48,74,68,54,50,50,52,51,51,48,46,58,49,46,17,55,52,51,14,53,44,50,49,50,41,44,53,74,72,62,48,65,82,81,58,58,40,65,93,79,41,75,57,59,70,71,55,47,52,52,52,51,31,49,53,39,28,54,44,21,43,42,38,59,29,44,42,42,51,55,42,48,53,52,29,52,49,30,45,49,53,27,51,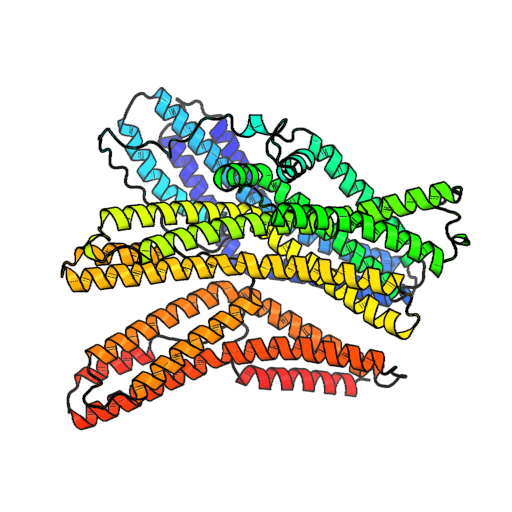52,36,43,49,52,24,56,51,51,66,68,49,51,51,82,68,62,33,74,68,52,51,49,52,52,50,51,53,50,50,56,50,48,54,50,51,52,50,47,47,71,34,36,55,66,29,55,51,43,42,46,52,31,24,52,51,44,37,52,46,36,50,51,50,45,72,57,38,68,80,72,63,81,50,67,52,59,52,52,52,41,53,53,51,34,51,54,19,51,49,44,42,48,46,42,51,55,36,43,54,42,34,40,54,28,53,47,50,28,50,50,39,49,52,53,46,51,50,54,24,41,73,72,66,75,60,77,80,61,65,62,56,59,56,57,51,71,73,67,64,84,62,82,71,96,52,67,66,66,52,48,41,53,50,31,43,51,53,28,52,52,34,43,50,52,25,54,54,50,62,69,48,50,57,82,68,61,34,72,68,50,53,50,51,54,49,52,53,50,50,53,51,43,54,52,49,51,50,47,36,72,71,38,10,59,57,52,33,53,53,44,53,50,25,51,50,50,40,52,55,53,40,52,50,44,54,69,44,69,82,71,78,71,60,68,67,57,57,50,56,49,52,49,52,38,50,51,26,49,46,53,43,46,52,48,28,50,35,38,21,39,28,40,53,28,50,48,51,28,52,51,37,45,52,55,47,51,51,52,26,39,75,73,66,72,56,75,76,59,66,62,55,57,57,58,60,76,73,68,68,84,54,68,44,32,24,73,82,78,43,64,37,36,55,71,46,52,56,54,48,52,51,49,54,49,49,52,44,52,51,54,49,73,74,106

Organism: Argiope bruennichi (NCBI:txid94029)

pLDDT: mean 70.98, std 16.47, range [23.66, 95.88]

Foldseek 3Di:
DLVVLLVLLLVLLVVLLPDDLVRCDPVVVVVSLVVLQVSLVVLLVCCVVCVVVLVVLLVCLVVLLVVLLVVCLPCVLPDPDVVVVVVSVVSNCVSVVSNCVSVVSLVSQLVSNVSSVVSNVVSVVVNCVVVVDPVCVVVVQVVVLSVVVSSQRRNVSPDDDDDDDHDDDDDDDDDDDPDDDDPDDDCPVVCQVPDPDPLSVVCLQCQLAPPNPCSVVVNVVLLVVLLVLLVVVLVVVSVVSSPLVSVLSVLLSVLLVLLVVLSVLSNVLNHLVNVLCVPQPDDQDPVLVVVLVVLLVLLLVLLVLVLVCCVVPVVCVVPCDPPHHGDDPVVSSVVSSVSSSSSVCSPPSSLLSVLSVLLNRLLRLLVLLLVLLVVLLPDDLVRCDPVVLVVSVVSVLVSLVSLVSSCSNCVVSLVSSLVSLVSLLVSLVSLCLPCVPPDDDVSNVVSSCSSNCSSCVSNCSNCVSNVSNLVSLVSSLVSSVVSLVNNCVVPVDDPSVVSNVVSVSRRPSDDDPAQVVLLVLLQVLLVVLLVLLVVLLPDDLVRCDPVVLVVSLVVVQVSQVVLVVSLVVHLAVLLVLLVVLLVQLLVLLLVCLVCVPPDDDVSNVVVSVVSNCVSLVSNLSRLVSLQSQVVSLVSSLVSNVVSLVVNCVVPVDPPSVVSNVVSVPHHPSWHHNVVPGTSHPVVNVVSVVVSVVSSVVSNVVD

Secondary structure (DSSP, 8-state):
-HHHHHHHHHHHHHHHHHS-TTT--HHHHHHHHHHHHHHHHHHHHHHHHHHHHHHHHHHHHHHHHHHHHHHHHHHTTT---HHHHHHHHHHHHHHHHHHHHHHHHHHHHHHHHHHHHHHHHHHHHHHHHHH--GGGHHHHHHHHHHHHHHHHHHSTTT-----------------S---S-S---S-GGGGTTT-S-HHHHHHHHTT-STT-TTHHHHHHHHHHHHHHHHHHHHHHHHTTTT-HHHHHHHHHHHHHHHHHHHHHHHHHTHHHHHHHHHHH-PPPPHHHHHHHHHHHHHHHHHHHHHHHHHHHHH-GGG-S-BTTB---HHHHHHHHHHHHHHHHIIIIIIHHHHHHHHHHHHHHHHHHHHHHHHHHHHS-TTT--HHHHHHHHHHHHHHHHHHHHHHHHHHHHHHHHHHHHHHHHHHHHHHHHHHTTT---HHHHHHHHHHHHHHHHHHHHHHHHHHHHHHHHHHHHHHHHHHHHHHHHHH--GGGHHHHHHHHHH-------HHHHHHHHHHHHHHHHHHHHHHHHHS-TTT--HHHHHHHHHHHHHHHHHHHHHHHHHHHHHHHHHHHHHHHHHHHHHHHHHHTTS---HHHHHHHHHHHHHHHHHHHHHHHHHHHHHHHHHHHHHHHHHHHHHHHHHH--GGGHHHHHHHHTS-----EETTTEE--THHHHHHHHHHHHHHHHHHHT-